Protein 3FFL (pdb70)

GO terms:
  GO:0005634 nucleus (C, IDA)
  GO:0005819 spindle (C, IDA)
  GO:0015630 microtubule cytoskeleton (C, IDA)
  GO:0005680 anaphase-promoting complex (C, IDA)
  GO:0141198 protein branched polyubiquitination (P, IDA)
  GO:0031145 anaphase-promoting complex-dependent catabolic process (P, IDA)
  GO:0070936 protein K48-linked ubiquitination (P, IDA)
  GO:0070979 protein K11-linked ubiquitination (P, IDA)
  GO:0140767 enzyme-substrate adaptor activity (F, IDA)
  GO:0000792 heterochromatin (C, IMP)
  GO:0016567 protein ubiquitination (P, IMP)
  GO:0007420 brain development (P, IMP)
  GO:0005654 nucleoplasm (C, TAS)
  GO:0005829 cytosol (C, TAS)
  GO:0019903 protein phosphatase binding (F, IPI)
  GO:0045171 intercellular bridge (C, IDA)
  GO:0072686 mitotic spindle (C, IDA)

Nearest PDB structures (foldseek):
  3ffl-assembly2_B  TM=1.008E+00  e=2.361E-17  Homo sapiens
  3ffl-assembly2_D  TM=9.868E-01  e=6.302E-14  Homo sapiens
  8glv-assembly1_Le  TM=5.956E-01  e=2.113E-01  Chlamydomonas reinhardtii
  3j97-assembly1_H  TM=6.501E-01  e=4.875E-01  Rattus norvegicus
  4i1a-assembly3_B  TM=6.612E-01  e=8.220E-01  Bacillus subtilis subsp. subtilis str. 168

B-factor: mean 26.41, std 6.2, range [12.33, 76.26]

Radius of gyration: 36.54 Å; Cα contacts (8 Å, |Δi|>4): 527; chains: 4; bounding box: 98×43×109 Å

Secondary structure (DSSP, 8-state):
--HHHHHHHHHHTT-HHHHHHHHHHHHHHHHHSTTSS-HHHHHHHHHHHHHHHHHTT-HHHHHHHHHHHHHHHH---PPPHHHHHHHHHHHHHHTT-HHHHHHHHHTS-GGG--HHHHHHHHHH--/-HHHHHHHHHHHTT-HHHHHHHHHHHHHHHHH-TTSS-HHHHHHHHHHHHHHHHHTT-HHHHHHHHHHHHHHHTT--PPPHHHHHHHHHHHHHHTT-HHHHHHHHHTS-GGG--HHHHHHHHHHT-/-HHHHHHHHHHHT-HHHHHHHHHHHHHHHHH-TTTS-HHHHHHHHHHHHHHHHHTT-HHHHHHHHHHHHHHHTT--PPPHHHHHHHHHHHHHHHT-HHHHHHHHHTS-GGG--HHHHHHHHHHT-/-H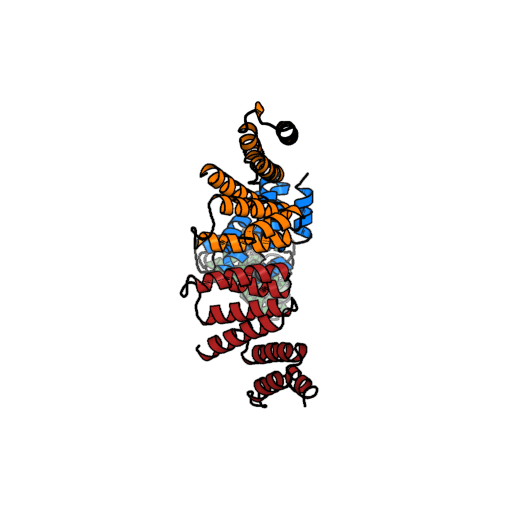HHHHHHHHHSS-HHHHHHHHHHHHHHHTT-TTTS-HHHHHHHHHHHHHHHHHTT-HHHHHHHHHHHHHHHHT----HHHHHHHHHHHHHHTT-HHHHHHHHHTS-TTS--HHHHHHHHH--

Organism: Homo sapiens (NCBI:txid9606)

InterPro domains:
  IPR011990 Tetratricopeptide-like helical domain superfamily [G3DSA:1.25.40.10] (1-144)
  IPR011990 Tetratricopeptide-like helical domain superfamily [G3DSA:1.25.40.10] (145-297)
  IPR011990 Tetratricopeptide-like helical domain superfamily [G3DSA:1.25.40.10] (298-416)
  IPR011990 Tetratricopeptide-like helical domain superfamily [G3DSA:1.25.40.10] (439-518)
  IPR011990 Tetratricopeptide-like helical domain superfamily [SSF48452] (40-175)
  IPR011990 Tetratricopeptide-like helical domain superfamily [SSF48452] (207-335)
  IPR011990 Tetratricopeptide-like helical domain superfamily [SSF48452] (306-512)
  IPR019734 Tetratricopeptide repeat [PF13181] (340-370)
  IPR019734 Tetratricopeptide repeat [PS50005] (339-372)
  IPR019734 Tetratricopeptide repeat [PS50005] (475-508)
  IPR019734 Tetratricopeptide repeat [SM00028] (135-168)
  IPR019734 Tetratricopeptide repeat [SM00028] (237-270)
  IPR019734 Tetratricopeptide repeat [SM00028] (305-338)
  IPR019734 Tetratricopeptide repeat [SM00028] (339-372)
  IPR019734 Tetratricopeptide repeat [SM00028] (475-508)

Sequence (500 aa):
MNVIDHVRDMAAAGLHSNVRLLSSLLLTLSNNNPELFSPPQKYQLLVYHADSLFHDKEYRNAVSKYTMALQQKKALCLPSEIEVKYKLAECYTVLKQDKDAIAILDGIPSRQRTPKINMLLANLYKMNVIDHVRDMAAAGLHSNVRLLSSLLLTLSNNNPELFSPPQKYQLLVYHADSLFHDKEYRNAVSKYTMALQQKKALCLPSEIEVKYKLAECYTVLKQDKDAIAILDGIPSRQRTPKINMLLANLYKNVIDHVRDMAAAGLHSNVRLLSSLLLTLSNNNPELFSPPQKYQLLVYHADSLFHDKEYRNAVSKYTMALQQKKALCLPSEIEVKYKLAECYTVLKQDKDAIAILDGIPSRQRTPKINMLLANLYKNVIDHVRDMAAAGLHSNVRLLSSLLLTLSNNNPELFSPPQKYQLLVYHADSLFHDKEYRNAVSKYTMALQQKKALLPSEIEVKYKLAECYTVLKQDKDAIAILDGIPSRQRTPKINMLLANLY

CATH classification: 1.25.40.10

Solvent-accessible surface area: 26986 Å² total; per-residue (Å²): 186,50,42,2,43,45,0,113,56,3,33,91,79,26,57,61,57,1,4,59,49,1,0,46,25,0,20,76,15,10,118,113,58,95,123,92,8,48,64,67,43,43,6,28,1,13,1,25,12,0,40,3,7,50,108,68,146,62,38,176,57,0,21,53,51,0,50,91,0,24,123,46,65,175,63,214,180,75,18,50,66,53,72,0,38,30,47,3,0,52,0,30,47,84,54,186,78,45,102,48,0,0,52,30,0,2,39,3,51,30,226,98,27,56,113,118,1,74,124,20,8,57,88,10,56,206,135,118,17,4,50,34,0,80,90,22,19,91,66,40,91,32,85,32,0,56,68,1,0,29,10,0,18,58,6,7,110,105,38,70,166,29,6,44,66,51,29,38,0,12,0,14,1,16,14,0,24,0,8,54,105,46,118,2,17,102,61,0,6,54,46,0,54,94,0,23,126,35,61,168,72,100,146,74,17,46,48,44,80,0,35,30,57,5,0,55,0,27,42,41,8,70,39,63,171,51,0,48,63,34,0,84,47,2,75,81,226,101,61,53,116,126,1,73,127,20,7,48,83,16,133,198,109,15,1,61,40,0,97,76,12,18,93,71,39,91,42,88,32,0,69,62,1,0,41,15,0,16,83,14,3,113,123,31,87,167,46,13,51,68,51,47,47,0,17,0,16,1,18,13,0,22,0,7,52,101,46,162,62,44,123,69,0,8,51,54,0,55,99,0,16,126,40,57,158,83,98,154,63,22,44,58,45,95,0,35,40,61,4,0,55,0,26,45,82,63,175,49,68,169,52,0,46,60,27,0,81,49,3,74,76,230,91,58,61,105,133,2,73,122,21,10,40,100,24,125,193,136,17,4,66,85,2,132,80,4,50,92,103,22,98,65,44,2,9,54,54,1,0,38,22,0,24,72,22,2,118,113,72,88,161,70,18,44,66,51,56,49,0,32,1,18,1,28,11,0,37,3,7,55,92,51,165,70,45,118,67,0,8,47,48,1,56,77,0,20,126,41,53,173,81,92,118,24,37,62,48,97,0,27,32,66,2,0,53,0,25,43,77,64,175,67,59,179,63,0,35,56,50,0,103,50,6,81,85,235,85,73,60,108,139,0,84,121,25,28,70,110,5,194

Structure (mmCIF, N/CA/C/O backbone):
data_3FFL
#
_entry.id   3FFL
#
_cell.length_a   80.493
_cell.length_b   64.076
_cell.length_c   81.597
_cell.angle_alpha   90.00
_cell.angle_beta   95.23
_cell.angle_gamma   90.00
#
_symmetry.space_group_name_H-M   'P 1 21 1'
#
loop_
_entity.id
_entity.type
_entity.pdbx_description
1 polymer 'Anaphase-promoting complex subunit 7'
2 water water
#
loop_
_atom_site.group_PDB
_atom_site.id
_atom_site.type_symbol
_atom_site.label_atom_id
_atom_site.label_alt_id
_atom_site.label_comp_id
_atom_site.label_asym_id
_atom_site.label_entity_id
_atom_site.label_seq_id
_atom_site.pdbx_PDB_ins_code
_atom_site.Cartn_x
_atom_site.Cartn_y
_atom_site.Cartn_z
_atom_site.occupancy
_atom_site.B_iso_or_equiv
_atom_site.auth_seq_id
_atom_site.auth_comp_id
_atom_site.auth_asym_id
_atom_site.auth_atom_id
_atom_site.pdbx_PDB_model_num
ATOM 1 N N . MET A 1 21 ? 15.511 -3.323 -49.858 1.00 34.96 21 MET A N 1
ATOM 2 C CA . MET A 1 21 ? 14.976 -2.849 -48.548 1.00 34.99 21 MET A CA 1
ATOM 3 C C . MET A 1 21 ? 13.834 -3.713 -48.019 1.00 34.90 21 MET A C 1
ATOM 4 O O . MET A 1 21 ? 13.669 -4.862 -48.432 1.00 34.92 21 MET A O 1
ATOM 9 N N . ASN A 1 22 ? 13.045 -3.145 -47.111 1.00 34.76 22 ASN A N 1
ATOM 10 C CA . ASN A 1 22 ? 12.058 -3.907 -46.353 1.00 34.64 22 ASN A CA 1
ATOM 11 C C . ASN A 1 22 ? 10.846 -3.064 -45.956 1.00 34.40 22 ASN A C 1
ATOM 12 O O . ASN A 1 22 ? 10.930 -1.841 -45.897 1.00 34.50 22 ASN A O 1
ATOM 17 N N . VAL A 1 23 ? 9.728 -3.722 -45.665 1.00 34.02 23 VAL A N 1
ATOM 18 C CA . VAL A 1 23 ? 8.499 -3.022 -45.295 1.00 33.72 23 VAL A CA 1
ATOM 19 C C . VAL A 1 23 ? 8.681 -2.110 -44.080 1.00 33.54 23 VAL A C 1
ATOM 20 O O . VAL A 1 23 ? 8.223 -0.967 -44.073 1.00 33.44 23 VAL A O 1
ATOM 24 N N . ILE A 1 24 ? 9.347 -2.621 -43.051 1.00 33.36 24 ILE A N 1
ATOM 25 C CA . ILE A 1 24 ? 9.559 -1.854 -41.827 1.00 33.21 24 ILE A CA 1
ATOM 26 C C . ILE A 1 24 ? 10.557 -0.723 -42.060 1.00 32.98 24 ILE A C 1
ATOM 27 O O . ILE A 1 24 ? 10.409 0.377 -41.525 1.00 32.92 24 ILE A O 1
ATOM 32 N N . ASP A 1 25 ? 11.573 -0.999 -42.867 1.00 32.75 25 ASP A N 1
ATOM 33 C CA . ASP A 1 25 ? 12.497 0.039 -43.295 1.00 32.46 25 ASP A CA 1
ATOM 34 C C . ASP A 1 25 ? 11.704 1.203 -43.875 1.00 32.19 25 ASP A C 1
ATOM 35 O O . ASP A 1 25 ? 11.942 2.364 -43.535 1.00 32.20 25 ASP A O 1
ATOM 40 N N . HIS A 1 26 ? 10.754 0.884 -44.750 1.00 31.79 26 HIS A N 1
ATOM 41 C CA . HIS A 1 26 ? 9.900 1.897 -45.358 1.00 31.43 26 HIS A CA 1
ATOM 42 C C . HIS A 1 26 ? 9.066 2.648 -44.321 1.00 31.41 26 HIS A C 1
ATOM 43 O O . HIS A 1 26 ? 8.829 3.846 -44.461 1.00 31.43 26 HIS A O 1
ATOM 50 N N . VAL A 1 27 ? 8.619 1.952 -43.280 1.00 31.26 27 VAL A N 1
ATOM 51 C CA . VAL A 1 27 ? 7.877 2.619 -42.217 1.00 31.19 27 VAL A CA 1
ATOM 52 C C . VAL A 1 27 ? 8.782 3.569 -41.441 1.00 31.26 27 VAL A C 1
ATOM 53 O O . VAL A 1 27 ? 8.362 4.652 -41.036 1.00 31.34 27 VAL A O 1
ATOM 57 N N . ARG A 1 28 ? 10.026 3.160 -41.227 1.00 31.26 28 ARG A N 1
ATOM 58 C CA . ARG A 1 28 ? 10.973 4.014 -40.524 1.00 31.35 28 ARG A CA 1
ATOM 59 C C . ARG A 1 28 ? 11.265 5.255 -41.367 1.00 31.21 28 ARG A C 1
ATOM 60 O O . ARG A 1 28 ? 11.274 6.374 -40.852 1.00 31.24 28 ARG A O 1
ATOM 68 N N . ASP A 1 29 ? 11.468 5.056 -42.666 1.00 31.02 29 ASP A N 1
ATOM 69 C CA . ASP A 1 29 ? 11.664 6.169 -43.594 1.00 30.83 29 ASP A CA 1
ATOM 70 C C . ASP A 1 29 ? 10.495 7.140 -43.541 1.00 30.56 29 ASP A C 1
ATOM 71 O O . ASP A 1 29 ? 10.666 8.320 -43.229 1.00 30.56 29 ASP A O 1
ATOM 76 N N . MET A 1 30 ? 9.307 6.636 -43.863 1.00 30.23 30 MET A N 1
ATOM 77 C CA . MET A 1 30 ? 8.096 7.442 -43.806 1.00 29.87 30 MET A CA 1
ATOM 78 C C . MET A 1 30 ? 8.040 8.174 -42.475 1.00 29.85 30 MET A C 1
ATOM 79 O O . MET A 1 30 ? 7.648 9.337 -42.411 1.00 29.77 30 MET A O 1
ATOM 84 N N . ALA A 1 31 ? 8.429 7.483 -41.410 1.00 29.88 31 ALA A N 1
ATOM 85 C CA . ALA A 1 31 ? 8.489 8.103 -40.095 1.00 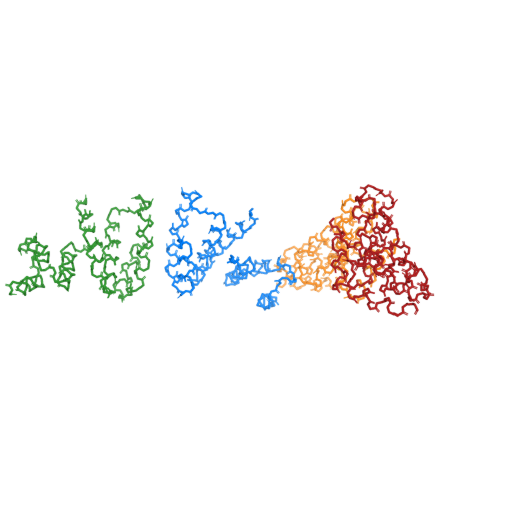29.97 31 ALA A CA 1
ATOM 86 C C . ALA A 1 31 ? 9.395 9.326 -40.166 1.00 30.02 31 ALA A C 1
ATOM 87 O O . ALA A 1 31 ? 9.008 10.429 -39.779 1.00 30.07 31 ALA A O 1
ATOM 89 N N . ALA A 1 32 ? 10.602 9.121 -40.682 1.00 30.09 32 ALA A N 1
ATOM 90 C CA . ALA A 1 32 ? 11.576 10.193 -40.812 1.00 30.17 32 ALA A CA 1
ATOM 91 C C . ALA A 1 32 ? 10.970 11.400 -41.514 1.00 30.23 32 ALA A C 1
ATOM 92 O O . ALA A 1 32 ? 10.943 12.503 -40.966 1.00 30.20 32 ALA A O 1
ATOM 94 N N . ALA A 1 33 ? 10.485 11.177 -42.733 1.00 30.33 33 ALA A N 1
ATOM 95 C CA . ALA A 1 33 ? 9.912 12.237 -43.557 1.00 30.39 33 ALA A CA 1
ATOM 96 C C . ALA A 1 33 ? 8.657 12.845 -42.930 1.00 30.45 33 ALA A C 1
ATOM 97 O O . ALA A 1 33 ? 8.080 13.793 -43.464 1.00 30.38 33 ALA A O 1
ATOM 99 N N . GLY A 1 34 ? 8.236 12.289 -41.798 1.00 30.59 34 GLY A N 1
ATOM 100 C CA . GLY A 1 34 ? 7.120 12.846 -41.039 1.00 30.68 34 GLY A CA 1
ATOM 101 C C . GLY A 1 34 ? 5.738 12.635 -41.637 1.00 30.73 34 GLY A C 1
ATOM 102 O O . GLY A 1 34 ? 4.827 13.424 -41.385 1.00 30.94 34 GLY A O 1
ATOM 103 N N . LEU A 1 35 ? 5.576 11.582 -42.435 1.00 30.62 35 LEU A N 1
ATOM 104 C CA . LEU A 1 35 ? 4.246 11.167 -42.879 1.00 30.42 35 LEU A CA 1
ATOM 105 C C . LEU A 1 35 ? 3.582 10.336 -41.784 1.00 30.21 35 LEU A C 1
ATOM 106 O O . LEU A 1 35 ? 3.287 9.155 -41.975 1.00 30.08 35 LEU A O 1
ATOM 111 N N . HIS A 1 36 ? 3.355 10.964 -40.634 1.00 30.00 36 HIS A N 1
ATOM 112 C CA . HIS A 1 36 ? 2.822 10.274 -39.462 1.00 29.86 36 HIS A CA 1
ATOM 113 C C . HIS A 1 36 ? 1.505 9.578 -39.789 1.00 29.60 36 HIS A C 1
ATOM 114 O O . HIS A 1 36 ? 1.331 8.382 -39.533 1.00 29.43 36 HIS A O 1
ATOM 121 N N . SER A 1 37 ? 0.580 10.343 -40.355 1.00 29.41 37 SER A N 1
ATOM 122 C CA . SER A 1 37 ? -0.670 9.800 -40.869 1.00 29.33 37 SER A CA 1
ATOM 123 C C . SER A 1 37 ? -0.478 8.418 -41.507 1.00 29.26 37 SER A C 1
ATOM 124 O O . SER A 1 37 ? -1.089 7.435 -41.079 1.00 29.23 37 SER A O 1
ATOM 127 N N . ASN A 1 38 ? 0.377 8.349 -42.524 1.00 29.05 38 ASN A N 1
ATOM 128 C CA . ASN A 1 38 ? 0.667 7.091 -43.213 1.00 28.88 38 ASN A CA 1
ATOM 129 C C . ASN A 1 38 ? 1.236 6.006 -42.307 1.00 28.76 38 ASN A C 1
ATOM 130 O O . ASN A 1 38 ? 0.785 4.860 -42.338 1.00 28.58 38 ASN A O 1
ATOM 135 N N . VAL A 1 39 ? 2.242 6.366 -41.517 1.00 28.73 39 VAL A N 1
ATOM 136 C CA . VAL A 1 39 ? 2.866 5.414 -40.608 1.00 28.70 39 VAL A CA 1
ATOM 137 C C . VAL A 1 39 ? 1.799 4.769 -39.733 1.00 28.76 39 VAL A C 1
ATOM 138 O O . VAL A 1 39 ? 1.792 3.553 -39.528 1.00 28.57 39 VAL A O 1
ATOM 142 N N . ARG A 1 40 ? 0.887 5.589 -39.226 1.00 28.92 40 ARG A N 1
ATOM 143 C CA . ARG A 1 40 ? -0.153 5.092 -38.339 1.00 29.14 40 ARG A CA 1
ATOM 144 C C . ARG A 1 40 ? -0.989 4.009 -39.001 1.00 29.24 40 ARG A C 1
ATOM 145 O O . ARG A 1 40 ? -1.024 2.870 -38.530 1.00 29.33 40 ARG A O 1
ATOM 153 N N . LEU A 1 41 ? -1.662 4.366 -40.092 1.00 29.14 41 LEU A N 1
ATOM 154 C CA . LEU A 1 41 ? -2.567 3.438 -40.767 1.00 29.22 41 LEU A CA 1
ATOM 155 C C . LEU A 1 41 ? -1.856 2.178 -41.255 1.00 29.17 41 LEU A C 1
ATOM 156 O O . LEU A 1 41 ? -2.431 1.091 -41.239 1.00 29.35 41 LEU A O 1
ATOM 161 N N . LEU A 1 42 ? -0.606 2.324 -41.683 1.00 29.03 42 LEU A N 1
ATOM 162 C CA . LEU A 1 42 ? 0.160 1.182 -42.169 1.00 28.83 42 LEU A CA 1
ATOM 163 C C . LEU A 1 42 ? 0.645 0.293 -41.023 1.00 28.91 42 LEU A C 1
ATOM 164 O O . LEU A 1 42 ? 0.418 -0.919 -41.030 1.00 28.94 42 LEU A O 1
ATOM 169 N N . SER A 1 43 ? 1.317 0.894 -40.045 1.00 28.92 43 SER A N 1
ATOM 170 C CA . SER A 1 43 ? 1.817 0.147 -38.894 1.00 29.03 43 SER A CA 1
ATOM 171 C C . SER A 1 43 ? 0.671 -0.591 -38.223 1.00 28.98 43 SER A C 1
ATOM 172 O O . SER A 1 43 ? 0.816 -1.739 -37.805 1.00 29.01 43 SER A O 1
ATOM 175 N N . SER A 1 44 ? -0.468 0.085 -38.125 1.00 28.96 44 SER A N 1
ATOM 176 C CA . SER A 1 44 ? -1.675 -0.500 -37.563 1.00 28.92 44 SER A CA 1
ATOM 177 C C . SER A 1 44 ? -2.039 -1.772 -38.320 1.00 28.80 44 SER A C 1
ATOM 178 O O . SER A 1 44 ? -2.192 -2.844 -37.731 1.00 28.72 44 SER A O 1
ATOM 181 N N . LEU A 1 45 ? -2.163 -1.652 -39.635 1.00 28.66 45 LEU A N 1
ATOM 182 C CA . LEU A 1 45 ? -2.437 -2.811 -40.471 1.00 28.68 45 LEU A CA 1
ATOM 183 C C . LEU A 1 45 ? -1.341 -3.867 -40.326 1.00 28.63 45 LEU A C 1
ATOM 184 O O . LEU A 1 45 ? -1.627 -5.060 -40.216 1.00 28.63 45 LEU A O 1
ATOM 189 N N . LEU A 1 46 ? -0.086 -3.428 -40.328 1.00 28.51 46 LEU A N 1
ATOM 190 C CA . LEU A 1 46 ? 1.027 -4.346 -40.141 1.00 28.49 46 LEU A CA 1
ATOM 191 C C . LEU A 1 46 ? 0.883 -5.094 -38.822 1.00 28.59 46 LEU A C 1
ATOM 192 O O . LEU A 1 46 ? 1.065 -6.310 -38.769 1.00 28.66 46 LEU A O 1
ATOM 197 N N . LEU A 1 47 ? 0.546 -4.370 -37.759 1.00 28.60 47 LEU A N 1
ATOM 198 C CA . LEU A 1 47 ? 0.361 -4.993 -36.451 1.00 28.71 47 LEU A CA 1
ATOM 199 C C . LEU A 1 47 ? -0.743 -6.040 -36.493 1.00 28.80 47 LEU A C 1
ATOM 200 O O . LEU A 1 47 ? -0.576 -7.144 -35.973 1.00 28.84 47 LEU A O 1
ATOM 205 N N . THR A 1 48 ? -1.870 -5.693 -37.108 1.00 28.82 48 THR A N 1
ATOM 206 C CA . THR A 1 48 ? -2.971 -6.638 -37.248 1.00 28.81 48 THR A CA 1
ATOM 207 C C . THR A 1 48 ? -2.473 -7.894 -37.946 1.00 28.86 48 THR A C 1
ATOM 208 O O . THR A 1 48 ? -2.760 -9.014 -37.520 1.00 28.88 48 THR A O 1
ATOM 212 N N . LEU A 1 49 ? -1.720 -7.695 -39.023 1.00 28.86 49 LEU A N 1
ATOM 213 C CA . LEU A 1 49 ? -1.188 -8.799 -39.808 1.00 28.86 49 LEU A CA 1
ATOM 214 C C . LEU A 1 49 ? -0.207 -9.626 -38.984 1.00 28.96 49 LEU A C 1
ATOM 215 O O . LEU A 1 49 ? -0.112 -10.844 -39.146 1.00 28.99 49 LEU A O 1
ATOM 220 N N . SER A 1 50 ? 0.519 -8.956 -38.095 1.00 29.00 50 SER A N 1
ATOM 221 C CA . SER A 1 50 ? 1.527 -9.615 -37.280 1.00 29.06 50 SER A CA 1
ATOM 222 C C . SER A 1 50 ? 0.903 -10.547 -36.244 1.00 29.19 50 SER A C 1
ATOM 223 O O . SER A 1 50 ? 1.415 -11.640 -35.997 1.00 29.28 50 SER A O 1
ATOM 226 N N . ASN A 1 51 ? -0.199 -10.111 -35.639 1.00 29.32 51 ASN A N 1
ATOM 227 C CA . ASN A 1 51 ? -0.904 -10.926 -34.651 1.00 29.43 51 ASN A CA 1
ATOM 228 C C . ASN A 1 51 ? -1.581 -12.128 -35.284 1.00 29.48 51 ASN A C 1
ATOM 229 O O . ASN A 1 51 ? -2.018 -13.039 -34.587 1.00 29.51 51 ASN A O 1
ATOM 234 N N . ASN A 1 52 ? -1.684 -12.116 -36.608 1.00 29.58 52 ASN A N 1
ATOM 235 C CA . ASN A 1 52 ? -2.315 -13.214 -37.327 1.00 29.80 52 ASN A CA 1
ATOM 236 C C . ASN A 1 52 ? -1.279 -14.103 -37.998 1.00 29.86 52 ASN A C 1
ATOM 237 O O . ASN A 1 52 ? -1.496 -15.302 -38.183 1.00 29.86 52 ASN A O 1
ATOM 242 N N . ASN A 1 53 ? -0.152 -13.501 -38.365 1.00 29.89 53 ASN A N 1
ATOM 243 C CA . ASN A 1 53 ? 0.969 -14.248 -38.917 1.00 29.85 53 ASN A CA 1
ATOM 244 C C . ASN A 1 53 ? 2.226 -14.002 -38.097 1.00 29.85 53 ASN A C 1
ATOM 245 O O . ASN A 1 53 ? 3.089 -13.220 -38.496 1.00 29.87 53 ASN A O 1
ATOM 250 N N . PRO A 1 54 ? 2.331 -14.656 -36.934 1.00 29.82 54 PRO A N 1
ATOM 251 C CA . PRO A 1 54 ? 3.553 -14.466 -36.172 1.00 29.78 54 PRO A CA 1
ATOM 252 C C . PRO A 1 54 ? 4.742 -14.897 -37.016 1.00 29.78 54 PRO A C 1
ATOM 253 O O . PRO A 1 54 ? 4.605 -15.752 -37.897 1.00 29.79 54 PRO A O 1
ATOM 257 N N . GLU A 1 55 ? 5.898 -14.299 -36.758 1.00 29.75 55 GLU A N 1
ATOM 258 C CA . GLU A 1 55 ? 7.110 -14.645 -37.490 1.00 29.77 55 GLU A CA 1
ATOM 259 C C . GLU A 1 55 ? 7.079 -14.192 -38.945 1.00 29.44 55 GLU A C 1
ATOM 260 O O . GLU A 1 55 ? 7.884 -14.641 -39.758 1.00 29.45 55 GLU A O 1
ATOM 266 N N . LEU A 1 56 ? 6.137 -13.315 -39.269 1.00 29.06 56 LEU A N 1
ATOM 267 C CA . LEU A 1 56 ? 6.206 -12.570 -40.509 1.00 28.71 56 LEU A CA 1
ATOM 268 C C . LEU A 1 56 ? 7.252 -11.513 -40.211 1.00 28.41 56 LEU A C 1
ATOM 269 O O . LEU A 1 56 ? 7.937 -11.008 -41.099 1.00 28.38 56 LEU A O 1
ATOM 274 N N . PHE A 1 57 ? 7.378 -11.214 -38.923 1.00 28.04 57 PHE A N 1
ATOM 275 C CA . PHE A 1 57 ? 8.356 -10.260 -38.430 1.00 27.66 57 PHE A CA 1
ATOM 276 C C . PHE A 1 57 ? 9.164 -10.851 -37.286 1.00 27.30 57 PHE A C 1
ATOM 277 O O . PHE A 1 57 ? 8.649 -11.631 -36.486 1.00 27.23 57 PHE A O 1
ATOM 285 N N . SER A 1 58 ? 10.434 -10.471 -37.214 1.00 26.87 58 SER A N 1
ATOM 286 C CA . SER A 1 58 ? 11.296 -10.906 -36.127 1.00 26.47 58 SER A CA 1
ATOM 287 C C . SER A 1 58 ? 11.066 -10.024 -34.906 1.00 26.07 58 SER A C 1
ATOM 288 O O . SER A 1 58 ? 10.676 -8.863 -35.036 1.00 25.92 58 SER A O 1
ATOM 291 N N . PRO A 1 59 ? 11.292 -10.585 -33.709 1.00 25.74 59 PRO A N 1
ATOM 292 C CA . PRO A 1 59 ? 11.157 -9.868 -32.445 1.00 25.49 59 PRO A CA 1
ATOM 293 C C . PRO A 1 59 ? 11.726 -8.446 -32.477 1.00 25.25 59 PRO A C 1
ATOM 294 O O . PRO A 1 59 ? 11.053 -7.513 -32.042 1.00 25.20 59 PRO A O 1
ATOM 298 N N . PRO A 1 60 ? 12.960 -8.272 -32.977 1.00 25.08 60 PRO A N 1
ATOM 299 C CA . PRO A 1 60 ? 13.441 -6.901 -33.118 1.00 24.96 60 PRO A CA 1
ATOM 300 C C . PRO A 1 60 ? 12.515 -6.078 -34.009 1.00 24.88 60 PRO A C 1
ATOM 301 O O . PRO A 1 60 ? 12.260 -4.909 -33.731 1.00 24.92 60 PRO A O 1
ATOM 305 N N . GLN A 1 61 ? 12.014 -6.686 -35.075 1.00 24.75 61 GLN A N 1
ATOM 306 C CA . GLN A 1 61 ? 11.125 -5.977 -35.978 1.00 24.67 61 GLN A CA 1
ATOM 307 C C . GLN A 1 61 ? 9.822 -5.585 -35.300 1.00 24.59 61 GLN A C 1
ATOM 308 O O . GLN A 1 61 ? 9.313 -4.491 -35.524 1.00 24.70 61 GLN A O 1
ATOM 314 N N . LYS A 1 62 ? 9.282 -6.475 -34.475 1.00 24.49 62 LYS A N 1
ATOM 315 C CA . LYS A 1 62 ? 8.046 -6.181 -33.755 1.00 24.52 62 LYS A CA 1
ATOM 316 C C . LYS A 1 62 ? 8.215 -4.970 -32.838 1.00 24.66 62 LYS A C 1
ATOM 317 O O . LYS A 1 62 ? 7.349 -4.096 -32.770 1.00 24.84 62 LYS A O 1
ATOM 323 N N . TYR A 1 63 ? 9.342 -4.920 -32.141 1.00 24.64 63 TYR A N 1
ATOM 324 C CA . TYR A 1 63 ? 9.655 -3.792 -31.284 1.00 24.71 63 TYR A CA 1
ATOM 325 C C . TYR A 1 63 ? 9.629 -2.495 -32.097 1.00 24.73 63 TYR A C 1
ATOM 326 O O . TYR A 1 63 ? 8.931 -1.538 -31.742 1.00 24.49 63 TYR A O 1
ATOM 335 N N . GLN A 1 64 ? 10.375 -2.479 -33.199 1.00 24.89 64 GLN A N 1
ATOM 336 C CA . GLN A 1 64 ? 10.369 -1.352 -34.133 1.00 25.05 64 GLN A CA 1
ATOM 337 C C . GLN A 1 64 ? 8.948 -0.941 -34.487 1.00 25.08 64 GLN A C 1
ATOM 338 O O . GLN A 1 64 ? 8.578 0.230 -34.390 1.00 25.18 64 GLN A O 1
ATOM 344 N N . LEU A 1 65 ? 8.156 -1.916 -34.909 1.00 25.04 65 LEU A N 1
ATOM 345 C CA . LEU A 1 65 ? 6.802 -1.647 -35.353 1.00 25.21 65 LEU A CA 1
ATOM 346 C C . LEU A 1 65 ? 6.037 -0.928 -34.257 1.00 25.19 65 LEU A C 1
ATOM 347 O O . LEU A 1 65 ? 5.402 0.104 -34.495 1.00 25.15 65 LEU A O 1
ATOM 352 N N . LEU A 1 66 ? 6.103 -1.478 -33.050 1.00 25.10 66 LEU A N 1
ATOM 353 C CA . LEU A 1 66 ? 5.378 -0.911 -31.924 1.00 25.10 66 LEU A CA 1
ATOM 354 C C . LEU A 1 66 ? 5.825 0.512 -31.645 1.00 25.15 66 LEU A C 1
ATOM 355 O O . LEU A 1 66 ? 4.999 1.397 -31.438 1.00 25.18 66 LEU A O 1
ATOM 360 N N . VAL A 1 67 ? 7.129 0.748 -31.645 1.00 25.27 67 VAL A N 1
ATOM 361 C CA . VAL A 1 67 ? 7.595 2.099 -31.382 1.00 25.50 67 VAL A CA 1
ATOM 362 C C . VAL A 1 67 ? 7.093 3.053 -32.465 1.00 25.75 67 VAL A C 1
ATOM 363 O O . VAL A 1 67 ? 6.533 4.110 -32.160 1.00 25.83 67 VAL A O 1
ATOM 367 N N . TYR A 1 68 ? 7.284 2.681 -33.727 1.00 25.70 68 TYR A N 1
ATOM 368 C CA . TYR A 1 68 ? 6.843 3.548 -34.807 1.00 25.86 68 TYR A CA 1
ATOM 369 C C . TYR A 1 68 ? 5.365 3.840 -34.643 1.00 25.83 68 TYR A C 1
ATOM 370 O O . TYR A 1 68 ? 4.930 4.985 -34.773 1.00 25.75 68 TYR A O 1
ATOM 379 N N . HIS A 1 69 ? 4.592 2.806 -34.338 1.00 25.82 69 HIS A N 1
ATOM 380 C CA . HIS A 1 69 ? 3.159 2.992 -34.202 1.00 25.88 69 HIS A CA 1
ATOM 381 C C . HIS A 1 69 ? 2.831 3.910 -33.034 1.00 25.90 69 HIS A C 1
ATOM 382 O O . HIS A 1 69 ? 2.018 4.823 -33.160 1.00 25.99 69 HIS A O 1
ATOM 389 N N . ALA A 1 70 ? 3.466 3.678 -31.894 1.00 25.88 70 ALA A N 1
ATOM 390 C CA . ALA A 1 70 ? 3.178 4.490 -30.724 1.00 25.97 70 ALA A CA 1
ATOM 391 C C . ALA A 1 70 ? 3.571 5.947 -30.961 1.00 26.03 70 ALA A C 1
ATOM 392 O O . ALA A 1 70 ? 2.817 6.861 -30.624 1.00 25.91 70 ALA A O 1
ATOM 394 N N . ASP A 1 71 ? 4.752 6.156 -31.541 1.00 26.11 71 ASP A N 1
ATOM 395 C CA . ASP A 1 71 ? 5.198 7.494 -31.915 1.00 26.14 71 ASP A CA 1
ATOM 396 C C . ASP A 1 71 ? 4.117 8.144 -32.751 1.00 26.18 71 ASP A C 1
ATOM 397 O O . ASP A 1 71 ? 3.733 9.295 -32.534 1.00 26.04 71 ASP A O 1
ATOM 402 N N . SER A 1 72 ? 3.639 7.382 -33.722 1.00 26.32 72 SER A N 1
ATOM 403 C CA . SER A 1 72 ? 2.542 7.804 -34.562 1.00 26.60 72 SER A CA 1
ATOM 404 C C . SER A 1 72 ? 1.347 8.225 -33.705 1.00 26.62 72 SER A C 1
ATOM 405 O O . SER A 1 72 ? 0.868 9.362 -33.797 1.00 26.74 72 SER A O 1
ATOM 408 N N . LEU A 1 73 ? 0.867 7.309 -32.870 1.00 26.50 73 LEU A N 1
ATOM 409 C CA . LEU A 1 73 ? -0.264 7.604 -31.997 1.00 26.39 73 LEU A CA 1
ATOM 410 C C . LEU A 1 73 ? -0.013 8.898 -31.238 1.00 26.45 73 LEU A C 1
ATOM 411 O O . LEU A 1 73 ? -0.898 9.750 -31.129 1.00 26.37 73 LEU A O 1
ATOM 416 N N . PHE A 1 74 ? 1.213 9.033 -30.736 1.00 26.48 74 PHE A N 1
ATOM 417 C CA . PHE A 1 74 ? 1.630 10.181 -29.939 1.00 26.51 74 PHE A CA 1
ATOM 418 C C . PHE A 1 74 ? 1.497 11.492 -30.701 1.00 26.63 74 PHE A C 1
ATOM 419 O O . PHE A 1 74 ? 0.848 12.430 -30.238 1.00 26.60 74 PHE A O 1
ATOM 427 N N . HIS A 1 75 ? 2.116 11.562 -31.871 1.00 26.79 75 HIS A N 1
ATOM 428 C CA . HIS A 1 75 ? 2.032 12.778 -32.654 1.00 26.99 75 HIS A CA 1
ATOM 429 C C . HIS A 1 75 ? 0.565 13.131 -32.885 1.00 26.99 75 HIS A C 1
ATOM 430 O O . HIS A 1 75 ? 0.182 14.299 -32.821 1.00 26.96 75 HIS A O 1
ATOM 437 N N . ASP A 1 76 ? -0.254 12.115 -33.138 1.00 27.03 76 ASP A N 1
ATOM 438 C CA . ASP A 1 76 ? -1.689 12.323 -33.316 1.00 27.05 76 ASP A CA 1
ATOM 439 C C . ASP A 1 76 ? -2.378 12.699 -32.009 1.00 27.00 76 ASP A C 1
ATOM 440 O O . ASP A 1 76 ? -3.572 12.994 -31.987 1.00 27.10 76 ASP A O 1
ATOM 445 N N . LYS A 1 77 ? -1.623 12.680 -30.919 1.00 26.93 77 LYS A N 1
ATOM 446 C CA . LYS A 1 77 ? -2.124 13.166 -29.637 1.00 26.91 77 LYS A CA 1
ATOM 447 C C . LYS A 1 77 ? -3.189 12.275 -29.009 1.00 26.84 77 LYS A C 1
ATOM 448 O O . LYS A 1 77 ? -4.057 12.751 -28.282 1.00 26.88 77 LYS A O 1
ATOM 454 N N . GLU A 1 78 ? -3.117 10.980 -29.297 1.00 26.73 78 GLU A N 1
ATOM 455 C CA . GLU A 1 78 ? -3.948 10.003 -28.611 1.00 26.64 78 GLU A CA 1
ATOM 456 C C . GLU A 1 78 ? -3.086 9.269 -27.594 1.00 26.55 78 GLU A C 1
ATOM 457 O O . GLU A 1 78 ? -2.558 8.186 -27.855 1.00 26.48 78 GLU A O 1
ATOM 463 N N . TYR A 1 79 ? -2.956 9.881 -26.425 1.00 26.41 79 TYR A N 1
ATOM 464 C CA . TYR A 1 79 ? -1.924 9.505 -25.481 1.00 26.28 79 TYR A CA 1
ATOM 465 C C . TYR A 1 79 ? -2.157 8.164 -24.798 1.00 26.43 79 TYR A C 1
ATOM 466 O O . TYR A 1 79 ? -1.207 7.413 -24.563 1.00 26.32 79 TYR A O 1
ATOM 475 N N . ARG A 1 80 ? -3.408 7.848 -24.484 1.00 26.56 80 ARG A N 1
ATOM 476 C CA . ARG A 1 80 ? -3.672 6.591 -23.794 1.00 26.79 80 ARG A CA 1
ATOM 477 C C . ARG A 1 80 ? -3.334 5.406 -24.693 1.00 26.70 80 ARG A C 1
ATOM 478 O O . ARG A 1 80 ? -2.814 4.390 -24.229 1.00 26.71 80 ARG A O 1
ATOM 486 N N . ASN A 1 81 ? -3.627 5.539 -25.981 1.00 26.61 81 ASN A N 1
ATOM 487 C CA . ASN A 1 81 ? -3.283 4.496 -26.934 1.00 26.63 81 ASN A CA 1
ATOM 488 C C . ASN A 1 81 ? -1.771 4.375 -27.042 1.00 26.46 81 ASN A C 1
ATOM 489 O O . ASN A 1 81 ? -1.213 3.278 -26.984 1.00 26.45 81 ASN A O 1
ATOM 494 N N . ALA A 1 82 ? -1.111 5.516 -27.191 1.00 26.22 82 ALA A N 1
ATOM 495 C CA . ALA A 1 82 ? 0.340 5.543 -27.227 1.00 25.99 82 ALA A CA 1
ATOM 496 C C . ALA A 1 82 ? 0.902 4.847 -25.993 1.00 25.85 82 ALA A C 1
ATOM 497 O O . ALA A 1 82 ? 1.834 4.044 -26.087 1.00 25.88 82 ALA A O 1
ATOM 499 N N . VAL A 1 83 ? 0.334 5.156 -24.833 1.00 25.51 83 VAL A N 1
ATOM 500 C CA . VAL A 1 83 ? 0.840 4.577 -23.602 1.00 25.38 83 VAL A CA 1
ATOM 501 C C . VAL A 1 83 ? 0.863 3.061 -23.693 1.00 25.32 83 VAL A C 1
ATOM 502 O O . VAL A 1 83 ? 1.868 2.427 -23.378 1.00 25.38 83 VAL A O 1
ATOM 506 N N . SER A 1 84 ? -0.240 2.469 -24.129 1.00 25.14 84 SER A N 1
ATOM 507 C CA . SER A 1 84 ? -0.315 1.018 -24.117 1.00 25.10 84 SER A CA 1
ATOM 508 C C . SER A 1 84 ? 0.672 0.424 -25.114 1.00 24.88 84 SER A C 1
ATOM 509 O O . SER A 1 84 ? 1.307 -0.591 -24.833 1.00 24.86 84 SER A O 1
ATOM 512 N N . LYS A 1 85 ? 0.819 1.065 -26.268 1.00 24.71 85 LYS A N 1
ATOM 513 C CA . LYS A 1 85 ? 1.762 0.576 -27.270 1.00 24.65 85 LYS A CA 1
ATOM 514 C C . LYS A 1 85 ? 3.189 0.680 -26.750 1.00 24.52 85 LYS A C 1
ATOM 515 O O . LYS A 1 85 ? 3.960 -0.282 -26.805 1.00 24.45 85 LYS A O 1
ATOM 521 N N . TYR A 1 86 ? 3.533 1.850 -26.226 1.00 24.39 86 TYR A N 1
ATOM 522 C CA . TYR A 1 86 ? 4.827 2.027 -25.592 1.00 24.24 86 TYR A CA 1
ATOM 523 C C . TYR A 1 86 ? 5.113 0.928 -24.563 1.00 24.16 86 TYR A C 1
ATOM 524 O O . TYR A 1 86 ? 6.147 0.266 -24.637 1.00 24.21 86 TYR A O 1
ATOM 533 N N . THR A 1 87 ? 4.208 0.718 -23.609 1.00 23.91 87 THR A N 1
ATOM 534 C CA . THR A 1 87 ? 4.461 -0.309 -22.599 1.00 23.90 87 THR A CA 1
ATOM 535 C C . THR A 1 87 ? 4.567 -1.690 -23.243 1.00 23.83 87 THR A C 1
ATOM 536 O O . THR A 1 87 ? 5.323 -2.541 -22.782 1.00 24.01 87 THR A O 1
ATOM 540 N N . MET A 1 88 ? 3.809 -1.918 -24.308 1.00 23.76 88 MET A N 1
ATOM 541 C CA . MET A 1 88 ? 3.930 -3.174 -25.033 1.00 23.64 88 MET A CA 1
ATOM 542 C C . MET A 1 88 ? 5.334 -3.266 -25.613 1.00 23.79 88 MET A C 1
ATOM 543 O O . MET A 1 88 ? 5.978 -4.315 -25.554 1.00 23.78 88 MET A O 1
ATOM 548 N N . ALA A 1 89 ? 5.803 -2.155 -26.172 1.00 23.78 89 ALA A N 1
ATOM 549 C CA . ALA A 1 89 ? 7.108 -2.132 -26.803 1.00 23.95 89 ALA A CA 1
ATOM 550 C C . ALA A 1 89 ? 8.175 -2.520 -25.793 1.00 24.10 89 ALA A C 1
ATOM 551 O O . ALA A 1 89 ? 9.015 -3.380 -26.062 1.00 24.14 89 ALA A O 1
ATOM 553 N N . LEU A 1 90 ? 8.125 -1.892 -24.623 1.00 24.35 90 LEU A N 1
ATOM 554 C CA . LEU A 1 90 ? 9.103 -2.147 -23.566 1.00 24.53 90 LEU A CA 1
ATOM 555 C C . LEU A 1 90 ? 9.120 -3.606 -23.138 1.00 24.77 90 LEU A C 1
ATOM 556 O O . LEU A 1 90 ? 10.178 -4.164 -22.852 1.00 24.82 90 LEU A O 1
ATOM 561 N N . GLN A 1 91 ? 7.944 -4.220 -23.089 1.00 25.08 91 GLN A N 1
ATOM 562 C CA . GLN A 1 91 ? 7.859 -5.644 -22.819 1.00 25.45 91 GLN A CA 1
ATOM 563 C C . GLN A 1 91 ? 8.692 -6.398 -23.840 1.00 25.42 91 GLN A C 1
ATOM 564 O O . GLN A 1 91 ? 9.543 -7.214 -23.485 1.00 25.39 91 GLN A O 1
ATOM 570 N N . GLN A 1 92 ? 8.437 -6.118 -25.113 1.00 25.58 92 GLN A N 1
ATOM 571 C CA . GLN A 1 92 ? 9.187 -6.731 -26.201 1.00 25.73 92 GLN A CA 1
ATOM 572 C C . GLN A 1 92 ? 10.683 -6.539 -26.021 1.00 25.83 92 GLN A C 1
ATOM 573 O O . GLN A 1 92 ? 11.466 -7.466 -26.232 1.00 25.75 92 GLN A O 1
ATOM 579 N N . LYS A 1 93 ? 11.074 -5.329 -25.631 1.00 26.05 93 LYS A N 1
ATOM 580 C CA . LYS A 1 93 ? 12.484 -4.996 -25.457 1.00 26.37 93 LYS A CA 1
ATOM 581 C C . LYS A 1 93 ? 13.138 -5.916 -24.424 1.00 26.58 93 LYS A C 1
ATOM 582 O O . LYS A 1 93 ? 14.291 -6.311 -24.580 1.00 26.64 93 LYS A O 1
ATOM 588 N N . LYS A 1 94 ? 12.390 -6.270 -23.383 1.00 26.84 94 LYS A N 1
ATOM 589 C CA . LYS A 1 94 ? 12.891 -7.184 -22.359 1.00 27.19 94 LYS A CA 1
ATOM 590 C C . LYS A 1 94 ? 13.411 -8.487 -22.958 1.00 27.20 94 LYS A C 1
ATOM 591 O O . LYS A 1 94 ? 14.467 -8.981 -22.556 1.00 27.16 94 LYS A O 1
ATOM 597 N N . ALA A 1 95 ? 12.668 -9.046 -23.909 1.00 27.24 95 ALA A N 1
ATOM 598 C CA . ALA A 1 95 ? 13.119 -10.244 -24.609 1.00 27.32 95 ALA A CA 1
ATOM 599 C C . ALA A 1 95 ? 14.358 -9.924 -25.437 1.00 27.42 95 ALA A C 1
ATOM 600 O O . ALA A 1 95 ? 14.618 -8.763 -25.750 1.00 27.47 95 ALA A O 1
ATOM 602 N N . LEU A 1 96 ? 15.120 -10.954 -25.786 1.00 27.55 96 LEU A N 1
ATOM 603 C CA . LEU A 1 96 ? 16.373 -10.772 -26.515 1.00 27.65 96 LEU A CA 1
ATOM 604 C C . LEU A 1 96 ? 16.614 -11.933 -27.473 1.00 27.65 96 LEU A C 1
ATOM 605 O O . LEU A 1 96 ? 17.316 -12.888 -27.138 1.00 27.60 96 LEU A O 1
ATOM 610 N N . CYS A 1 117 ? 20.975 0.239 -33.444 1.00 34.32 117 CYS A N 1
ATOM 611 C CA . CYS A 1 117 ? 20.289 1.334 -34.123 1.00 34.34 117 CYS A CA 1
ATOM 612 C C . CYS A 1 117 ? 18.772 1.146 -34.106 1.00 34.20 117 CYS A C 1
ATOM 613 O O . CYS A 1 117 ? 18.054 1.721 -34.927 1.00 34.25 117 CYS A O 1
ATOM 616 N N . LEU A 1 118 ? 18.296 0.323 -33.178 1.00 33.96 118 LEU A N 1
ATOM 617 C CA . LEU A 1 118 ? 16.871 0.200 -32.928 1.00 33.66 118 LEU A CA 1
ATOM 618 C C . LEU A 1 118 ? 16.509 1.353 -32.009 1.00 33.48 118 LEU A C 1
ATOM 619 O O . LEU A 1 118 ? 17.390 1.927 -31.373 1.00 33.53 118 LEU A O 1
ATOM 624 N N . PRO A 1 119 ? 15.220 1.712 -31.940 1.00 33.24 119 PRO A N 1
ATOM 625 C CA . PRO A 1 119 ? 14.853 2.784 -31.028 1.00 33.11 119 PRO A CA 1
ATOM 626 C C . PRO A 1 119 ? 15.387 2.506 -29.627 1.00 33.03 119 PRO A C 1
ATOM 627 O O . PRO A 1 119 ? 15.265 1.388 -29.124 1.00 33.01 119 PRO A O 1
ATOM 631 N N . SER A 1 120 ? 15.989 3.516 -29.011 1.00 32.88 120 SER A N 1
ATOM 632 C CA . SER A 1 120 ? 16.557 3.349 -27.687 1.00 32.70 120 SER A CA 1
ATOM 633 C C . SER A 1 120 ? 15.453 3.149 -26.662 1.00 32.64 120 SER A C 1
ATOM 634 O O . SER A 1 120 ? 14.419 3.818 -26.696 1.00 32.63 120 SER A O 1
ATOM 637 N N . GLU A 1 121 ? 15.678 2.205 -25.759 1.00 32.50 121 GLU A N 1
ATOM 638 C CA . GLU A 1 121 ? 14.796 1.994 -24.630 1.00 32.26 121 GLU A CA 1
ATOM 639 C C . GLU A 1 121 ? 14.568 3.332 -23.935 1.00 32.00 121 GLU A C 1
ATOM 640 O O . GLU A 1 121 ? 13.441 3.693 -23.584 1.00 32.02 121 GLU A O 1
ATOM 646 N N . ILE A 1 122 ? 15.657 4.067 -23.748 1.00 31.67 122 ILE A N 1
ATOM 647 C CA . ILE A 1 122 ? 15.619 5.335 -23.043 1.00 31.38 122 ILE A CA 1
ATOM 648 C C . ILE A 1 122 ? 14.769 6.365 -23.782 1.00 31.06 122 ILE A C 1
ATOM 649 O O . ILE A 1 122 ? 14.098 7.179 -23.152 1.00 31.17 122 ILE A O 1
ATOM 654 N N . GLU A 1 123 ? 14.791 6.330 -25.111 1.00 30.60 123 GLU A N 1
ATOM 655 C CA . GLU A 1 123 ? 13.968 7.243 -25.903 1.00 30.28 123 GLU A CA 1
ATOM 656 C C . GLU A 1 123 ? 12.489 6.920 -25.702 1.00 29.72 123 GLU A C 1
ATOM 657 O O . GLU A 1 123 ? 11.646 7.816 -25.605 1.00 29.63 123 GLU A O 1
ATOM 663 N N . VAL A 1 124 ? 12.180 5.632 -25.638 1.00 29.01 124 VAL A N 1
ATOM 664 C CA . VAL A 1 124 ? 10.806 5.204 -25.439 1.00 28.38 124 VAL A CA 1
ATOM 665 C C . VAL A 1 124 ? 10.310 5.631 -24.068 1.00 28.02 124 VAL A C 1
ATOM 666 O O . VAL A 1 124 ? 9.254 6.252 -23.945 1.00 28.07 124 VAL A O 1
ATOM 670 N N . LYS A 1 125 ? 11.072 5.299 -23.033 1.00 27.40 125 LYS A N 1
ATOM 671 C CA . LYS A 1 125 ? 10.679 5.679 -21.683 1.00 26.87 125 LYS A CA 1
ATOM 672 C C . LYS A 1 125 ? 10.405 7.173 -21.598 1.00 26.59 125 LYS A C 1
ATOM 673 O O . LYS A 1 125 ? 9.446 7.598 -20.967 1.00 26.56 125 LYS A O 1
ATOM 679 N N . TYR A 1 126 ? 11.233 7.975 -22.249 1.00 26.41 126 TYR A N 1
ATOM 680 C CA . TYR A 1 126 ? 11.028 9.413 -22.203 1.00 26.26 126 TYR A CA 1
ATOM 681 C C . TYR A 1 126 ? 9.635 9.770 -22.697 1.00 26.32 126 TYR A C 1
ATOM 682 O O . TYR A 1 126 ? 8.887 10.458 -22.010 1.00 26.33 126 TYR A O 1
ATOM 691 N N . LYS A 1 127 ? 9.288 9.301 -23.892 1.00 26.43 127 LYS A N 1
ATOM 692 C CA . LYS A 1 127 ? 7.988 9.617 -24.480 1.00 26.51 127 LYS A CA 1
ATOM 693 C C . LYS A 1 127 ? 6.863 9.031 -23.641 1.00 26.41 127 LYS A C 1
ATOM 694 O O . LYS A 1 127 ? 5.829 9.666 -23.430 1.00 26.38 127 LYS A O 1
ATOM 700 N N . LEU A 1 128 ? 7.066 7.816 -23.157 1.00 26.29 128 LEU A N 1
ATOM 701 C CA . LEU A 1 128 ? 6.115 7.236 -22.236 1.00 26.33 128 LEU A CA 1
ATOM 702 C C . LEU A 1 128 ? 5.851 8.245 -21.119 1.00 26.30 128 LEU A C 1
ATOM 703 O O . LEU A 1 128 ? 4.703 8.602 -20.840 1.00 26.45 128 LEU A O 1
ATOM 708 N N . ALA A 1 129 ? 6.925 8.718 -20.494 1.00 26.00 129 ALA A N 1
ATOM 709 C CA . ALA A 1 129 ? 6.808 9.690 -19.421 1.00 25.82 129 ALA A CA 1
ATOM 710 C C . ALA A 1 129 ? 5.989 10.893 -19.871 1.00 25.79 129 ALA A C 1
ATOM 711 O O . ALA A 1 129 ? 5.166 11.414 -19.118 1.00 25.73 129 ALA A O 1
ATOM 713 N N . GLU A 1 130 ? 6.218 11.336 -21.101 1.00 25.79 130 GLU A N 1
ATOM 714 C CA . GLU A 1 130 ? 5.476 12.469 -21.635 1.00 25.84 130 GLU A CA 1
ATOM 715 C C . GLU A 1 130 ? 3.987 12.180 -21.697 1.00 25.65 130 GLU A C 1
ATOM 716 O O . GLU A 1 130 ? 3.174 12.981 -21.236 1.00 25.79 130 GLU A O 1
ATOM 722 N N . CYS A 1 131 ? 3.630 11.034 -22.262 1.00 25.31 131 CYS A N 1
ATOM 723 C CA . CYS A 1 131 ? 2.232 10.642 -22.314 1.00 25.17 131 CYS A CA 1
ATOM 724 C C . CYS A 1 131 ? 1.602 10.727 -20.932 1.00 24.83 131 CYS A C 1
ATOM 725 O O . CYS A 1 131 ? 0.588 11.393 -20.743 1.00 24.75 131 CYS A O 1
ATOM 728 N N . TYR A 1 132 ? 2.212 10.054 -19.963 1.00 24.55 132 TYR A N 1
ATOM 729 C CA . TYR A 1 132 ? 1.682 10.055 -18.609 1.00 24.28 132 TYR A CA 1
ATOM 730 C C . TYR A 1 132 ? 1.475 11.472 -18.101 1.00 24.32 132 TYR A C 1
ATOM 731 O O . TYR A 1 132 ? 0.484 11.755 -17.425 1.00 24.41 132 TYR A O 1
ATOM 740 N N . THR A 1 133 ? 2.412 12.359 -18.419 1.00 24.21 133 THR A N 1
ATOM 741 C CA . THR A 1 133 ? 2.357 13.726 -17.914 1.00 24.21 133 THR A CA 1
ATOM 742 C C . THR A 1 133 ? 1.127 14.447 -18.435 1.00 24.28 133 THR A C 1
ATOM 743 O O . THR A 1 133 ? 0.381 15.057 -17.670 1.00 24.31 133 THR A O 1
ATOM 747 N N . VAL A 1 134 ? 0.919 14.376 -19.744 1.00 24.32 134 VAL A N 1
ATOM 748 C CA . VAL A 1 134 ? -0.243 15.000 -20.349 1.00 24.30 134 VAL A CA 1
ATOM 749 C C . VAL A 1 134 ? -1.515 14.402 -19.767 1.00 24.32 134 VAL A C 1
ATOM 750 O O . VAL A 1 134 ? -2.524 15.094 -19.622 1.00 24.39 134 VAL A O 1
ATOM 754 N N . LEU A 1 135 ? -1.466 13.115 -19.433 1.00 24.22 135 LEU A N 1
ATOM 755 C CA . LEU A 1 135 ? -2.633 12.430 -18.882 1.00 24.21 135 LEU A CA 1
ATOM 756 C C . LEU A 1 135 ? -2.783 12.729 -17.397 1.00 24.26 135 LEU A C 1
ATOM 757 O O . LEU A 1 135 ? -3.718 12.264 -16.745 1.00 24.18 135 LEU A O 1
ATOM 762 N N . LYS A 1 136 ? -1.853 13.515 -16.871 1.00 24.27 136 LYS A N 1
ATOM 763 C CA . LYS A 1 136 ? -1.878 13.884 -15.466 1.00 24.35 136 LYS A CA 1
ATOM 764 C C . LYS A 1 136 ? -1.591 12.721 -14.527 1.00 24.30 136 LYS A C 1
ATOM 765 O O . LYS A 1 136 ? -2.003 12.728 -13.371 1.00 24.48 136 LYS A O 1
ATOM 771 N N . GLN A 1 137 ? -0.880 11.720 -15.033 1.00 24.16 137 GLN A N 1
ATOM 772 C CA . GLN A 1 137 ? -0.386 10.637 -14.193 1.00 24.08 137 GLN A CA 1
ATOM 773 C C . GLN A 1 137 ? 1.111 10.882 -14.009 1.00 24.06 137 GLN A C 1
ATOM 774 O O . GLN A 1 137 ? 1.933 10.396 -14.788 1.00 24.18 137 GLN A O 1
ATOM 780 N N . ASP A 1 138 ? 1.449 11.647 -12.975 1.00 23.95 138 ASP A N 1
ATOM 781 C CA . ASP A 1 138 ? 2.826 12.048 -12.708 1.00 23.87 138 ASP A CA 1
ATOM 782 C C . ASP A 1 138 ? 3.505 10.932 -11.923 1.00 23.76 138 ASP A C 1
ATOM 783 O O . ASP A 1 138 ? 4.677 10.616 -12.157 1.00 23.81 138 ASP A O 1
ATOM 788 N N . LYS A 1 139 ? 2.772 10.334 -10.994 1.00 23.45 139 LYS A N 1
ATOM 789 C CA . LYS A 1 139 ? 3.280 9.166 -10.297 1.00 23.33 139 LYS A CA 1
ATOM 790 C C . LYS A 1 139 ? 3.909 8.200 -11.307 1.00 23.03 139 LYS A C 1
ATOM 791 O O . LYS A 1 139 ? 4.984 7.650 -11.082 1.00 23.06 139 LYS A O 1
ATOM 797 N N . ASP A 1 140 ? 3.237 8.011 -12.435 1.00 22.75 140 ASP A N 1
ATOM 798 C CA . ASP A 1 140 ? 3.678 7.041 -13.428 1.00 22.50 140 ASP A CA 1
ATOM 799 C C . ASP A 1 140 ? 4.802 7.576 -14.311 1.00 22.29 140 ASP A C 1
ATOM 800 O O . ASP A 1 140 ? 5.709 6.840 -14.698 1.00 21.97 140 ASP A O 1
ATOM 805 N N . ALA A 1 141 ? 4.735 8.859 -14.638 1.00 22.01 141 ALA A N 1
ATOM 806 C CA . ALA A 1 141 ? 5.793 9.461 -15.410 1.00 21.83 141 ALA A CA 1
ATOM 807 C C . ALA A 1 141 ? 7.055 9.379 -14.579 1.00 21.87 141 ALA A C 1
ATOM 808 O O . ALA A 1 141 ? 8.097 8.922 -15.052 1.00 22.13 141 ALA A O 1
ATOM 810 N N . ILE A 1 142 ? 6.963 9.809 -13.327 1.00 21.69 142 ILE A N 1
ATOM 811 C CA . ILE A 1 142 ? 8.131 9.782 -12.468 1.00 21.43 142 ILE A CA 1
ATOM 812 C C . ILE A 1 142 ? 8.694 8.374 -12.407 1.00 21.50 142 ILE A C 1
ATOM 813 O O . ILE A 1 142 ? 9.893 8.170 -12.579 1.00 21.87 142 ILE A O 1
ATOM 818 N N . ALA A 1 143 ? 7.829 7.398 -12.166 1.00 21.27 143 ALA A N 1
ATOM 819 C CA . ALA A 1 143 ? 8.282 6.019 -12.031 1.00 21.11 143 ALA A CA 1
ATOM 820 C C . ALA A 1 143 ? 9.176 5.566 -13.192 1.00 21.14 143 ALA A C 1
ATOM 821 O O . ALA A 1 143 ? 10.266 5.050 -12.969 1.00 21.11 143 ALA A O 1
ATOM 823 N N . ILE A 1 144 ? 8.729 5.751 -14.429 1.00 21.24 144 ILE A N 1
ATOM 824 C CA . ILE A 1 144 ? 9.472 5.186 -15.552 1.00 21.47 144 ILE A CA 1
ATOM 825 C C . ILE A 1 144 ? 10.824 5.842 -15.682 1.00 21.32 144 ILE A C 1
ATOM 826 O O . ILE A 1 144 ? 11.801 5.191 -16.033 1.00 21.43 144 ILE A O 1
ATOM 831 N N . LEU A 1 145 ? 10.871 7.144 -15.432 1.00 21.09 145 LEU A N 1
ATOM 832 C CA . LEU A 1 145 ? 12.113 7.875 -15.581 1.00 20.94 145 LEU A CA 1
ATOM 833 C C . LEU A 1 145 ? 13.052 7.509 -14.447 1.00 21.02 145 LEU A C 1
ATOM 834 O O . LEU A 1 145 ? 14.229 7.225 -14.667 1.00 21.14 145 LEU A O 1
ATOM 839 N N . ASP A 1 146 ? 12.517 7.516 -13.232 1.00 20.74 146 ASP A N 1
ATOM 840 C CA . ASP A 1 146 ? 13.307 7.230 -12.053 1.00 20.50 146 ASP A CA 1
ATOM 841 C C . ASP A 1 146 ? 13.920 5.849 -12.166 1.00 20.21 146 ASP A C 1
ATOM 842 O O . ASP A 1 146 ? 14.978 5.582 -11.604 1.00 20.11 146 ASP A O 1
ATOM 847 N N . GLY A 1 147 ? 13.253 4.970 -12.904 1.00 20.05 147 GLY A N 1
ATOM 848 C CA . GLY A 1 147 ? 13.719 3.596 -13.054 1.00 19.89 147 GLY A CA 1
ATOM 849 C C . GLY A 1 147 ? 14.938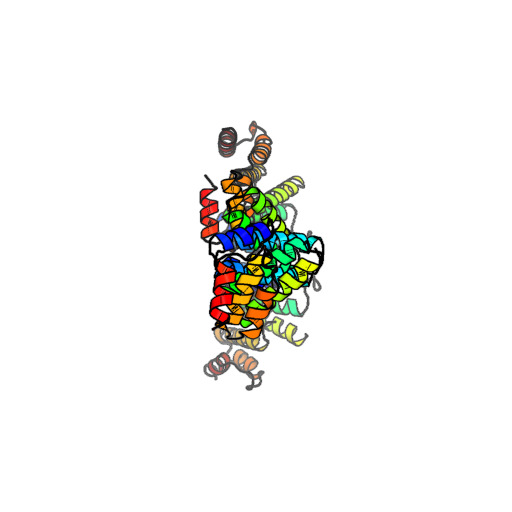 3.493 -13.950 1.00 19.91 147 GLY A C 1
ATOM 850 O O . GLY A 1 147 ? 15.573 2.443 -14.032 1.00 19.84 147 GLY A O 1
ATOM 851 N N . ILE A 1 148 ? 15.254 4.586 -14.638 1.00 19.80 148 ILE A N 1
ATOM 852 C CA . ILE A 1 148 ? 16.458 4.654 -15.450 1.00 19.63 148 ILE A CA 1
ATOM 853 C C . ILE A 1 148 ? 17.670 4.942 -14.573 1.00 19.64 148 ILE A C 1
ATOM 854 O O . ILE A 1 148 ? 17.712 5.953 -13.872 1.00 19.51 148 ILE A O 1
ATOM 859 N N . PRO A 1 149 ? 18.667 4.052 -14.613 1.00 19.75 149 PRO A N 1
ATOM 860 C CA . PRO A 1 149 ? 19.883 4.256 -13.838 1.00 19.94 149 PRO A CA 1
ATOM 861 C C . PRO A 1 149 ? 20.371 5.695 -13.986 1.00 20.16 149 PRO A C 1
ATOM 862 O O . PRO A 1 149 ? 20.430 6.221 -15.100 1.00 19.95 149 PRO A O 1
ATOM 866 N N . SER A 1 150 ? 20.708 6.325 -12.865 1.00 20.43 150 SER A N 1
ATOM 867 C CA . SER A 1 150 ? 21.071 7.734 -12.868 1.00 20.78 150 SER A CA 1
ATOM 868 C C . SER A 1 150 ? 22.139 8.054 -13.912 1.00 21.08 150 SER A C 1
ATOM 869 O O . SER A 1 150 ? 22.030 9.047 -14.635 1.00 21.21 150 SER A O 1
ATOM 872 N N . ARG A 1 151 ? 23.165 7.214 -14.003 1.00 21.13 151 ARG A N 1
ATOM 873 C CA . ARG A 1 151 ? 24.242 7.474 -14.953 1.00 21.36 151 ARG A CA 1
ATOM 874 C C . ARG A 1 151 ? 23.781 7.433 -16.410 1.00 21.30 151 ARG A C 1
ATOM 875 O O . ARG A 1 151 ? 24.450 7.968 -17.290 1.00 21.40 151 ARG A O 1
ATOM 883 N N . GLN A 1 152 ? 22.636 6.808 -16.664 1.00 21.29 152 GLN A N 1
ATOM 884 C CA . GLN A 1 152 ? 22.135 6.675 -18.031 1.00 21.25 152 GLN A CA 1
ATOM 885 C C . GLN A 1 152 ? 21.137 7.764 -18.419 1.00 21.30 152 GLN A C 1
ATOM 886 O O . GLN A 1 152 ? 20.678 7.808 -19.558 1.00 21.31 152 GLN A O 1
ATOM 892 N N . ARG A 1 153 ? 20.791 8.632 -17.478 1.00 21.40 153 ARG A N 1
ATOM 893 C CA . ARG A 1 153 ? 19.785 9.652 -17.740 1.00 21.61 153 ARG A CA 1
ATOM 894 C C . ARG A 1 153 ? 20.368 10.789 -18.576 1.00 21.84 153 ARG A C 1
ATOM 895 O O . ARG A 1 153 ? 21.491 11.226 -18.344 1.00 21.77 153 ARG A O 1
ATOM 903 N N . THR A 1 154 ? 19.601 11.247 -19.562 1.00 22.20 154 THR A N 1
ATOM 904 C CA . THR A 1 154 ? 20.040 12.311 -20.460 1.00 22.46 154 THR A CA 1
ATOM 905 C C . THR A 1 154 ? 19.614 13.668 -19.918 1.00 22.54 154 THR A C 1
ATOM 906 O O . THR A 1 154 ? 18.735 13.746 -19.059 1.00 22.72 154 THR A O 1
ATOM 910 N N . PRO A 1 155 ? 20.232 14.745 -20.421 1.00 22.56 155 PRO A N 1
ATOM 911 C CA . PRO A 1 155 ? 19.837 16.080 -19.986 1.00 22.61 155 PRO A CA 1
ATOM 912 C C . PRO A 1 155 ? 18.330 16.256 -20.128 1.00 22.72 155 PRO A C 1
ATOM 913 O O . PRO A 1 155 ? 17.660 16.702 -19.198 1.00 22.62 155 PRO A O 1
ATOM 917 N N . LYS A 1 156 ? 17.805 15.898 -21.292 1.00 22.86 156 LYS A N 1
ATOM 918 C CA . LYS A 1 156 ? 16.380 16.010 -21.541 1.00 23.08 156 LYS A CA 1
ATOM 919 C C . LYS A 1 156 ? 15.595 15.287 -20.446 1.00 23.01 156 LYS A C 1
ATOM 920 O O . LYS A 1 156 ? 14.636 15.823 -19.889 1.00 22.95 156 LYS A O 1
ATOM 926 N N . ILE A 1 157 ? 16.011 14.065 -20.138 1.00 22.94 157 ILE A N 1
ATOM 927 C CA . ILE A 1 157 ? 15.303 13.252 -19.157 1.00 22.85 157 ILE A CA 1
ATOM 928 C C . ILE A 1 157 ? 15.376 13.859 -17.769 1.00 22.79 157 ILE A C 1
ATOM 929 O O . ILE A 1 157 ? 14.474 13.674 -16.959 1.00 22.73 157 ILE A O 1
ATOM 934 N N . ASN A 1 158 ? 16.456 14.578 -17.493 1.00 22.76 158 ASN A N 1
ATOM 935 C CA . ASN A 1 158 ? 16.614 15.221 -16.199 1.00 22.76 158 ASN A CA 1
ATOM 936 C C . ASN A 1 158 ? 15.764 16.473 -16.075 1.00 22.88 158 ASN A C 1
ATOM 937 O O . ASN A 1 158 ? 15.293 16.800 -14.989 1.00 22.87 158 ASN A O 1
ATOM 942 N N . MET A 1 159 ? 15.569 17.172 -17.187 1.00 23.04 159 MET A N 1
ATOM 943 C CA . MET A 1 159 ? 14.670 18.316 -17.194 1.00 23.33 159 MET A CA 1
ATOM 944 C C . MET A 1 159 ? 13.271 17.870 -16.797 1.00 23.55 159 MET A C 1
ATOM 945 O O . MET A 1 159 ? 12.668 18.410 -15.865 1.00 23.55 159 MET A O 1
ATOM 950 N N . LEU A 1 160 ? 12.757 16.880 -17.515 1.00 23.78 160 LEU A N 1
ATOM 951 C CA . LEU A 1 160 ? 11.418 16.385 -17.252 1.00 24.16 160 LEU A CA 1
ATOM 952 C C . LEU A 1 160 ? 11.262 16.056 -15.768 1.00 24.33 160 LEU A C 1
ATOM 953 O O . LEU A 1 160 ? 10.413 16.625 -15.080 1.00 24.23 160 LEU A O 1
ATOM 958 N N . LEU A 1 161 ? 12.090 15.138 -15.279 1.00 24.69 161 LEU A N 1
ATOM 959 C CA . LEU A 1 161 ? 12.079 14.786 -13.867 1.00 24.98 161 LEU A CA 1
ATOM 960 C C . LEU A 1 161 ? 11.999 16.045 -13.025 1.00 25.26 161 LEU A C 1
ATOM 961 O O . LEU A 1 161 ? 11.062 16.226 -12.249 1.00 25.56 161 LEU A O 1
ATOM 966 N N . ALA A 1 162 ? 12.986 16.918 -13.184 1.00 25.50 162 ALA A N 1
ATOM 967 C CA . ALA A 1 162 ? 13.028 18.150 -12.411 1.00 25.67 162 ALA A CA 1
ATOM 968 C C . ALA A 1 162 ? 11.649 18.802 -12.371 1.00 25.85 162 ALA A C 1
ATOM 969 O O . ALA A 1 162 ? 11.137 19.126 -11.299 1.00 25.89 162 ALA A O 1
ATOM 971 N N . ASN A 1 163 ? 11.046 18.988 -13.540 1.00 26.00 163 ASN A N 1
ATOM 972 C CA . ASN A 1 163 ? 9.719 19.580 -13.605 1.00 26.30 163 ASN A CA 1
ATOM 973 C C . ASN A 1 163 ? 8.705 18.785 -12.787 1.00 26.38 163 ASN A C 1
ATOM 974 O O . ASN A 1 163 ? 7.925 19.357 -12.027 1.00 26.54 163 ASN A O 1
ATOM 979 N N . LEU A 1 164 ? 8.734 17.464 -12.935 1.00 26.47 164 LEU A N 1
ATOM 980 C CA . LEU A 1 164 ? 7.794 16.585 -12.244 1.00 26.69 164 LEU A CA 1
ATOM 981 C C . LEU A 1 164 ? 7.867 16.735 -10.735 1.00 27.06 164 LEU A C 1
ATOM 982 O O . LEU A 1 164 ? 6.861 16.613 -10.038 1.00 27.14 164 LEU A O 1
ATOM 987 N N . TYR A 1 165 ? 9.065 16.997 -10.233 1.00 27.47 165 TYR A N 1
ATOM 988 C CA . TYR A 1 165 ? 9.251 17.230 -8.815 1.00 27.96 165 TYR A CA 1
ATOM 989 C C . TYR A 1 165 ? 8.746 18.613 -8.410 1.00 28.21 165 TYR A C 1
ATOM 990 O O . TYR A 1 165 ? 9.513 19.463 -7.954 1.00 28.15 165 TYR A O 1
ATOM 999 N N . LYS A 1 166 ? 7.444 18.830 -8.582 1.00 28.57 166 LYS A N 1
ATOM 1000 C CA . LYS A 1 166 ? 6.836 20.128 -8.280 1.00 28.89 166 LYS A CA 1
ATOM 1001 C C . LYS A 1 166 ? 5.359 20.020 -7.894 1.00 28.89 166 LYS A C 1
ATOM 1002 O O . LYS A 1 166 ? 4.599 19.258 -8.497 1.00 28.91 166 LYS A O 1
ATOM 1008 N N . MET B 1 21 ? 37.814 -6.258 10.221 1.00 30.70 21 MET B N 1
ATOM 1009 C CA . MET B 1 21 ? 36.595 -5.747 9.526 1.00 30.72 21 MET B CA 1
ATOM 1010 C C . MET B 1 21 ? 36.591 -4.221 9.413 1.00 30.48 21 MET B C 1
ATOM 1011 O O . MET B 1 21 ? 35.549 -3.581 9.564 1.00 30.46 21 MET B O 1
ATOM 1016 N N . ASN B 1 22 ? 37.762 -3.647 9.151 1.00 30.22 22 ASN B N 1
ATOM 1017 C CA . ASN B 1 22 ? 37.873 -2.216 8.889 1.00 29.90 22 ASN B CA 1
ATOM 1018 C C . ASN B 1 22 ? 37.107 -1.842 7.627 1.00 29.57 22 ASN B C 1
ATOM 1019 O O . ASN B 1 22 ? 36.987 -0.668 7.281 1.00 29.61 22 ASN B O 1
ATOM 1024 N N . VAL B 1 23 ? 36.586 -2.853 6.942 1.00 29.07 23 VAL B N 1
ATOM 1025 C CA . VAL B 1 23 ? 35.878 -2.642 5.690 1.00 28.60 23 VAL B CA 1
ATOM 1026 C C . VAL B 1 23 ? 34.607 -1.840 5.924 1.00 28.35 23 VAL B C 1
ATOM 1027 O O . VAL B 1 23 ? 34.367 -0.821 5.273 1.00 28.22 23 VAL B O 1
ATOM 1031 N N . ILE B 1 24 ? 33.786 -2.312 6.852 1.00 27.99 24 ILE B N 1
ATOM 1032 C CA . ILE B 1 24 ? 32.541 -1.635 7.163 1.00 27.65 24 ILE B CA 1
ATOM 1033 C C . ILE B 1 24 ? 32.815 -0.239 7.694 1.00 27.26 24 ILE B C 1
ATOM 1034 O O . ILE B 1 24 ? 32.206 0.733 7.255 1.00 27.17 24 ILE B O 1
ATOM 1039 N N . ASP B 1 25 ? 33.732 -0.143 8.648 1.00 26.83 25 ASP B N 1
ATOM 1040 C CA . ASP B 1 25 ? 34.093 1.147 9.196 1.00 26.40 25 ASP B CA 1
ATOM 1041 C C . ASP B 1 25 ? 34.390 2.101 8.052 1.00 25.99 25 ASP B C 1
ATOM 1042 O O . ASP B 1 25 ? 33.766 3.155 7.930 1.00 25.90 25 ASP B O 1
ATOM 1047 N N . HIS B 1 26 ? 35.338 1.723 7.203 1.00 25.53 26 HIS B N 1
ATOM 1048 C CA . HIS B 1 26 ? 35.731 2.591 6.106 1.00 25.14 26 HIS B CA 1
ATOM 1049 C C . HIS B 1 26 ? 34.513 3.150 5.383 1.00 24.89 26 HIS B C 1
ATOM 1050 O O . HIS B 1 26 ? 34.340 4.363 5.300 1.00 24.84 26 HIS B O 1
ATOM 1057 N N . VAL B 1 27 ? 33.669 2.270 4.855 1.00 24.54 27 VAL B N 1
ATOM 1058 C CA . VAL B 1 27 ? 32.491 2.740 4.138 1.00 24.38 27 VAL B CA 1
ATOM 1059 C C . VAL B 1 27 ? 31.577 3.562 5.043 1.00 24.19 27 VAL B C 1
ATOM 1060 O O . VAL B 1 27 ? 30.952 4.519 4.595 1.00 24.02 27 VAL B O 1
ATOM 1064 N N . ARG B 1 28 ? 31.509 3.198 6.318 1.00 24.16 28 ARG B N 1
ATOM 1065 C CA . ARG B 1 28 ? 30.756 3.993 7.271 1.00 24.26 28 ARG B CA 1
ATOM 1066 C C . ARG B 1 28 ? 31.314 5.407 7.278 1.00 24.20 28 ARG B C 1
ATOM 1067 O O . ARG B 1 28 ? 30.568 6.380 7.351 1.00 24.29 28 ARG B O 1
ATOM 1075 N N . ASP B 1 29 ? 32.635 5.512 7.189 1.00 24.26 29 ASP B N 1
ATOM 1076 C CA . ASP B 1 29 ? 33.313 6.804 7.218 1.00 24.27 29 ASP B CA 1
ATOM 1077 C C . ASP B 1 29 ? 33.177 7.563 5.902 1.00 24.23 29 ASP B C 1
ATOM 1078 O O . ASP B 1 29 ? 33.153 8.792 5.894 1.00 24.27 29 ASP B O 1
ATOM 1083 N N . MET B 1 30 ? 33.096 6.832 4.794 1.00 24.17 30 MET B N 1
ATOM 1084 C CA . MET B 1 30 ? 32.919 7.454 3.490 1.00 24.08 30 MET B CA 1
ATOM 1085 C C . MET B 1 30 ? 31.538 8.080 3.436 1.00 24.01 30 MET B C 1
ATOM 1086 O O . MET B 1 30 ? 31.373 9.230 3.025 1.00 23.85 30 MET B O 1
ATOM 1091 N N . ALA B 1 31 ? 30.547 7.309 3.868 1.00 24.10 31 ALA B N 1
ATOM 1092 C CA . ALA B 1 31 ? 29.162 7.764 3.883 1.00 24.13 31 ALA B CA 1
ATOM 1093 C C . ALA B 1 31 ? 28.992 8.999 4.763 1.00 24.19 31 ALA B C 1
ATOM 1094 O O . ALA B 1 31 ? 28.259 9.923 4.418 1.00 24.30 31 ALA B O 1
ATOM 1096 N N . ALA B 1 32 ? 29.672 9.008 5.903 1.00 24.21 32 ALA B N 1
ATOM 1097 C CA . ALA B 1 32 ? 29.566 10.115 6.843 1.00 24.24 32 ALA B CA 1
ATOM 1098 C C . ALA B 1 32 ? 30.303 11.365 6.359 1.00 24.27 32 ALA B C 1
ATOM 1099 O O . ALA B 1 32 ? 30.107 12.456 6.899 1.00 24.32 32 ALA B O 1
ATOM 1101 N N . ALA B 1 33 ? 31.151 11.205 5.346 1.00 24.17 33 ALA B N 1
ATOM 1102 C CA . ALA B 1 33 ? 31.844 12.345 4.750 1.00 24.01 33 ALA B CA 1
ATOM 1103 C C . ALA B 1 33 ? 31.093 12.856 3.524 1.00 23.95 33 ALA B C 1
ATOM 1104 O O . ALA B 1 33 ? 31.478 13.857 2.923 1.00 23.89 33 ALA B O 1
ATOM 1106 N N . GLY B 1 34 ? 30.022 12.159 3.157 1.00 23.84 34 GLY B N 1
ATOM 1107 C CA . GLY B 1 34 ? 29.173 12.584 2.051 1.00 23.88 34 GLY B CA 1
ATOM 1108 C C . GLY B 1 34 ? 29.658 12.143 0.685 1.00 23.93 34 GLY B C 1
ATOM 1109 O O . GLY B 1 34 ? 29.106 12.548 -0.335 1.00 23.93 34 GLY B O 1
ATOM 1110 N N . LEU B 1 35 ? 30.690 11.305 0.663 1.00 24.07 35 LEU B N 1
ATOM 1111 C CA . LEU B 1 35 ? 31.263 10.809 -0.588 1.00 24.18 35 LEU B CA 1
ATOM 1112 C C . LEU B 1 35 ? 30.528 9.560 -1.070 1.00 24.36 35 LEU B C 1
ATOM 1113 O O . LEU B 1 35 ? 31.047 8.446 -0.986 1.00 24.43 35 LEU B O 1
ATOM 1118 N N . HIS B 1 36 ? 29.324 9.753 -1.591 1.00 24.53 36 HIS B N 1
ATOM 1119 C CA . HIS B 1 36 ? 28.446 8.636 -1.898 1.00 24.75 36 HIS B CA 1
ATOM 1120 C C . HIS B 1 36 ? 28.888 7.822 -3.111 1.00 24.90 36 HIS B C 1
ATOM 1121 O O . HIS B 1 36 ? 28.752 6.599 -3.127 1.00 25.01 36 HIS B O 1
ATOM 1128 N N . SER B 1 37 ? 29.407 8.496 -4.128 1.00 25.05 37 SER B N 1
ATOM 1129 C CA . SER B 1 37 ? 29.898 7.803 -5.308 1.00 25.38 37 SER B CA 1
ATOM 1130 C C . SER B 1 37 ? 30.701 6.566 -4.911 1.00 25.49 37 SER B C 1
ATOM 1131 O O . SER B 1 37 ? 30.417 5.458 -5.369 1.00 25.56 37 SER B O 1
ATOM 1134 N N . ASN B 1 38 ? 31.706 6.764 -4.059 1.00 25.59 38 ASN B N 1
ATOM 1135 C CA . ASN B 1 38 ? 32.532 5.661 -3.573 1.00 25.63 38 ASN B CA 1
ATOM 1136 C C . ASN B 1 38 ? 31.748 4.647 -2.760 1.00 25.59 38 ASN B C 1
ATOM 1137 O O . ASN B 1 38 ? 31.897 3.441 -2.950 1.00 25.77 38 ASN B O 1
ATOM 1142 N N . VAL B 1 39 ? 30.921 5.139 -1.845 1.00 25.31 39 VAL B N 1
ATOM 1143 C CA . VAL B 1 39 ? 30.071 4.266 -1.054 1.00 24.98 39 VAL B CA 1
ATOM 1144 C C . VAL B 1 39 ? 29.256 3.354 -1.960 1.00 24.90 39 VAL B C 1
ATOM 1145 O O . VAL B 1 39 ? 29.245 2.132 -1.792 1.00 24.81 39 VAL B O 1
ATOM 1149 N N . ARG B 1 40 ? 28.568 3.955 -2.923 1.00 24.76 40 ARG B N 1
ATOM 1150 C CA . ARG B 1 40 ? 27.683 3.189 -3.793 1.00 24.66 40 ARG B CA 1
ATOM 1151 C C . ARG B 1 40 ? 28.422 2.042 -4.469 1.00 24.63 40 ARG B C 1
ATOM 1152 O O . ARG B 1 40 ? 28.090 0.869 -4.283 1.00 24.66 40 ARG B O 1
ATOM 1160 N N . LEU B 1 41 ? 29.424 2.391 -5.262 1.00 24.55 41 LEU B N 1
ATOM 1161 C CA . LEU B 1 41 ? 30.141 1.405 -6.045 1.00 24.60 41 LEU B CA 1
ATOM 1162 C C . LEU B 1 41 ? 30.615 0.284 -5.128 1.00 24.49 41 LEU B C 1
ATOM 1163 O O . LEU B 1 41 ? 30.471 -0.899 -5.432 1.00 24.60 41 LEU B O 1
ATOM 1168 N N . LEU B 1 42 ? 31.149 0.678 -3.982 1.00 24.25 42 LEU B N 1
ATOM 1169 C CA . LEU B 1 42 ? 31.782 -0.243 -3.059 1.00 23.97 42 LEU B CA 1
ATOM 1170 C C . LEU B 1 42 ? 30.783 -1.090 -2.286 1.00 23.77 42 LEU B C 1
ATOM 1171 O O . LEU B 1 42 ? 30.921 -2.309 -2.203 1.00 23.63 42 LEU B O 1
ATOM 1176 N N . SER B 1 43 ? 29.782 -0.432 -1.712 1.00 23.62 43 SER B N 1
ATOM 1177 C CA . SER B 1 43 ? 28.807 -1.092 -0.851 1.00 23.55 43 SER B CA 1
ATOM 1178 C C . SER B 1 43 ? 28.021 -2.178 -1.578 1.00 23.37 43 SER B C 1
ATOM 1179 O O . SER B 1 43 ? 27.559 -3.145 -0.966 1.00 23.26 43 SER B O 1
ATOM 1182 N N . SER B 1 44 ? 27.860 -2.011 -2.886 1.00 23.21 44 SER B N 1
ATOM 1183 C CA . SER B 1 44 ? 27.144 -2.997 -3.683 1.00 23.19 44 SER B CA 1
ATOM 1184 C C . SER B 1 44 ? 27.997 -4.240 -3.952 1.00 23.10 44 SER B C 1
ATOM 1185 O O . SER B 1 44 ? 27.492 -5.364 -3.923 1.00 23.14 44 SER B O 1
ATOM 1188 N N . LEU B 1 45 ? 29.287 -4.050 -4.215 1.00 22.92 45 LEU B N 1
ATOM 1189 C CA . LEU B 1 45 ? 30.176 -5.194 -4.362 1.00 22.74 45 LEU B CA 1
ATOM 1190 C C . LEU B 1 45 ? 30.217 -5.977 -3.058 1.00 22.57 45 LEU B C 1
ATOM 1191 O O . LEU B 1 45 ? 30.063 -7.198 -3.047 1.00 22.63 45 LEU B O 1
ATOM 1196 N N . LEU B 1 46 ? 30.420 -5.276 -1.951 1.00 22.31 46 LEU B N 1
ATOM 1197 C CA . LEU B 1 46 ? 30.394 -5.940 -0.661 1.00 22.23 46 LEU B CA 1
ATOM 1198 C C . LEU B 1 46 ? 29.074 -6.692 -0.529 1.00 22.30 46 LEU B C 1
ATOM 1199 O O . LEU B 1 46 ? 29.037 -7.854 -0.122 1.00 22.13 46 LEU B O 1
ATOM 1204 N N . LEU B 1 47 ? 27.987 -6.020 -0.887 1.00 22.46 47 LEU B N 1
ATOM 1205 C CA . LEU B 1 47 ? 26.676 -6.635 -0.811 1.00 22.72 47 LEU B CA 1
ATOM 1206 C C . LEU B 1 47 ? 26.595 -7.946 -1.597 1.00 22.85 47 LEU B C 1
ATOM 1207 O O . LEU B 1 47 ? 26.100 -8.950 -1.079 1.00 22.91 47 LEU B O 1
ATOM 1212 N N . THR B 1 48 ? 27.064 -7.955 -2.843 1.00 22.81 48 THR B N 1
ATOM 1213 C CA . THR B 1 48 ? 26.910 -9.167 -3.642 1.00 22.89 48 THR B CA 1
ATOM 1214 C C . THR B 1 48 ? 27.830 -10.263 -3.122 1.00 22.80 48 THR B C 1
ATOM 1215 O O . THR B 1 48 ? 27.535 -11.448 -3.267 1.00 22.73 48 THR B O 1
ATOM 1219 N N . LEU B 1 49 ? 28.942 -9.859 -2.512 1.00 22.89 49 LEU B N 1
ATOM 1220 C CA . LEU B 1 49 ? 29.850 -10.808 -1.875 1.00 22.89 49 LEU B CA 1
ATOM 1221 C C . LEU B 1 49 ? 29.161 -11.481 -0.701 1.00 22.94 49 LEU B C 1
ATOM 1222 O O . LEU B 1 49 ? 29.321 -12.681 -0.475 1.00 22.93 49 LEU B O 1
ATOM 1227 N N . SER B 1 50 ? 28.402 -10.692 0.051 1.00 22.98 50 SER B N 1
ATOM 1228 C CA . SER B 1 50 ? 27.606 -11.216 1.145 1.00 23.13 50 SER B CA 1
ATOM 1229 C C . SER B 1 50 ? 26.599 -12.241 0.632 1.00 23.22 50 SER B C 1
ATOM 1230 O O . SER B 1 50 ? 26.614 -13.402 1.041 1.00 23.13 50 SER B O 1
ATOM 1233 N N . ASN B 1 51 ? 25.725 -11.800 -0.269 1.00 23.42 51 ASN B N 1
ATOM 1234 C CA . ASN B 1 51 ? 24.728 -12.677 -0.877 1.00 23.59 51 ASN B CA 1
ATOM 1235 C C . ASN B 1 51 ? 25.241 -14.093 -1.095 1.00 23.66 51 ASN B C 1
ATOM 1236 O O . ASN B 1 51 ? 24.529 -15.062 -0.841 1.00 23.76 51 ASN B O 1
ATOM 1241 N N . ASN B 1 52 ? 26.472 -14.207 -1.585 1.00 23.73 52 ASN B N 1
ATOM 1242 C CA . ASN B 1 52 ? 27.060 -15.509 -1.881 1.00 23.82 52 ASN B CA 1
ATOM 1243 C C . ASN B 1 52 ? 27.497 -16.237 -0.619 1.00 23.88 52 ASN B C 1
ATOM 1244 O O . ASN B 1 52 ? 27.119 -17.386 -0.393 1.00 23.94 52 ASN B O 1
ATOM 1249 N N . ASN B 1 53 ? 28.295 -15.559 0.199 1.00 23.96 53 ASN B N 1
ATOM 1250 C CA . ASN B 1 53 ? 28.779 -16.124 1.453 1.00 24.00 53 ASN B CA 1
ATOM 1251 C C . ASN B 1 53 ? 28.149 -15.404 2.643 1.00 23.96 53 ASN B C 1
ATOM 1252 O O . ASN B 1 53 ? 28.775 -14.531 3.250 1.00 24.01 53 ASN B O 1
ATOM 1257 N N . PRO B 1 54 ? 26.906 -15.778 2.986 1.00 23.83 54 PRO B N 1
ATOM 1258 C CA . PRO B 1 54 ? 26.149 -15.033 3.983 1.00 23.71 54 PRO B CA 1
ATOM 1259 C C . PRO B 1 54 ? 26.725 -15.198 5.384 1.00 23.57 54 PRO B C 1
ATOM 1260 O O . PRO B 1 54 ? 26.144 -14.715 6.355 1.00 23.63 54 PRO B O 1
ATOM 1264 N N . GLU B 1 55 ? 27.858 -15.880 5.485 1.00 23.31 55 GLU B N 1
ATOM 1265 C CA . GLU B 1 55 ? 28.516 -16.048 6.770 1.00 23.10 55 GLU B CA 1
ATOM 1266 C C . GLU B 1 55 ? 29.827 -15.281 6.779 1.00 22.98 55 GLU B C 1
ATOM 1267 O O . GLU B 1 55 ? 30.652 -15.435 7.677 1.00 22.98 55 GLU B O 1
ATOM 1273 N N . LEU B 1 56 ? 29.998 -14.443 5.763 1.00 22.85 56 LEU B N 1
ATOM 1274 C CA . LEU B 1 56 ? 31.137 -13.544 5.680 1.00 22.73 56 LEU B CA 1
ATOM 1275 C C . LEU B 1 56 ? 30.963 -12.406 6.678 1.00 22.57 56 LEU B C 1
ATOM 1276 O O . LEU B 1 56 ? 31.843 -12.144 7.500 1.00 22.60 56 LEU B O 1
ATOM 1281 N N . PHE B 1 57 ? 29.822 -11.731 6.594 1.00 22.33 57 PHE B N 1
ATOM 1282 C CA . PHE B 1 57 ? 29.509 -10.638 7.503 1.00 22.11 57 PHE B CA 1
ATOM 1283 C C . PHE B 1 57 ? 28.438 -11.039 8.507 1.00 21.95 57 PHE B C 1
ATOM 1284 O O . PHE B 1 57 ? 27.685 -11.991 8.290 1.00 21.92 57 PHE B O 1
ATOM 1292 N N . SER B 1 58 ? 28.371 -10.290 9.601 1.00 21.77 58 SER B N 1
ATOM 1293 C CA . SER B 1 58 ? 27.373 -10.519 10.632 1.00 21.59 58 SER B CA 1
ATOM 1294 C C . SER B 1 58 ? 26.093 -9.751 10.321 1.00 21.42 58 SER B C 1
ATOM 1295 O O . SER B 1 58 ? 26.135 -8.655 9.759 1.00 21.42 58 SER B O 1
ATOM 1298 N N . PRO B 1 59 ? 24.945 -10.331 10.690 1.00 21.21 59 PRO B N 1
ATOM 1299 C CA . PRO B 1 59 ? 23.645 -9.711 10.500 1.00 21.04 59 PRO B CA 1
ATOM 1300 C C . PRO B 1 59 ? 23.671 -8.197 10.726 1.00 20.91 59 PRO B C 1
ATOM 1301 O O . PRO B 1 59 ? 23.160 -7.446 9.894 1.00 20.88 59 PRO B O 1
ATOM 1305 N N . PRO B 1 60 ? 24.256 -7.742 11.847 1.00 20.82 60 PRO B N 1
ATOM 1306 C CA . PRO B 1 60 ? 24.322 -6.300 12.072 1.00 20.76 60 PRO B CA 1
ATOM 1307 C C . PRO B 1 60 ? 25.207 -5.588 11.051 1.00 20.69 60 PRO B C 1
ATOM 1308 O O . PRO B 1 60 ? 24.991 -4.412 10.761 1.00 20.75 60 PRO B O 1
ATOM 1312 N N . GLN B 1 61 ? 26.189 -6.297 10.505 1.00 20.56 61 GLN B N 1
ATOM 1313 C CA . GLN B 1 61 ? 27.038 -5.733 9.464 1.00 20.42 61 GLN B CA 1
ATOM 1314 C C . GLN B 1 61 ? 26.284 -5.592 8.149 1.00 20.49 61 GLN B C 1
ATOM 1315 O O . GLN B 1 61 ? 26.371 -4.563 7.478 1.00 20.51 61 GLN B O 1
ATOM 1321 N N . LYS B 1 62 ? 25.546 -6.634 7.780 1.00 20.48 62 LYS B N 1
ATOM 1322 C CA . LYS B 1 62 ? 24.739 -6.592 6.568 1.00 20.48 62 LYS B CA 1
ATOM 1323 C C . LYS B 1 62 ? 23.731 -5.454 6.641 1.00 20.46 62 LYS B C 1
ATOM 1324 O O . LYS B 1 62 ? 23.485 -4.767 5.652 1.00 20.48 62 LYS B O 1
ATOM 1330 N N . TYR B 1 63 ? 23.138 -5.263 7.812 1.00 20.50 63 TYR B N 1
ATOM 1331 C CA . TYR B 1 63 ? 22.174 -4.188 7.990 1.00 20.65 63 TYR B CA 1
ATOM 1332 C C . TYR B 1 63 ? 22.812 -2.868 7.597 1.00 20.84 63 TYR B C 1
ATOM 1333 O O . TYR B 1 63 ? 22.208 -2.053 6.903 1.00 20.91 63 TYR B O 1
ATOM 1342 N N . GLN B 1 64 ? 24.048 -2.669 8.035 1.00 21.11 64 GLN B N 1
ATOM 1343 C CA . GLN B 1 64 ? 24.767 -1.442 7.741 1.00 21.40 64 GLN B CA 1
ATOM 1344 C C . GLN B 1 64 ? 24.986 -1.236 6.250 1.00 21.61 64 GLN B C 1
ATOM 1345 O O . GLN B 1 64 ? 24.722 -0.158 5.727 1.00 21.63 64 GLN B O 1
ATOM 1351 N N . LEU B 1 65 ? 25.468 -2.268 5.566 1.00 21.91 65 LEU B N 1
ATOM 1352 C CA . LEU B 1 65 ? 25.675 -2.175 4.126 1.00 22.25 65 LEU B CA 1
ATOM 1353 C C . LEU B 1 65 ? 24.385 -1.770 3.426 1.00 22.41 65 LEU B C 1
ATOM 1354 O O . LEU B 1 65 ? 24.371 -0.833 2.626 1.00 22.63 65 LEU B O 1
ATOM 1359 N N . LEU B 1 66 ? 23.295 -2.467 3.726 1.00 22.43 66 LEU B N 1
ATOM 1360 C CA . LEU B 1 66 ? 22.029 -2.143 3.086 1.00 22.46 66 LEU B CA 1
ATOM 1361 C C . LEU B 1 66 ? 21.770 -0.649 3.209 1.00 22.57 66 LEU B C 1
ATOM 1362 O O . LEU B 1 66 ? 21.610 0.047 2.205 1.00 22.68 66 LEU B O 1
ATOM 1367 N N . VAL B 1 67 ? 21.761 -0.150 4.439 1.00 22.52 67 VAL B N 1
ATOM 1368 C CA . VAL B 1 67 ? 21.448 1.255 4.670 1.00 22.47 67 VAL B CA 1
ATOM 1369 C C . VAL B 1 67 ? 22.397 2.199 3.919 1.00 22.57 67 VAL B C 1
ATOM 1370 O O . VAL B 1 67 ? 21.949 3.098 3.207 1.00 22.74 67 VAL B O 1
ATOM 1374 N N . TYR B 1 68 ? 23.700 1.994 4.069 1.00 22.48 68 TYR B N 1
ATOM 1375 C CA . TYR B 1 68 ? 24.669 2.856 3.410 1.00 22.47 68 TYR B CA 1
ATOM 1376 C C . TYR B 1 68 ? 24.446 2.853 1.910 1.00 22.37 68 TYR B C 1
ATOM 1377 O O . TYR B 1 68 ? 24.537 3.892 1.252 1.00 22.49 68 TYR B O 1
ATOM 1386 N N . HIS B 1 69 ? 24.150 1.680 1.368 1.00 22.22 69 HIS B N 1
ATOM 1387 C CA . HIS B 1 69 ? 23.879 1.564 -0.056 1.00 22.03 69 HIS B CA 1
ATOM 1388 C C . HIS B 1 69 ? 22.611 2.320 -0.415 1.00 21.67 69 HIS B C 1
ATOM 1389 O O . HIS B 1 69 ? 22.596 3.114 -1.349 1.00 21.61 69 HIS B O 1
ATOM 1396 N N . ALA B 1 70 ? 21.543 2.067 0.326 1.00 21.43 70 ALA B N 1
ATOM 1397 C CA . ALA B 1 70 ? 20.300 2.786 0.095 1.00 21.34 70 ALA B CA 1
ATOM 1398 C C . ALA B 1 70 ? 20.575 4.281 0.092 1.00 21.28 70 ALA B C 1
ATOM 1399 O O . ALA B 1 70 ? 20.167 4.992 -0.825 1.00 21.22 70 ALA B O 1
ATOM 1401 N N . ASP B 1 71 ? 21.275 4.749 1.121 1.00 21.14 71 ASP B N 1
ATOM 1402 C CA . ASP B 1 71 ? 21.649 6.154 1.227 1.00 21.21 71 ASP B CA 1
ATOM 1403 C C . ASP B 1 71 ? 22.337 6.660 -0.037 1.00 21.28 71 ASP B C 1
ATOM 1404 O O . ASP B 1 71 ? 22.003 7.729 -0.546 1.00 21.42 71 ASP B O 1
ATOM 1409 N N . SER B 1 72 ? 23.305 5.902 -0.541 1.00 21.22 72 SER B N 1
ATOM 1410 C CA . SER B 1 72 ? 23.979 6.302 -1.766 1.00 21.34 72 SER B CA 1
ATOM 1411 C C . SER B 1 72 ? 23.000 6.306 -2.935 1.00 21.44 72 SER B C 1
ATOM 1412 O O . SER B 1 72 ? 22.983 7.237 -3.735 1.00 21.51 72 SER B O 1
ATOM 1415 N N . LEU B 1 73 ? 22.182 5.265 -3.038 1.00 21.46 73 LEU B N 1
ATOM 1416 C CA . LEU B 1 73 ? 21.170 5.237 -4.083 1.00 21.53 73 LEU B CA 1
ATOM 1417 C C . LEU B 1 73 ? 20.300 6.487 -4.010 1.00 21.71 73 LEU B C 1
ATOM 1418 O O . LEU B 1 73 ? 20.060 7.153 -5.018 1.00 21.61 73 LEU B O 1
ATOM 1423 N N . PHE B 1 74 ? 19.841 6.806 -2.806 1.00 21.99 74 PHE B N 1
ATOM 1424 C CA . PHE B 1 74 ? 19.005 7.980 -2.589 1.00 22.31 74 PHE B CA 1
ATOM 1425 C C . PHE B 1 74 ? 19.706 9.260 -3.037 1.00 22.39 74 PHE B C 1
ATOM 1426 O O . PHE B 1 74 ? 19.116 10.091 -3.723 1.00 22.37 74 PHE B O 1
ATOM 1434 N N . HIS B 1 75 ? 20.964 9.422 -2.644 1.00 22.41 75 HIS B N 1
ATOM 1435 C CA . HIS B 1 75 ? 21.716 10.612 -3.026 1.00 22.73 75 HIS B CA 1
ATOM 1436 C C . HIS B 1 75 ? 21.805 10.755 -4.541 1.00 22.74 75 HIS B C 1
ATOM 1437 O O . HIS B 1 75 ? 21.763 11.866 -5.070 1.00 22.87 75 HIS B O 1
ATOM 1444 N N . ASP B 1 76 ? 21.942 9.628 -5.233 1.00 22.68 76 ASP B N 1
ATOM 1445 C CA . ASP B 1 76 ? 22.024 9.632 -6.687 1.00 22.61 76 ASP B CA 1
ATOM 1446 C C . ASP B 1 76 ? 20.649 9.798 -7.326 1.00 22.41 76 ASP B C 1
ATOM 1447 O O . ASP B 1 76 ? 20.523 9.834 -8.544 1.00 22.31 76 ASP B O 1
ATOM 1452 N N . LYS B 1 77 ? 19.617 9.890 -6.499 1.00 22.29 77 LYS B N 1
ATOM 1453 C CA . LYS B 1 77 ? 18.274 10.151 -7.003 1.00 22.30 77 LYS B CA 1
ATOM 1454 C C . LYS B 1 77 ? 17.686 8.964 -7.762 1.00 22.15 77 LYS B C 1
ATOM 1455 O O . LYS B 1 77 ? 16.980 9.139 -8.749 1.00 22.16 77 LYS B O 1
ATOM 1461 N N . GLU B 1 78 ? 18.002 7.759 -7.300 1.00 22.09 78 GLU B N 1
ATOM 1462 C CA . GLU B 1 78 ? 17.334 6.552 -7.759 1.00 22.05 78 GLU B CA 1
ATOM 1463 C C . GLU B 1 78 ? 16.437 6.086 -6.624 1.00 22.34 78 GLU B C 1
ATOM 1464 O O . GLU B 1 78 ? 16.784 5.179 -5.864 1.00 22.18 78 GLU B O 1
ATOM 1470 N N . TYR B 1 79 ? 15.280 6.726 -6.515 1.00 22.66 79 TYR B N 1
ATOM 1471 C CA . TYR B 1 79 ? 14.442 6.596 -5.331 1.00 23.13 79 TYR B CA 1
ATOM 1472 C C . TYR B 1 79 ? 13.788 5.228 -5.212 1.00 23.29 79 TYR B C 1
ATOM 1473 O O . TYR B 1 79 ? 13.693 4.683 -4.111 1.00 23.26 79 TYR B O 1
ATOM 1482 N N . ARG B 1 80 ? 13.336 4.674 -6.337 1.00 23.44 80 ARG B N 1
ATOM 1483 C CA . ARG B 1 80 ? 12.710 3.351 -6.332 1.00 23.58 80 ARG B CA 1
ATOM 1484 C C . ARG B 1 80 ? 13.700 2.273 -5.899 1.00 23.82 80 ARG B C 1
ATOM 1485 O O . ARG B 1 80 ? 13.380 1.419 -5.066 1.00 23.70 80 ARG B O 1
ATOM 1493 N N . ASN B 1 81 ? 14.902 2.319 -6.466 1.00 24.09 81 ASN B N 1
ATOM 1494 C CA . ASN B 1 81 ? 15.974 1.428 -6.038 1.00 24.60 81 ASN B CA 1
ATOM 1495 C C . ASN B 1 81 ? 16.290 1.584 -4.551 1.00 24.64 81 ASN B C 1
ATOM 1496 O O . ASN B 1 81 ? 16.503 0.596 -3.845 1.00 24.78 81 ASN B O 1
ATOM 1501 N N . ALA B 1 82 ? 16.337 2.827 -4.082 1.00 24.53 82 ALA B N 1
ATOM 1502 C CA . ALA B 1 82 ? 16.583 3.081 -2.674 1.00 24.50 82 ALA B CA 1
ATOM 1503 C C . ALA B 1 82 ? 15.495 2.426 -1.840 1.00 24.67 82 ALA B C 1
ATOM 1504 O O . ALA B 1 82 ? 15.778 1.770 -0.849 1.00 24.63 82 ALA B O 1
ATOM 1506 N N . VAL B 1 83 ? 14.246 2.598 -2.255 1.00 24.98 83 VAL B N 1
ATOM 1507 C CA . VAL B 1 83 ? 13.125 2.059 -1.501 1.00 25.20 83 VAL B CA 1
ATOM 1508 C C . VAL B 1 83 ? 13.325 0.587 -1.194 1.00 25.42 83 VAL B C 1
ATOM 1509 O O . VAL B 1 83 ? 13.101 0.142 -0.067 1.00 25.57 83 VAL B O 1
ATOM 1513 N N . SER B 1 84 ? 13.749 -0.175 -2.195 1.00 25.54 84 SER B N 1
ATOM 1514 C CA . SER B 1 84 ? 13.811 -1.619 -2.029 1.00 25.64 84 SER B CA 1
ATOM 1515 C C . SER B 1 84 ? 15.005 -2.028 -1.168 1.00 25.44 84 SER B C 1
ATOM 1516 O O . SER B 1 84 ? 14.998 -3.099 -0.560 1.00 25.71 84 SER B O 1
ATOM 1519 N N . LYS B 1 85 ? 16.023 -1.175 -1.104 1.00 25.07 85 LYS B N 1
ATOM 1520 C CA . LYS B 1 85 ? 17.138 -1.417 -0.180 1.00 24.81 85 LYS B CA 1
ATOM 1521 C C . LYS B 1 85 ? 16.756 -1.090 1.263 1.00 24.36 85 LYS B C 1
ATOM 1522 O O . LYS B 1 85 ? 16.974 -1.899 2.161 1.00 24.18 85 LYS B O 1
ATOM 1528 N N . TYR B 1 86 ? 16.185 0.090 1.484 1.00 24.09 86 TYR B N 1
ATOM 1529 C CA . TYR B 1 86 ? 15.689 0.443 2.808 1.00 24.14 86 TYR B CA 1
ATOM 1530 C C . TYR B 1 86 ? 14.687 -0.599 3.304 1.00 24.18 86 TYR B C 1
ATOM 1531 O O . TYR B 1 86 ? 14.652 -0.928 4.490 1.00 24.13 86 TYR B O 1
ATOM 1540 N N . THR B 1 87 ? 13.866 -1.110 2.395 1.00 24.24 87 THR B N 1
ATOM 1541 C CA . THR B 1 87 ? 12.904 -2.130 2.764 1.00 24.44 87 THR B CA 1
ATOM 1542 C C . THR B 1 87 ? 13.632 -3.391 3.213 1.00 24.49 87 THR B C 1
ATOM 1543 O O . THR B 1 87 ? 13.314 -3.959 4.259 1.00 24.68 87 THR B O 1
ATOM 1547 N N . MET B 1 88 ? 14.610 -3.831 2.427 1.00 24.43 88 MET B N 1
ATOM 1548 C CA . MET B 1 88 ? 15.387 -5.007 2.802 1.00 24.36 88 MET B CA 1
ATOM 1549 C C . MET B 1 88 ? 16.096 -4.747 4.127 1.00 24.55 88 MET B C 1
ATOM 1550 O O . MET B 1 88 ? 16.245 -5.647 4.958 1.00 24.54 88 MET B O 1
ATOM 1555 N N . ALA B 1 89 ? 16.527 -3.506 4.321 1.00 24.75 89 ALA B N 1
ATOM 1556 C CA . ALA B 1 89 ? 17.258 -3.135 5.523 1.00 25.01 89 ALA B CA 1
ATOM 1557 C C . ALA B 1 89 ? 16.384 -3.242 6.767 1.00 25.27 89 ALA B C 1
ATOM 1558 O O . ALA B 1 89 ? 16.861 -3.647 7.826 1.00 25.22 89 ALA B O 1
ATOM 1560 N N . LEU B 1 90 ? 15.106 -2.891 6.638 1.00 25.54 90 LEU B N 1
ATOM 1561 C CA . LEU B 1 90 ? 14.185 -2.974 7.771 1.00 25.90 90 LEU B CA 1
ATOM 1562 C C . LEU B 1 90 ? 13.839 -4.416 8.108 1.00 26.12 90 LEU B C 1
ATOM 1563 O O . LEU B 1 90 ? 13.700 -4.770 9.276 1.00 26.10 90 LEU B O 1
ATOM 1568 N N . GLN B 1 91 ? 13.702 -5.248 7.084 1.00 26.53 91 GLN B N 1
ATOM 1569 C CA . GLN B 1 91 ? 13.491 -6.669 7.303 1.00 27.11 91 GLN B CA 1
ATOM 1570 C C . GLN B 1 91 ? 14.628 -7.225 8.145 1.00 27.23 91 GLN B C 1
ATOM 1571 O O . GLN B 1 91 ? 14.413 -8.047 9.035 1.00 27.31 91 GLN B O 1
ATOM 1577 N N . GLN B 1 92 ? 15.841 -6.770 7.850 1.00 27.45 92 GLN B N 1
ATOM 1578 C CA . GLN B 1 92 ? 17.039 -7.260 8.524 1.00 27.66 92 GLN B CA 1
ATOM 1579 C C . GLN B 1 92 ? 17.101 -6.751 9.958 1.00 27.75 92 GLN B C 1
ATOM 1580 O O . GLN B 1 92 ? 17.439 -7.491 10.878 1.00 27.76 92 GLN B O 1
ATOM 1586 N N . LYS B 1 93 ? 16.755 -5.483 10.138 1.00 27.98 93 LYS B N 1
ATOM 1587 C CA . LYS B 1 93 ? 16.753 -4.866 11.453 1.00 28.23 93 LYS B CA 1
ATOM 1588 C C . LYS B 1 93 ? 15.854 -5.654 12.399 1.00 28.38 93 LYS B C 1
ATOM 1589 O O . LYS B 1 93 ? 16.115 -5.733 13.597 1.00 28.36 93 LYS B O 1
ATOM 1595 N N . LYS B 1 94 ? 14.790 -6.235 11.855 1.00 28.68 94 LYS B N 1
ATOM 1596 C CA . LYS B 1 94 ? 13.848 -7.002 12.667 1.00 29.01 94 LYS B CA 1
ATOM 1597 C C . LYS B 1 94 ? 14.321 -8.432 12.912 1.00 29.05 94 LYS B C 1
ATOM 1598 O O . LYS B 1 94 ? 13.677 -9.191 13.632 1.00 29.08 94 LYS B O 1
ATOM 1604 N N . ALA B 1 95 ? 15.449 -8.796 12.314 1.00 29.16 95 ALA B N 1
ATOM 1605 C CA . ALA B 1 95 ? 16.033 -10.111 12.544 1.00 29.22 95 ALA B CA 1
ATOM 1606 C C . ALA B 1 95 ? 17.076 -10.057 13.658 1.00 29.28 95 ALA B C 1
ATOM 1607 O O . ALA B 1 95 ? 17.763 -11.042 13.929 1.00 29.32 95 ALA B O 1
ATOM 1609 N N . LEU B 1 96 ? 17.185 -8.902 14.307 1.00 29.35 96 LEU B N 1
ATOM 1610 C CA . LEU B 1 96 ? 18.188 -8.704 15.350 1.00 29.38 96 LEU B CA 1
ATOM 1611 C C . LEU B 1 96 ? 17.556 -8.686 16.739 1.00 29.40 96 LEU B C 1
ATOM 1612 O O . LEU B 1 96 ? 16.828 -9.605 17.114 1.00 29.40 96 LEU B O 1
ATOM 1617 N N . CYS B 1 117 ? 25.455 3.121 16.882 1.00 36.10 117 CYS B N 1
ATOM 1618 C CA . CYS B 1 117 ? 26.131 3.145 15.592 1.00 36.14 117 CYS B CA 1
ATOM 1619 C C . CYS B 1 117 ? 25.182 2.657 14.515 1.00 35.83 117 CYS B C 1
ATOM 1620 O O . CYS B 1 117 ? 25.035 3.289 13.468 1.00 36.09 117 CYS B O 1
ATOM 1623 N N . LEU B 1 118 ? 24.535 1.526 14.772 1.00 35.40 118 LEU B N 1
ATOM 1624 C CA . LEU B 1 118 ? 23.578 0.994 13.814 1.00 34.91 118 LEU B CA 1
ATOM 1625 C C . LEU B 1 118 ? 22.525 2.056 13.545 1.00 34.45 118 LEU B C 1
ATOM 1626 O O . LEU B 1 118 ? 21.827 2.487 14.464 1.00 34.49 118 LEU B O 1
ATOM 1631 N N . PRO B 1 119 ? 22.409 2.494 12.284 1.00 33.95 119 PRO B N 1
ATOM 1632 C CA . PRO B 1 119 ? 21.376 3.471 11.974 1.00 33.58 119 PRO B CA 1
ATOM 1633 C C . PRO B 1 119 ? 20.046 3.035 12.585 1.00 33.27 119 PRO B C 1
ATOM 1634 O O . PRO B 1 119 ? 19.679 1.862 12.490 1.00 33.15 119 PRO B O 1
ATOM 1638 N N . SER B 1 120 ? 19.336 3.973 13.207 1.00 32.94 120 SER B N 1
ATOM 1639 C CA . SER B 1 120 ? 18.102 3.654 13.923 1.00 32.64 120 SER B CA 1
ATOM 1640 C C . SER B 1 120 ? 16.906 3.422 13.003 1.00 32.50 120 SER B C 1
ATOM 1641 O O . SER B 1 120 ? 16.685 4.154 12.038 1.00 32.47 120 SER B O 1
ATOM 1644 N N . GLU B 1 121 ? 16.130 2.398 13.334 1.00 32.25 121 GLU B N 1
ATOM 1645 C CA . GLU B 1 121 ? 14.907 2.069 12.621 1.00 31.88 121 GLU B CA 1
ATOM 1646 C C . GLU B 1 121 ? 14.153 3.325 12.164 1.00 31.56 121 GLU B C 1
ATOM 1647 O O . GLU B 1 121 ? 13.719 3.418 11.014 1.00 31.49 121 GLU B O 1
ATOM 1653 N N . ILE B 1 122 ? 14.000 4.289 13.065 1.00 31.20 122 ILE B N 1
ATOM 1654 C CA . ILE B 1 122 ? 13.243 5.502 12.763 1.00 30.79 122 ILE B CA 1
ATOM 1655 C C . ILE B 1 122 ? 13.845 6.306 11.619 1.00 30.51 122 ILE B C 1
ATOM 1656 O O . ILE B 1 122 ? 13.145 6.672 10.681 1.00 30.65 122 ILE B O 1
ATOM 1661 N N . GLU B 1 123 ? 15.139 6.595 11.696 1.00 30.20 123 GLU B N 1
ATOM 1662 C CA . GLU B 1 123 ? 15.764 7.438 10.681 1.00 29.92 123 GLU B CA 1
ATOM 1663 C C . GLU B 1 123 ? 15.755 6.749 9.318 1.00 29.37 123 GLU B C 1
ATOM 1664 O O . GLU B 1 123 ? 15.653 7.405 8.280 1.00 29.41 123 GLU B O 1
ATOM 1670 N N . VAL B 1 124 ? 15.827 5.422 9.321 1.00 28.67 124 VAL B N 1
ATOM 1671 C CA . VAL B 1 124 ? 15.668 4.664 8.084 1.00 28.04 124 VAL B CA 1
ATOM 1672 C C . VAL B 1 124 ? 14.238 4.803 7.569 1.00 27.66 124 VAL B C 1
ATOM 1673 O O . VAL B 1 124 ? 14.006 5.121 6.400 1.00 27.72 124 VAL B O 1
ATOM 1677 N N . LYS B 1 125 ? 13.274 4.559 8.448 1.00 27.09 125 LYS B N 1
ATOM 1678 C CA . LYS B 1 125 ? 11.878 4.726 8.078 1.00 26.38 125 LYS B CA 1
ATOM 1679 C C . LYS B 1 125 ? 11.654 6.116 7.501 1.00 26.34 125 LYS B C 1
ATOM 1680 O O . LYS B 1 125 ? 10.901 6.289 6.549 1.00 26.44 125 LYS B O 1
ATOM 1686 N N . TYR B 1 126 ? 12.318 7.112 8.070 1.00 26.19 126 TYR B N 1
ATOM 1687 C CA . TYR B 1 126 ? 12.139 8.472 7.594 1.00 26.23 126 TYR B CA 1
ATOM 1688 C C . TYR B 1 126 ? 12.615 8.631 6.157 1.00 26.24 126 TYR B C 1
ATOM 1689 O O . TYR B 1 126 ? 11.905 9.166 5.314 1.00 26.15 126 TYR B O 1
ATOM 1698 N N . LYS B 1 127 ? 13.829 8.179 5.878 1.00 26.47 127 LYS B N 1
ATOM 1699 C CA . LYS B 1 127 ? 14.344 8.283 4.521 1.00 26.67 127 LYS B CA 1
ATOM 1700 C C . LYS B 1 127 ? 13.445 7.492 3.594 1.00 26.47 127 LYS B C 1
ATOM 1701 O O . LYS B 1 127 ? 13.139 7.930 2.485 1.00 26.44 127 LYS B O 1
ATOM 1707 N N . LEU B 1 128 ? 13.016 6.322 4.053 1.00 26.38 128 LEU B N 1
ATOM 1708 C CA . LEU B 1 128 ? 12.100 5.511 3.263 1.00 26.38 128 LEU B CA 1
ATOM 1709 C C . LEU B 1 128 ? 10.880 6.339 2.880 1.00 26.33 128 LEU B C 1
ATOM 1710 O O . LEU B 1 128 ? 10.451 6.347 1.727 1.00 26.40 128 LEU B O 1
ATOM 1715 N N . ALA B 1 129 ? 10.332 7.055 3.850 1.00 26.21 129 ALA B N 1
ATOM 1716 C CA . ALA B 1 129 ? 9.190 7.916 3.587 1.00 26.29 129 ALA B CA 1
ATOM 1717 C C . ALA B 1 129 ? 9.543 9.026 2.610 1.00 26.28 129 ALA B C 1
ATOM 1718 O O . ALA B 1 129 ? 8.728 9.416 1.791 1.00 26.32 129 ALA B O 1
ATOM 1720 N N . GLU B 1 130 ? 10.753 9.553 2.714 1.00 26.53 130 GLU B N 1
ATOM 1721 C CA . GLU B 1 130 ? 11.174 10.614 1.817 1.00 26.75 130 GLU B CA 1
ATOM 1722 C C . GLU B 1 130 ? 11.156 10.126 0.382 1.00 26.68 130 GLU B C 1
ATOM 1723 O O . GLU B 1 130 ? 10.725 10.843 -0.523 1.00 26.67 130 GLU B O 1
ATOM 1729 N N . CYS B 1 131 ? 11.638 8.904 0.180 1.00 26.61 131 CYS B N 1
ATOM 1730 C CA . CYS B 1 131 ? 11.659 8.304 -1.147 1.00 26.56 131 CYS B CA 1
ATOM 1731 C C . CYS B 1 131 ? 10.249 8.211 -1.674 1.00 25.96 131 CYS B C 1
ATOM 1732 O O . CYS B 1 131 ? 9.966 8.649 -2.785 1.00 26.17 131 CYS B O 1
ATOM 1735 N N . TYR B 1 132 ? 9.365 7.628 -0.873 1.00 25.34 132 TYR B N 1
ATOM 1736 C CA . TYR B 1 132 ? 7.975 7.476 -1.283 1.00 24.63 132 TYR B CA 1
ATOM 1737 C C . TYR B 1 132 ? 7.394 8.828 -1.641 1.00 24.38 132 TYR B C 1
ATOM 1738 O O . TYR B 1 132 ? 6.655 8.949 -2.615 1.00 24.36 132 TYR B O 1
ATOM 1747 N N . THR B 1 133 ? 7.733 9.849 -0.860 1.00 24.04 133 THR B N 1
ATOM 1748 C CA . THR B 1 133 ? 7.146 11.168 -1.072 1.00 23.88 133 THR B CA 1
ATOM 1749 C C . THR B 1 133 ? 7.565 11.727 -2.427 1.00 23.74 133 THR B C 1
ATOM 1750 O O . THR B 1 133 ? 6.748 12.287 -3.160 1.00 23.48 133 THR B O 1
ATOM 1754 N N . VAL B 1 134 ? 8.840 11.561 -2.762 1.00 23.47 134 VAL B N 1
ATOM 1755 C CA . VAL B 1 134 ? 9.352 12.073 -4.024 1.00 23.39 134 VAL B CA 1
ATOM 1756 C C . VAL B 1 134 ? 8.718 11.350 -5.207 1.00 23.37 134 VAL B C 1
ATOM 1757 O O . VAL B 1 134 ? 8.439 11.962 -6.241 1.00 23.22 134 VAL B O 1
ATOM 1761 N N . LEU B 1 135 ? 8.490 10.049 -5.041 1.00 23.39 135 LEU B N 1
ATOM 1762 C CA . LEU B 1 135 ? 7.796 9.239 -6.041 1.00 23.52 135 LEU B CA 1
ATOM 1763 C C . LEU B 1 135 ? 6.302 9.539 -6.064 1.00 23.69 135 LEU B C 1
ATOM 1764 O O . LEU B 1 135 ? 5.543 8.909 -6.797 1.00 23.85 135 LEU B O 1
ATOM 1769 N N . LYS B 1 136 ? 5.877 10.503 -5.257 1.00 23.91 136 LYS B N 1
ATOM 1770 C CA . LYS B 1 136 ? 4.467 10.867 -5.210 1.00 24.07 136 LYS B CA 1
ATOM 1771 C C . LYS B 1 136 ? 3.628 9.665 -4.815 1.00 23.95 136 LYS B C 1
ATOM 1772 O O . LYS B 1 136 ? 2.457 9.564 -5.168 1.00 24.13 136 LYS B O 1
ATOM 1778 N N . GLN B 1 137 ? 4.242 8.755 -4.077 1.00 23.89 137 GLN B N 1
ATOM 1779 C CA . GLN B 1 137 ? 3.547 7.604 -3.545 1.00 23.97 137 GLN B CA 1
ATOM 1780 C C . GLN B 1 137 ? 3.128 7.859 -2.106 1.00 23.97 137 GLN B C 1
ATOM 1781 O O . GLN B 1 137 ? 3.619 7.213 -1.187 1.00 24.00 137 GLN B O 1
ATOM 1787 N N . ASP B 1 138 ? 2.210 8.797 -1.920 1.00 24.08 138 ASP B N 1
ATOM 1788 C CA . ASP B 1 138 ? 1.872 9.308 -0.593 1.00 24.16 138 ASP B CA 1
ATOM 1789 C C . ASP B 1 138 ? 1.285 8.280 0.367 1.00 23.81 138 ASP B C 1
ATOM 1790 O O . ASP B 1 138 ? 1.484 8.372 1.575 1.00 23.93 138 ASP B O 1
ATOM 1795 N N . LYS B 1 139 ? 0.558 7.305 -0.162 1.00 23.44 139 LYS B N 1
ATOM 1796 C CA . LYS B 1 139 ? -0.065 6.293 0.680 1.00 23.20 139 LYS B CA 1
ATOM 1797 C C . LYS B 1 139 ? 0.974 5.453 1.431 1.00 22.95 139 LYS B C 1
ATOM 1798 O O . LYS B 1 139 ? 0.798 5.135 2.612 1.00 22.81 139 LYS B O 1
ATOM 1804 N N . ASP B 1 140 ? 2.055 5.102 0.740 1.00 22.55 140 ASP B N 1
ATOM 1805 C CA . ASP B 1 140 ? 3.091 4.262 1.317 1.00 22.08 140 ASP B CA 1
ATOM 1806 C C . ASP B 1 140 ? 3.955 5.076 2.259 1.00 21.77 140 ASP B C 1
ATOM 1807 O O . ASP B 1 140 ? 4.434 4.569 3.274 1.00 21.67 140 ASP B O 1
ATOM 1812 N N . ALA B 1 141 ? 4.147 6.346 1.927 1.00 21.31 141 ALA B N 1
ATOM 1813 C CA . ALA B 1 141 ? 4.857 7.248 2.823 1.00 20.89 141 ALA B CA 1
ATOM 1814 C C . ALA B 1 141 ? 4.108 7.357 4.149 1.00 20.64 141 ALA B C 1
ATOM 1815 O O . ALA B 1 141 ? 4.655 7.075 5.212 1.00 20.97 141 ALA B O 1
ATOM 1817 N N . ILE B 1 142 ? 2.853 7.770 4.088 1.00 20.26 142 ILE B N 1
ATOM 1818 C CA . ILE B 1 142 ? 2.063 7.910 5.300 1.00 19.95 142 ILE B CA 1
ATOM 1819 C C . ILE B 1 142 ? 2.085 6.630 6.133 1.00 19.67 142 ILE B C 1
ATOM 1820 O O . ILE B 1 142 ? 2.268 6.673 7.343 1.00 19.61 142 ILE B O 1
ATOM 1825 N N . ALA B 1 143 ? 1.906 5.490 5.478 1.00 19.57 143 ALA B N 1
ATOM 1826 C CA . ALA B 1 143 ? 1.807 4.219 6.180 1.00 19.45 143 ALA B CA 1
ATOM 1827 C C . ALA B 1 143 ? 3.026 4.010 7.063 1.00 19.79 143 ALA B C 1
ATOM 1828 O O . ALA B 1 143 ? 2.915 3.676 8.244 1.00 19.91 143 ALA B O 1
ATOM 1830 N N . ILE B 1 144 ? 4.196 4.206 6.471 1.00 19.93 144 ILE B N 1
ATOM 1831 C CA . ILE B 1 144 ? 5.449 4.022 7.170 1.00 19.89 144 ILE B CA 1
ATOM 1832 C C . ILE B 1 144 ? 5.621 4.988 8.341 1.00 19.86 144 ILE B C 1
ATOM 1833 O O . ILE B 1 144 ? 6.117 4.603 9.404 1.00 19.73 144 ILE B O 1
ATOM 1838 N N . LEU B 1 145 ? 5.226 6.242 8.150 1.00 19.66 145 LEU B N 1
ATOM 1839 C CA . LEU B 1 145 ? 5.382 7.231 9.212 1.00 19.56 145 LEU B CA 1
ATOM 1840 C C . LEU B 1 145 ? 4.300 7.064 10.271 1.00 19.45 145 LEU B C 1
ATOM 1841 O O . LEU B 1 145 ? 4.585 7.053 11.464 1.00 19.60 145 LEU B O 1
ATOM 1846 N N . ASP B 1 146 ? 3.054 6.932 9.834 1.00 19.21 146 ASP B N 1
ATOM 1847 C CA . ASP B 1 146 ? 1.971 6.732 10.776 1.00 18.92 146 ASP B CA 1
ATOM 1848 C C . ASP B 1 146 ? 2.243 5.503 11.635 1.00 18.73 146 ASP B C 1
ATOM 1849 O O . ASP B 1 146 ? 1.647 5.338 12.692 1.00 18.82 146 ASP B O 1
ATOM 1854 N N . GLY B 1 147 ? 3.150 4.644 11.179 1.00 18.53 147 GLY B N 1
ATOM 1855 C CA . GLY B 1 147 ? 3.432 3.391 11.879 1.00 18.41 147 GLY B CA 1
ATOM 1856 C C . GLY B 1 147 ? 4.376 3.587 13.047 1.00 18.42 147 GLY B C 1
ATOM 1857 O O . GLY B 1 147 ? 4.504 2.727 13.920 1.00 18.37 147 GLY B O 1
ATOM 1858 N N . ILE B 1 148 ? 5.052 4.727 13.053 1.00 18.37 148 ILE B N 1
ATOM 1859 C CA . ILE B 1 148 ? 5.890 5.098 14.174 1.00 18.34 148 ILE B CA 1
ATOM 1860 C C . ILE B 1 148 ? 5.020 5.688 15.268 1.00 18.44 148 ILE B C 1
ATOM 1861 O O . ILE B 1 148 ? 4.323 6.681 15.044 1.00 18.55 148 ILE B O 1
ATOM 1866 N N . PRO B 1 149 ? 5.040 5.064 16.452 1.00 18.36 149 PRO B N 1
ATOM 1867 C CA . PRO B 1 149 ? 4.274 5.566 17.585 1.00 18.44 149 PRO B CA 1
ATOM 1868 C C . PRO B 1 149 ? 4.458 7.073 17.734 1.00 18.59 149 PRO B C 1
ATOM 1869 O O . PRO B 1 149 ? 5.560 7.585 17.536 1.00 18.59 149 PRO B O 1
ATOM 1873 N N . SER B 1 150 ? 3.386 7.779 18.076 1.00 18.78 150 SER B N 1
ATOM 1874 C CA . SER B 1 150 ? 3.457 9.223 18.250 1.00 18.98 150 SER B CA 1
ATOM 1875 C C . SER B 1 150 ? 4.625 9.609 19.156 1.00 19.14 150 SER B C 1
ATOM 1876 O O . SER B 1 150 ? 5.434 10.470 18.811 1.00 18.97 150 SER B O 1
ATOM 1879 N N . ARG B 1 151 ? 4.702 8.963 20.314 1.00 19.51 151 ARG B N 1
ATOM 1880 C CA . ARG B 1 151 ? 5.752 9.247 21.290 1.00 20.02 151 ARG B CA 1
ATOM 1881 C C . ARG B 1 151 ? 7.132 9.358 20.655 1.00 20.19 151 ARG B C 1
ATOM 1882 O O . ARG B 1 151 ? 7.953 10.166 21.082 1.00 20.32 151 ARG B O 1
ATOM 1890 N N . GLN B 1 152 ? 7.388 8.541 19.640 1.00 20.46 152 GLN B N 1
ATOM 1891 C CA . GLN B 1 152 ? 8.729 8.432 19.077 1.00 20.65 152 GLN B CA 1
ATOM 1892 C C . GLN B 1 152 ? 8.929 9.279 17.829 1.00 20.83 152 GLN B C 1
ATOM 1893 O O . GLN B 1 152 ? 9.993 9.243 17.218 1.00 20.76 152 GLN B O 1
ATOM 1899 N N . ARG B 1 153 ? 7.911 10.040 17.449 1.00 21.23 153 ARG B N 1
ATOM 1900 C CA . ARG B 1 153 ? 7.994 10.835 16.229 1.00 21.59 153 ARG B CA 1
ATOM 1901 C C . ARG B 1 153 ? 8.796 12.118 16.448 1.00 21.80 153 ARG B C 1
ATOM 1902 O O . ARG B 1 153 ? 8.535 12.879 17.382 1.00 21.82 153 ARG B O 1
ATOM 1910 N N . THR B 1 154 ? 9.780 12.335 15.580 1.00 22.03 154 THR B N 1
ATOM 1911 C CA . THR B 1 154 ? 10.652 13.502 15.633 1.00 22.17 154 THR B CA 1
ATOM 1912 C C . THR B 1 154 ? 10.019 14.664 14.883 1.00 22.29 154 THR B C 1
ATOM 1913 O O . THR B 1 154 ? 9.153 14.456 14.035 1.00 22.48 154 THR B O 1
ATOM 1917 N N . PRO B 1 155 ? 10.459 15.896 15.180 1.00 22.39 155 PRO B N 1
ATOM 1918 C CA . PRO B 1 155 ? 9.951 17.043 14.441 1.00 22.50 155 PRO B CA 1
ATOM 1919 C C . PRO B 1 155 ? 10.049 16.792 12.942 1.00 22.66 155 PRO B C 1
ATOM 1920 O O . PRO B 1 155 ? 9.053 16.929 12.229 1.00 22.69 155 PRO B O 1
ATOM 1924 N N . LYS B 1 156 ? 11.240 16.416 12.476 1.00 22.81 156 LYS B N 1
ATOM 1925 C CA . LYS B 1 156 ? 11.446 16.036 11.078 1.00 22.97 156 LYS B CA 1
ATOM 1926 C C . LYS B 1 156 ? 10.284 15.215 10.560 1.00 23.01 156 LYS B C 1
ATOM 1927 O O . LYS B 1 156 ? 9.676 15.546 9.544 1.00 23.12 156 LYS B O 1
ATOM 1933 N N . ILE B 1 157 ? 9.997 14.128 11.263 1.00 23.08 157 ILE B N 1
ATOM 1934 C CA . ILE B 1 157 ? 8.961 13.206 10.839 1.00 23.02 157 ILE B CA 1
ATOM 1935 C C . ILE B 1 157 ? 7.612 13.898 10.856 1.00 23.13 157 ILE B C 1
ATOM 1936 O O . ILE B 1 157 ? 6.847 13.815 9.894 1.00 23.23 157 ILE B O 1
ATOM 1941 N N . ASN B 1 158 ? 7.329 14.600 11.943 1.00 23.07 158 ASN B N 1
ATOM 1942 C CA . ASN B 1 158 ? 6.054 15.292 12.063 1.00 23.23 158 ASN B CA 1
ATOM 1943 C C . ASN B 1 158 ? 5.850 16.368 10.998 1.00 23.27 158 ASN B C 1
ATOM 1944 O O . ASN B 1 158 ? 4.729 16.597 10.548 1.00 23.23 158 ASN B O 1
ATOM 1949 N N . MET B 1 159 ? 6.940 17.017 10.598 1.00 23.39 159 MET B N 1
ATOM 1950 C CA . MET B 1 159 ? 6.899 18.002 9.526 1.00 23.44 159 MET B CA 1
ATOM 1951 C C . MET B 1 159 ? 6.459 17.302 8.244 1.00 23.65 159 MET B C 1
ATOM 1952 O O . MET B 1 159 ? 5.576 17.784 7.532 1.00 23.79 159 MET B O 1
ATOM 1957 N N . LEU B 1 160 ? 7.061 16.149 7.965 1.00 23.77 160 LEU B N 1
ATOM 1958 C CA . LEU B 1 160 ? 6.761 15.413 6.740 1.00 23.93 160 LEU B CA 1
ATOM 1959 C C . LEU B 1 160 ? 5.301 14.965 6.698 1.00 24.04 160 LEU B C 1
ATOM 1960 O O . LEU B 1 160 ? 4.625 15.126 5.685 1.00 24.02 160 LEU B O 1
ATOM 1965 N N . LEU B 1 161 ? 4.820 14.394 7.798 1.00 24.21 161 LEU B N 1
ATOM 1966 C CA . LEU B 1 161 ? 3.428 13.964 7.876 1.00 24.35 161 LEU B CA 1
ATOM 1967 C C . LEU B 1 161 ? 2.481 15.107 7.535 1.00 24.58 161 LEU B C 1
ATOM 1968 O O . LEU B 1 161 ? 1.598 14.966 6.688 1.00 24.64 161 LEU B O 1
ATOM 1973 N N . ALA B 1 162 ? 2.672 16.242 8.198 1.00 24.97 162 ALA B N 1
ATOM 1974 C CA . ALA B 1 162 ? 1.781 17.382 8.027 1.00 25.41 162 ALA B CA 1
ATOM 1975 C C . ALA B 1 162 ? 1.657 17.764 6.556 1.00 25.73 162 ALA B C 1
ATOM 1976 O O . ALA B 1 162 ? 0.587 18.171 6.095 1.00 25.69 162 ALA B O 1
ATOM 1978 N N . ASN B 1 163 ? 2.761 17.630 5.827 1.00 26.12 163 ASN B N 1
ATOM 1979 C CA . ASN B 1 163 ? 2.787 17.957 4.411 1.00 26.56 163 ASN B CA 1
ATOM 1980 C C . ASN B 1 163 ? 2.071 16.893 3.613 1.00 26.71 163 ASN B C 1
ATOM 1981 O O . ASN B 1 163 ? 1.381 17.187 2.639 1.00 26.89 163 ASN B O 1
ATOM 1986 N N . LEU B 1 164 ? 2.240 15.647 4.029 1.00 26.89 164 LEU B N 1
ATOM 1987 C CA . LEU B 1 164 ? 1.596 14.547 3.345 1.00 27.11 164 LEU B CA 1
ATOM 1988 C C . LEU B 1 164 ? 0.088 14.629 3.511 1.00 27.44 164 LEU B C 1
ATOM 1989 O O . LEU B 1 164 ? -0.663 14.107 2.687 1.00 27.50 164 LEU B O 1
ATOM 1994 N N . TYR B 1 165 ? -0.357 15.300 4.568 1.00 27.81 165 TYR B N 1
ATOM 1995 C CA . TYR B 1 165 ? -1.790 15.397 4.842 1.00 28.20 165 TYR B CA 1
ATOM 1996 C C . TYR B 1 165 ? -2.500 16.505 4.067 1.00 28.23 165 TYR B C 1
ATOM 1997 O O . TYR B 1 165 ? -3.724 16.524 4.015 1.00 28.27 165 TYR B O 1
ATOM 2006 N N . LYS B 1 166 ? -1.746 17.428 3.478 1.00 28.41 166 LYS B N 1
ATOM 2007 C CA . LYS B 1 166 ? -2.357 18.559 2.769 1.00 28.59 166 LYS B CA 1
ATOM 2008 C C . LYS B 1 166 ? -2.966 18.145 1.429 1.00 28.52 166 LYS B C 1
ATOM 2009 O O . LYS B 1 166 ? -2.636 17.091 0.884 1.00 28.50 166 LYS B O 1
ATOM 2015 N N . ASN C 1 22 ? -11.035 3.739 -43.121 1.00 27.09 22 ASN C N 1
ATOM 2016 C CA . ASN C 1 22 ? -9.814 2.891 -43.002 1.00 27.03 22 ASN C CA 1
ATOM 2017 C C . ASN C 1 22 ? -8.767 3.211 -44.072 1.00 27.04 22 ASN C C 1
ATOM 2018 O O . ASN C 1 22 ? -8.807 4.269 -44.701 1.00 27.01 22 ASN C O 1
ATOM 2023 N N . VAL C 1 23 ? -7.841 2.281 -44.277 1.00 26.98 23 VAL C N 1
ATOM 2024 C CA . VAL C 1 23 ? -6.675 2.500 -45.123 1.00 26.90 23 VAL C CA 1
ATOM 2025 C C . VAL C 1 23 ? -6.995 2.918 -46.557 1.00 2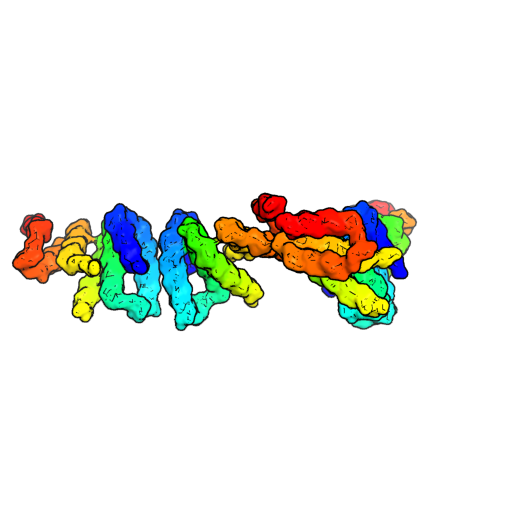6.85 23 VAL C C 1
ATOM 2026 O O . VAL C 1 23 ? -6.549 3.970 -47.023 1.00 26.79 23 VAL C O 1
ATOM 2030 N N . ILE C 1 24 ? -7.748 2.084 -47.264 1.00 26.75 24 ILE C N 1
ATOM 2031 C CA . ILE C 1 24 ? -8.061 2.365 -48.658 1.00 26.68 24 ILE C CA 1
ATOM 2032 C C . ILE C 1 24 ? -8.717 3.732 -48.789 1.00 26.54 24 ILE C C 1
ATOM 2033 O O . ILE C 1 24 ? -8.358 4.525 -49.659 1.00 26.38 24 ILE C O 1
ATOM 2038 N N . ASP C 1 25 ? -9.682 3.997 -47.915 1.00 26.45 25 ASP C N 1
ATOM 2039 C CA . ASP C 1 25 ? -10.340 5.294 -47.874 1.00 26.48 25 ASP C CA 1
ATOM 2040 C C . ASP C 1 25 ? -9.302 6.407 -47.791 1.00 26.39 25 ASP C C 1
ATOM 2041 O O . ASP C 1 25 ? -9.405 7.423 -48.481 1.00 26.47 25 ASP C O 1
ATOM 2046 N N . HIS C 1 26 ? -8.297 6.207 -46.947 1.00 26.21 26 HIS C N 1
ATOM 2047 C CA . HIS C 1 26 ? -7.276 7.224 -46.744 1.00 25.97 26 HIS C CA 1
ATOM 2048 C C . HIS C 1 26 ? -6.509 7.517 -48.024 1.00 25.71 26 HIS C C 1
ATOM 2049 O O . HIS C 1 26 ? -6.330 8.675 -48.397 1.00 25.69 26 HIS C O 1
ATOM 2056 N N . VAL C 1 27 ? -6.043 6.467 -48.689 1.00 25.37 27 VAL C N 1
ATOM 2057 C CA . VAL C 1 27 ? -5.349 6.648 -49.954 1.00 25.11 27 VAL C CA 1
ATOM 2058 C C . VAL C 1 27 ? -6.218 7.468 -50.906 1.00 25.08 27 VAL C C 1
ATOM 2059 O O . VAL C 1 27 ? -5.729 8.360 -51.598 1.00 24.93 27 VAL C O 1
ATOM 2063 N N . ARG C 1 28 ? -7.515 7.172 -50.923 1.00 25.12 28 ARG C N 1
ATOM 2064 C CA . ARG C 1 28 ? -8.449 7.899 -51.778 1.00 25.21 28 ARG C CA 1
ATOM 2065 C C . ARG C 1 28 ? -8.336 9.398 -51.535 1.00 25.10 28 ARG C C 1
ATOM 2066 O O . ARG C 1 28 ? -8.127 10.181 -52.465 1.00 25.09 28 ARG C O 1
ATOM 2074 N N . ASP C 1 29 ? -8.478 9.781 -50.270 1.00 24.98 29 ASP C N 1
ATOM 2075 C CA . ASP C 1 29 ? -8.457 11.180 -49.866 1.00 24.87 29 ASP C CA 1
ATOM 2076 C C . ASP C 1 29 ? -7.181 11.900 -50.292 1.00 24.72 29 ASP C C 1
ATOM 2077 O O . ASP C 1 29 ? -7.230 13.052 -50.715 1.00 24.82 29 ASP C O 1
ATOM 2082 N N . MET C 1 30 ? -6.041 11.230 -50.177 1.00 24.50 30 MET C N 1
ATOM 2083 C CA . MET C 1 30 ? -4.779 11.857 -50.542 1.00 24.26 30 MET C CA 1
ATOM 2084 C C . MET C 1 30 ? -4.757 12.103 -52.041 1.00 24.55 30 MET C C 1
ATOM 2085 O O . MET C 1 30 ? -4.321 13.157 -52.506 1.00 24.39 30 MET C O 1
ATOM 2090 N N . ALA C 1 31 ? -5.241 11.117 -52.788 1.00 24.92 31 ALA C N 1
ATOM 2091 C CA . ALA C 1 31 ? -5.345 11.218 -54.235 1.00 25.33 31 ALA C CA 1
ATOM 2092 C C . ALA C 1 31 ? -6.198 12.421 -54.613 1.00 25.67 31 ALA C C 1
ATOM 2093 O O . ALA C 1 31 ? -5.751 13.313 -55.335 1.00 25.76 31 ALA C O 1
ATOM 2095 N N . ALA C 1 32 ? -7.433 12.434 -54.124 1.00 25.98 32 ALA C N 1
ATOM 2096 C CA . ALA C 1 32 ? -8.319 13.566 -54.340 1.00 26.29 32 ALA C CA 1
ATOM 2097 C C . ALA C 1 32 ? -7.611 14.868 -53.982 1.00 26.49 32 ALA C C 1
ATOM 2098 O O . ALA C 1 32 ? -7.680 15.847 -54.722 1.00 26.61 32 ALA C O 1
ATOM 2100 N N . ALA C 1 33 ? -6.930 14.875 -52.843 1.00 26.74 33 ALA C N 1
ATOM 2101 C CA . ALA C 1 33 ? -6.231 16.068 -52.384 1.00 27.09 33 ALA C CA 1
ATOM 2102 C C . ALA C 1 33 ? -5.157 16.486 -53.382 1.00 27.37 33 ALA C C 1
ATOM 2103 O O . ALA C 1 33 ? -4.694 17.627 -53.373 1.00 27.40 33 ALA C O 1
ATOM 2105 N N . GLY C 1 34 ? -4.766 15.554 -54.245 1.00 27.70 34 GLY C N 1
ATOM 2106 C CA . GLY C 1 34 ? -3.727 15.817 -55.231 1.00 28.17 34 GLY C CA 1
ATOM 2107 C C . GLY C 1 34 ? -2.338 15.526 -54.698 1.00 28.48 34 GLY C C 1
ATOM 2108 O O . GLY C 1 34 ? -1.337 15.920 -55.300 1.00 28.58 34 GLY C O 1
ATOM 2109 N N . LEU C 1 35 ? -2.280 14.824 -53.569 1.00 28.73 35 LEU C N 1
ATOM 2110 C CA . LEU C 1 35 ? -1.018 14.490 -52.905 1.00 28.96 35 LEU C CA 1
ATOM 2111 C C . LEU C 1 35 ? -0.544 13.196 -53.557 1.00 29.16 35 LEU C C 1
ATOM 2112 O O . LEU C 1 35 ? -0.686 12.120 -52.983 1.00 29.22 35 LEU C O 1
ATOM 2117 N N . HIS C 1 36 ? 0.043 13.308 -54.744 1.00 29.40 36 HIS C N 1
ATOM 2118 C CA . HIS C 1 36 ? 0.301 12.145 -55.590 1.00 29.63 36 HIS C CA 1
ATOM 2119 C C . HIS C 1 36 ? 1.596 11.409 -55.269 1.00 29.66 36 HIS C C 1
ATOM 2120 O O . HIS C 1 36 ? 1.591 10.194 -55.063 1.00 29.54 36 HIS C O 1
ATOM 2127 N N . SER C 1 37 ? 2.703 12.144 -55.253 1.00 29.79 37 SER C N 1
ATOM 2128 C CA . SER C 1 37 ? 3.991 11.564 -54.909 1.00 29.96 37 SER C CA 1
ATOM 2129 C C . SER C 1 37 ? 3.847 10.905 -53.549 1.00 29.90 37 SER C C 1
ATOM 2130 O O . SER C 1 37 ? 4.627 10.027 -53.171 1.00 30.01 37 SER C O 1
ATOM 2133 N N . ASN C 1 38 ? 2.819 11.340 -52.828 1.00 29.74 38 ASN C N 1
ATOM 2134 C CA . ASN C 1 38 ? 2.480 10.796 -51.527 1.00 29.47 38 ASN C CA 1
ATOM 2135 C C . ASN C 1 38 ? 1.856 9.400 -51.643 1.00 29.23 38 ASN C C 1
ATOM 2136 O O . ASN C 1 38 ? 2.358 8.435 -51.066 1.00 29.22 38 ASN C O 1
ATOM 2141 N N . VAL C 1 39 ? 0.772 9.291 -52.405 1.00 28.85 39 VAL C N 1
ATOM 2142 C CA . VAL C 1 39 ? 0.051 8.027 -52.499 1.00 28.52 39 VAL C CA 1
ATOM 2143 C C . VAL C 1 39 ? 0.853 6.952 -53.222 1.00 28.26 39 VAL C C 1
ATOM 2144 O O . VAL C 1 39 ? 0.608 5.761 -53.032 1.00 28.35 39 VAL C O 1
ATOM 2148 N N . ARG C 1 40 ? 1.806 7.358 -54.054 1.00 27.81 40 ARG C N 1
ATOM 2149 C CA . ARG C 1 40 ? 2.585 6.371 -54.790 1.00 27.34 40 ARG C CA 1
ATOM 2150 C C . ARG C 1 40 ? 3.313 5.454 -53.826 1.00 27.13 40 ARG C C 1
ATOM 2151 O O . ARG C 1 40 ? 3.184 4.233 -53.897 1.00 27.09 40 ARG C O 1
ATOM 2159 N N . LEU C 1 41 ? 4.086 6.048 -52.926 1.00 26.85 41 LEU C N 1
ATOM 2160 C CA . LEU C 1 41 ? 4.842 5.268 -51.956 1.00 26.58 41 LEU C CA 1
ATOM 2161 C C . LEU C 1 41 ? 3.916 4.299 -51.234 1.00 26.30 41 LEU C C 1
ATOM 2162 O O . LEU C 1 41 ? 4.126 3.085 -51.256 1.00 26.28 41 LEU C O 1
ATOM 2167 N N . LEU C 1 42 ? 2.881 4.843 -50.604 1.00 25.91 42 LEU C N 1
ATOM 2168 C CA . LEU C 1 42 ? 1.955 4.037 -49.822 1.00 25.62 42 LEU C CA 1
ATOM 2169 C C . LEU C 1 42 ? 1.284 2.939 -50.640 1.00 25.35 42 LEU C C 1
ATOM 2170 O O . LEU C 1 42 ? 1.467 1.753 -50.372 1.00 25.26 42 LEU C O 1
ATOM 2175 N N . SER C 1 43 ? 0.496 3.343 -51.631 1.00 25.15 43 SER C N 1
ATOM 2176 C CA . SER C 1 43 ? -0.236 2.392 -52.463 1.00 24.90 43 SER C CA 1
ATOM 2177 C C . SER C 1 43 ? 0.681 1.279 -52.953 1.00 24.72 43 SER C C 1
ATOM 2178 O O . SER C 1 43 ? 0.282 0.116 -53.034 1.00 24.55 43 SER C O 1
ATOM 2181 N N . SER C 1 44 ? 1.916 1.641 -53.274 1.00 24.59 44 SER C N 1
ATOM 2182 C CA . SER C 1 44 ? 2.905 0.663 -53.702 1.00 24.58 44 SER C CA 1
ATOM 2183 C C . SER C 1 44 ? 3.100 -0.416 -52.640 1.00 24.52 44 SER C C 1
ATOM 2184 O O . SER C 1 44 ? 2.934 -1.609 -52.909 1.00 24.50 44 SER C O 1
ATOM 2187 N N . LEU C 1 45 ? 3.455 0.016 -51.434 1.00 24.40 45 LEU C N 1
ATOM 2188 C CA . LEU C 1 45 ? 3.684 -0.896 -50.319 1.00 24.35 45 LEU C CA 1
ATOM 2189 C C . LEU C 1 45 ? 2.448 -1.740 -50.028 1.00 24.31 45 LEU C C 1
ATOM 2190 O O . LEU C 1 45 ? 2.547 -2.928 -49.715 1.00 24.20 45 LEU C O 1
ATOM 2195 N N . LEU C 1 46 ? 1.281 -1.113 -50.127 1.00 24.32 46 LEU C N 1
ATOM 2196 C CA . LEU C 1 46 ? 0.026 -1.807 -49.907 1.00 24.44 46 LEU C CA 1
ATOM 2197 C C . LEU C 1 46 ? -0.176 -2.880 -50.968 1.00 24.67 46 LEU C C 1
ATOM 2198 O O . LEU C 1 46 ? -0.559 -4.009 -50.659 1.00 24.65 46 LEU C O 1
ATOM 2203 N N . LEU C 1 47 ? 0.087 -2.523 -52.221 1.00 24.87 47 LEU C N 1
ATOM 2204 C CA . LEU C 1 47 ? -0.023 -3.482 -53.308 1.00 25.13 47 LEU C CA 1
ATOM 2205 C C . LEU C 1 47 ? 0.826 -4.722 -53.051 1.00 25.35 47 LEU C C 1
ATOM 2206 O O . LEU C 1 47 ? 0.325 -5.847 -53.115 1.00 25.41 47 LEU C O 1
ATOM 2211 N N . THR C 1 48 ? 2.110 -4.527 -52.765 1.00 25.48 48 THR C N 1
ATOM 2212 C CA . THR C 1 48 ? 2.991 -5.669 -52.538 1.00 25.69 48 THR C CA 1
ATOM 2213 C C . THR C 1 48 ? 2.494 -6.505 -51.362 1.00 25.74 48 THR C C 1
ATOM 2214 O O . THR C 1 48 ? 2.526 -7.735 -51.408 1.00 25.82 48 THR C O 1
ATOM 2218 N N . LEU C 1 49 ? 2.010 -5.836 -50.321 1.00 25.76 49 LEU C N 1
ATOM 2219 C CA . LEU C 1 49 ? 1.429 -6.536 -49.186 1.00 25.86 49 LEU C CA 1
ATOM 2220 C C . LEU C 1 49 ? 0.225 -7.359 -49.624 1.00 25.88 49 LEU C C 1
ATOM 2221 O O . LEU C 1 49 ? 0.133 -8.555 -49.341 1.00 25.80 49 LEU C O 1
ATOM 2226 N N . SER C 1 50 ? -0.697 -6.709 -50.321 1.00 25.98 50 SER C N 1
ATOM 2227 C CA . SER C 1 50 ? -1.893 -7.383 -50.798 1.00 26.13 50 SER C CA 1
ATOM 2228 C C . SER C 1 50 ? -1.525 -8.652 -51.557 1.00 26.22 50 SER C C 1
ATOM 2229 O O . SER C 1 50 ? -2.051 -9.729 -51.274 1.00 26.22 50 SER C O 1
ATOM 2232 N N . ASN C 1 51 ? -0.616 -8.518 -52.520 1.00 26.34 51 ASN C N 1
ATOM 2233 C CA . ASN C 1 51 ? -0.178 -9.655 -53.323 1.00 26.49 51 ASN C CA 1
ATOM 2234 C C . ASN C 1 51 ? 0.221 -10.839 -52.456 1.00 26.51 51 ASN C C 1
ATOM 2235 O O . ASN C 1 51 ? -0.117 -11.983 -52.760 1.00 26.57 51 ASN C O 1
ATOM 2240 N N . ASN C 1 52 ? 0.938 -10.555 -51.374 1.00 26.47 52 ASN C N 1
ATOM 2241 C CA . ASN C 1 52 ? 1.395 -11.600 -50.467 1.00 26.51 52 ASN C CA 1
ATOM 2242 C C . ASN C 1 52 ? 0.314 -12.108 -49.520 1.00 26.48 52 ASN C C 1
ATOM 2243 O O . ASN C 1 52 ? 0.429 -13.203 -48.972 1.00 26.49 52 ASN C O 1
ATOM 2248 N N . ASN C 1 53 ? -0.732 -11.311 -49.329 1.00 26.46 53 ASN C N 1
ATOM 2249 C CA . ASN C 1 53 ? -1.883 -11.742 -48.544 1.00 26.49 53 ASN C CA 1
ATOM 2250 C C . ASN C 1 53 ? -3.151 -11.615 -49.373 1.00 26.49 53 ASN C C 1
ATOM 2251 O O . ASN C 1 53 ? -3.971 -10.727 -49.140 1.00 26.47 53 ASN C O 1
ATOM 2256 N N . PRO C 1 54 ? -3.317 -12.517 -50.347 1.00 26.54 54 PRO C N 1
ATOM 2257 C CA . PRO C 1 54 ? -4.370 -12.360 -51.336 1.00 26.55 54 PRO C CA 1
ATOM 2258 C C . PRO C 1 54 ? -5.715 -12.220 -50.649 1.00 26.52 54 PRO C C 1
ATOM 2259 O O . PRO C 1 54 ? -6.696 -11.827 -51.280 1.00 26.62 54 PRO C O 1
ATOM 2263 N N . GLU C 1 55 ? -5.751 -12.530 -49.358 1.00 26.38 55 GLU C N 1
ATOM 2264 C CA . GLU C 1 55 ? -6.996 -12.483 -48.605 1.00 26.26 55 GLU C CA 1
ATOM 2265 C C . GLU C 1 55 ? -7.026 -11.311 -47.634 1.00 26.06 55 GLU C C 1
ATOM 2266 O O . GLU C 1 55 ? -7.952 -11.178 -46.835 1.00 26.07 55 GLU C O 1
ATOM 2272 N N . LEU C 1 56 ? -6.008 -10.463 -47.706 1.00 25.81 56 LEU C N 1
ATOM 2273 C CA . LEU C 1 56 ? -5.947 -9.289 -46.850 1.00 25.53 56 LEU C CA 1
ATOM 2274 C C . LEU C 1 56 ? -6.980 -8.257 -47.285 1.00 25.31 56 LEU C C 1
ATOM 2275 O O . LEU C 1 56 ? -7.617 -7.613 -46.454 1.00 25.26 56 LEU C O 1
ATOM 2280 N N . PHE C 1 57 ? -7.143 -8.109 -48.595 1.00 25.07 57 PHE C N 1
ATOM 2281 C CA . PHE C 1 57 ? -8.035 -7.092 -49.139 1.00 24.79 57 PHE C CA 1
ATOM 2282 C C . PHE C 1 57 ? -9.154 -7.677 -49.989 1.00 24.55 57 PHE C C 1
ATOM 2283 O O . PHE C 1 57 ? -8.965 -8.674 -50.688 1.00 24.57 57 PHE C O 1
ATOM 2291 N N . SER C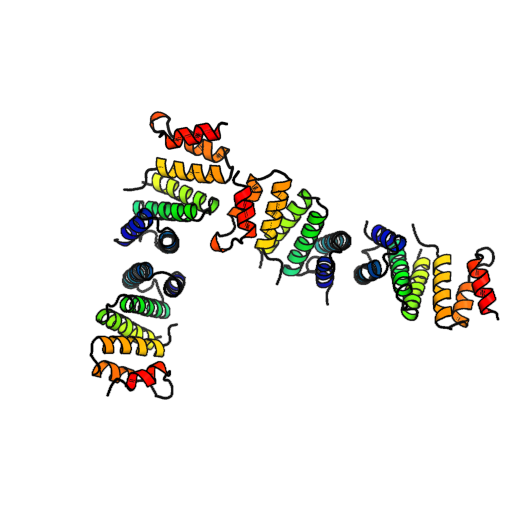 1 58 ? -10.317 -7.037 -49.930 1.00 24.22 58 SER C N 1
ATOM 2292 C CA . SER C 1 58 ? -11.434 -7.393 -50.792 1.00 23.90 58 SER C CA 1
ATOM 2293 C C . SER C 1 58 ? -11.053 -7.198 -52.245 1.00 23.61 58 SER C C 1
ATOM 2294 O O . SER C 1 58 ? -10.317 -6.272 -52.578 1.00 23.57 58 SER C O 1
ATOM 2297 N N . PRO C 1 59 ? -11.555 -8.073 -53.121 1.00 23.34 59 PRO C N 1
ATOM 2298 C CA . PRO C 1 59 ? -11.436 -7.811 -54.545 1.00 23.11 59 PRO C CA 1
ATOM 2299 C C . PRO C 1 59 ? -11.764 -6.350 -54.897 1.00 22.82 59 PRO C C 1
ATOM 2300 O O . PRO C 1 59 ? -11.022 -5.722 -55.655 1.00 22.72 59 PRO C O 1
ATOM 2304 N N . PRO C 1 60 ? -12.867 -5.802 -54.352 1.00 22.56 60 PRO C N 1
ATOM 2305 C CA . PRO C 1 60 ? -13.174 -4.406 -54.655 1.00 22.39 60 PRO C CA 1
ATOM 2306 C C . PRO C 1 60 ? -12.076 -3.451 -54.193 1.00 22.24 60 PRO C C 1
ATOM 2307 O O . PRO C 1 60 ? -11.760 -2.490 -54.890 1.00 22.25 60 PRO C O 1
ATOM 2311 N N . GLN C 1 61 ? -11.502 -3.709 -53.025 1.00 22.01 61 GLN C N 1
ATOM 2312 C CA . GLN C 1 61 ? -10.444 -2.850 -52.510 1.00 21.86 61 GLN C CA 1
ATOM 2313 C C . GLN C 1 61 ? -9.169 -2.988 -53.330 1.00 21.77 61 GLN C C 1
ATOM 2314 O O . GLN C 1 61 ? -8.477 -2.005 -53.588 1.00 21.80 61 GLN C O 1
ATOM 2320 N N . LYS C 1 62 ? -8.855 -4.209 -53.739 1.00 21.65 62 LYS C N 1
ATOM 2321 C CA . LYS C 1 62 ? -7.710 -4.412 -54.603 1.00 21.64 62 LYS C CA 1
ATOM 2322 C C . LYS C 1 62 ? -7.851 -3.506 -55.819 1.00 21.67 62 LYS C C 1
ATOM 2323 O O . LYS C 1 62 ? -6.909 -2.809 -56.207 1.00 21.73 62 LYS C O 1
ATOM 2329 N N . TYR C 1 63 ? -9.040 -3.508 -56.410 1.00 21.61 63 TYR C N 1
ATOM 2330 C CA . TYR C 1 63 ? -9.301 -2.694 -57.587 1.00 21.57 63 TYR C CA 1
ATOM 2331 C C . TYR C 1 63 ? -8.963 -1.238 -57.304 1.00 21.63 63 TYR C C 1
ATOM 2332 O O . TYR C 1 63 ? -8.223 -0.603 -58.059 1.00 21.68 63 TYR C O 1
ATOM 2341 N N . GLN C 1 64 ? -9.493 -0.711 -56.206 1.00 21.61 64 GLN C N 1
ATOM 2342 C CA . GLN C 1 64 ? -9.213 0.669 -55.833 1.00 21.73 64 GLN C CA 1
ATOM 2343 C C . GLN C 1 64 ? -7.710 0.926 -55.768 1.00 21.80 64 GLN C C 1
ATOM 2344 O O . GLN C 1 64 ? -7.195 1.842 -56.414 1.00 21.89 64 GLN C O 1
ATOM 2350 N N . LEU C 1 65 ? -7.012 0.121 -54.976 1.00 21.68 65 LEU C N 1
ATOM 2351 C CA . LEU C 1 65 ? -5.568 0.237 -54.875 1.00 21.66 65 LEU C CA 1
ATOM 2352 C C . LEU C 1 65 ? -4.939 0.422 -56.243 1.00 21.47 65 LEU C C 1
ATOM 2353 O O . LEU C 1 65 ? -4.264 1.423 -56.504 1.00 21.38 65 LEU C O 1
ATOM 2358 N N . LEU C 1 66 ? -5.159 -0.558 -57.113 1.00 21.14 66 LEU C N 1
ATOM 2359 C CA . LEU C 1 66 ? -4.543 -0.543 -58.425 1.00 20.89 66 LEU C CA 1
ATOM 2360 C C . LEU C 1 66 ? -4.817 0.772 -59.132 1.00 20.73 66 LEU C C 1
ATOM 2361 O O . LEU C 1 66 ? -3.901 1.430 -59.612 1.00 20.69 66 LEU C O 1
ATOM 2366 N N . VAL C 1 67 ? -6.080 1.167 -59.186 1.00 20.63 67 VAL C N 1
ATOM 2367 C CA . VAL C 1 67 ? -6.420 2.397 -59.878 1.00 20.60 67 VAL C CA 1
ATOM 2368 C C . VAL C 1 67 ? -5.654 3.570 -59.278 1.00 20.69 67 VAL C C 1
ATOM 2369 O O . VAL C 1 67 ? -4.986 4.322 -59.991 1.00 20.77 67 VAL C O 1
ATOM 2373 N N . TYR C 1 68 ? -5.738 3.714 -57.963 1.00 20.69 68 TYR C N 1
ATOM 2374 C CA . TYR C 1 68 ? -5.073 4.814 -57.284 1.00 20.89 68 TYR C CA 1
ATOM 2375 C C . TYR C 1 68 ? -3.569 4.829 -57.545 1.00 20.85 68 TYR C C 1
ATOM 2376 O O . TYR C 1 68 ? -2.971 5.890 -57.741 1.00 20.93 68 TYR C O 1
ATOM 2385 N N . HIS C 1 69 ? -2.954 3.654 -57.540 1.00 20.71 69 HIS C N 1
ATOM 2386 C CA . HIS C 1 69 ? -1.528 3.578 -57.801 1.00 20.74 69 HIS C CA 1
ATOM 2387 C C . HIS C 1 69 ? -1.227 4.040 -59.223 1.00 20.73 69 HIS C C 1
ATOM 2388 O O . HIS C 1 69 ? -0.380 4.910 -59.447 1.00 20.75 69 HIS C O 1
ATOM 2395 N N . ALA C 1 70 ? -1.936 3.456 -60.182 1.00 20.51 70 ALA C N 1
ATOM 2396 C CA . ALA C 1 70 ? -1.779 3.827 -61.577 1.00 20.48 70 ALA C CA 1
ATOM 2397 C C . ALA C 1 70 ? -1.893 5.335 -61.790 1.00 20.52 70 ALA C C 1
ATOM 2398 O O . ALA C 1 70 ? -1.168 5.910 -62.605 1.00 20.51 70 ALA C O 1
ATOM 2400 N N . ASP C 1 71 ? -2.801 5.981 -61.068 1.00 20.55 71 ASP C N 1
ATOM 2401 C CA . ASP C 1 71 ? -2.940 7.426 -61.196 1.00 20.68 71 ASP C CA 1
ATOM 2402 C C . ASP C 1 71 ? -1.665 8.137 -60.765 1.00 20.42 71 ASP C C 1
ATOM 2403 O O . ASP C 1 71 ? -1.261 9.124 -61.375 1.00 20.39 71 ASP C O 1
ATOM 2408 N N . SER C 1 72 ? -1.036 7.645 -59.704 1.00 20.20 72 SER C N 1
ATOM 2409 C CA . SER C 1 72 ? 0.183 8.273 -59.231 1.00 20.08 72 SER C CA 1
ATOM 2410 C C . SER C 1 72 ? 1.273 8.037 -60.266 1.00 19.80 72 SER C C 1
ATOM 2411 O O . SER C 1 72 ? 2.035 8.944 -60.599 1.00 19.75 72 SER C O 1
ATOM 2414 N N . LEU C 1 73 ? 1.334 6.817 -60.786 1.00 19.62 73 LEU C N 1
ATOM 2415 C CA . LEU C 1 73 ? 2.274 6.501 -61.857 1.00 19.57 73 LEU C CA 1
ATOM 2416 C C . LEU C 1 73 ? 2.025 7.406 -63.057 1.00 19.80 73 LEU C C 1
ATOM 2417 O O . LEU C 1 73 ? 2.922 7.638 -63.863 1.00 20.01 73 LEU C O 1
ATOM 2422 N N . PHE C 1 74 ? 0.798 7.906 -63.168 1.00 19.96 74 PHE C N 1
ATOM 2423 C CA . PHE C 1 74 ? 0.399 8.763 -64.279 1.00 19.88 74 PHE C CA 1
ATOM 2424 C C . PHE C 1 74 ? 0.751 10.230 -64.022 1.00 20.01 74 PHE C C 1
ATOM 2425 O O . PHE C 1 74 ? 1.103 10.956 -64.949 1.00 20.02 74 PHE C O 1
ATOM 2433 N N . HIS C 1 75 ? 0.658 10.663 -62.765 1.00 20.25 75 HIS C N 1
ATOM 2434 C CA . HIS C 1 75 ? 1.051 12.021 -62.388 1.00 20.48 75 HIS C CA 1
ATOM 2435 C C . HIS C 1 75 ? 2.555 12.180 -62.543 1.00 20.52 75 HIS C C 1
ATOM 2436 O O . HIS C 1 75 ? 3.022 13.045 -63.285 1.00 20.42 75 HIS C O 1
ATOM 2443 N N . ASP C 1 76 ? 3.314 11.363 -61.816 1.00 20.67 76 ASP C N 1
ATOM 2444 C CA . ASP C 1 76 ? 4.673 11.093 -62.231 1.00 20.78 76 ASP C CA 1
ATOM 2445 C C . ASP C 1 76 ? 4.379 10.588 -63.619 1.00 20.83 76 ASP C C 1
ATOM 2446 O O . ASP C 1 76 ? 3.317 10.002 -63.836 1.00 21.23 76 ASP C O 1
ATOM 2451 N N . LYS C 1 77 ? 5.267 10.826 -64.573 1.00 20.55 77 LYS C N 1
ATOM 2452 C CA . LYS C 1 77 ? 4.925 10.525 -65.961 1.00 20.20 77 LYS C CA 1
ATOM 2453 C C . LYS C 1 77 ? 5.473 9.180 -66.420 1.00 19.90 77 LYS C C 1
ATOM 2454 O O . LYS C 1 77 ? 6.259 9.104 -67.363 1.00 19.93 77 LYS C O 1
ATOM 2460 N N . GLU C 1 78 ? 5.050 8.119 -65.742 1.00 19.44 78 GLU C N 1
ATOM 2461 C CA . GLU C 1 78 ? 5.477 6.770 -66.088 1.00 19.20 78 GLU C CA 1
ATOM 2462 C C . GLU C 1 78 ? 4.329 6.041 -66.754 1.00 19.17 78 GLU C C 1
ATOM 2463 O O . GLU C 1 78 ? 3.600 5.268 -66.123 1.00 19.24 78 GLU C O 1
ATOM 2469 N N . TYR C 1 79 ? 4.177 6.300 -68.044 1.00 18.95 79 TYR C N 1
ATOM 2470 C CA . TYR C 1 79 ? 3.004 5.858 -68.772 1.00 18.70 79 TYR C CA 1
ATOM 2471 C C . TYR C 1 79 ? 2.975 4.356 -69.012 1.00 18.85 79 TYR C C 1
ATOM 2472 O O . TYR C 1 79 ? 1.954 3.715 -68.775 1.00 19.03 79 TYR C O 1
ATOM 2481 N N . ARG C 1 80 ? 4.080 3.781 -69.470 1.00 18.92 80 ARG C N 1
ATOM 2482 C CA . ARG C 1 80 ? 4.096 2.342 -69.669 1.00 19.19 80 ARG C CA 1
ATOM 2483 C C . ARG C 1 80 ? 3.663 1.659 -68.380 1.00 19.32 80 ARG C C 1
ATOM 2484 O O . ARG C 1 80 ? 2.837 0.748 -68.395 1.00 19.41 80 ARG C O 1
ATOM 2492 N N . ASN C 1 81 ? 4.222 2.101 -67.261 1.00 19.46 81 ASN C N 1
ATOM 2493 C CA . ASN C 1 81 ? 3.903 1.484 -65.981 1.00 19.85 81 ASN C CA 1
ATOM 2494 C C . ASN C 1 81 ? 2.449 1.697 -65.579 1.00 19.74 81 ASN C C 1
ATOM 2495 O O . ASN C 1 81 ? 1.803 0.790 -65.053 1.00 19.65 81 ASN C O 1
ATOM 2500 N N . ALA C 1 82 ? 1.938 2.895 -65.834 1.00 19.66 82 ALA C N 1
ATOM 2501 C CA . ALA C 1 82 ? 0.532 3.167 -65.592 1.00 19.80 82 ALA C CA 1
ATOM 2502 C C . ALA C 1 82 ? -0.329 2.217 -66.423 1.00 19.85 82 ALA C C 1
ATOM 2503 O O . ALA C 1 82 ? -1.304 1.640 -65.926 1.00 20.00 82 ALA C O 1
ATOM 2505 N N . VAL C 1 83 ? 0.032 2.053 -67.691 1.00 19.60 83 VAL C N 1
ATOM 2506 C CA . VAL C 1 83 ? -0.721 1.169 -68.562 1.00 19.44 83 VAL C CA 1
ATOM 2507 C C . VAL C 1 83 ? -0.884 -0.195 -67.905 1.00 19.49 83 VAL C C 1
ATOM 2508 O O . VAL C 1 83 ? -1.984 -0.750 -67.869 1.00 19.50 83 VAL C O 1
ATOM 2512 N N . SER C 1 84 ? 0.214 -0.729 -67.381 1.00 19.42 84 SER C N 1
ATOM 2513 C CA . SER C 1 84 ? 0.192 -2.046 -66.751 1.00 19.57 84 SER C CA 1
ATOM 2514 C C . SER C 1 84 ? -0.798 -2.087 -65.602 1.00 19.47 84 SER C C 1
ATOM 2515 O O . SER C 1 84 ? -1.621 -2.993 -65.520 1.00 19.53 84 SER C O 1
ATOM 2518 N N . LYS C 1 85 ? -0.708 -1.110 -64.710 1.00 19.33 85 LYS C N 1
ATOM 2519 C CA . LYS C 1 85 ? -1.552 -1.108 -63.529 1.00 19.46 85 LYS C CA 1
ATOM 2520 C C . LYS C 1 85 ? -3.002 -0.911 -63.918 1.00 19.25 85 LYS C C 1
ATOM 2521 O O . LYS C 1 85 ? -3.892 -1.571 -63.383 1.00 19.25 85 LYS C O 1
ATOM 2527 N N . TYR C 1 86 ? -3.237 -0.015 -64.868 1.00 19.06 86 TYR C N 1
ATOM 2528 C CA . TYR C 1 86 ? -4.591 0.212 -65.351 1.00 18.88 86 TYR C CA 1
ATOM 2529 C C . TYR C 1 86 ? -5.196 -1.064 -65.917 1.00 18.95 86 TYR C C 1
ATOM 2530 O O . TYR C 1 86 ? -6.339 -1.384 -65.619 1.00 19.26 86 TYR C O 1
ATOM 2539 N N . THR C 1 87 ? -4.436 -1.803 -66.719 1.00 18.93 87 THR C N 1
ATOM 2540 C CA . THR C 1 87 ? -4.981 -3.017 -67.320 1.00 19.20 87 THR C CA 1
ATOM 2541 C C . THR C 1 87 ? -5.216 -4.116 -66.283 1.00 19.08 87 THR C C 1
ATOM 2542 O O . THR C 1 87 ? -6.152 -4.908 -66.415 1.00 19.07 87 THR C O 1
ATOM 2546 N N . MET C 1 88 ? -4.378 -4.165 -65.252 1.00 19.09 88 MET C N 1
ATOM 2547 C CA . MET C 1 88 ? -4.610 -5.108 -64.158 1.00 19.32 88 MET C CA 1
ATOM 2548 C C . MET C 1 88 ? -5.905 -4.717 -63.443 1.00 19.45 88 MET C C 1
ATOM 2549 O O . MET C 1 88 ? -6.701 -5.572 -63.054 1.00 19.41 88 MET C O 1
ATOM 2554 N N . ALA C 1 89 ? -6.122 -3.416 -63.287 1.00 19.58 89 ALA C N 1
ATOM 2555 C CA . ALA C 1 89 ? -7.340 -2.934 -62.664 1.00 19.94 89 ALA C CA 1
ATOM 2556 C C . ALA C 1 89 ? -8.565 -3.471 -63.399 1.00 20.35 89 ALA C C 1
ATOM 2557 O O . ALA C 1 89 ? -9.366 -4.212 -62.826 1.00 20.27 89 ALA C O 1
ATOM 2559 N N . LEU C 1 90 ? -8.705 -3.102 -64.671 1.00 20.72 90 LEU C N 1
ATOM 2560 C CA . LEU C 1 90 ? -9.825 -3.572 -65.478 1.00 21.20 90 LEU C CA 1
ATOM 2561 C C . LEU C 1 90 ? -9.915 -5.092 -65.462 1.00 21.68 90 LEU C C 1
ATOM 2562 O O . LEU C 1 90 ? -11.006 -5.658 -65.405 1.00 21.93 90 LEU C O 1
ATOM 2567 N N . GLN C 1 91 ? -8.763 -5.748 -65.523 1.00 22.27 91 GLN C N 1
ATOM 2568 C CA . GLN C 1 91 ? -8.711 -7.201 -65.523 1.00 22.90 91 GLN C CA 1
ATOM 2569 C C . GLN C 1 91 ? -9.362 -7.702 -64.235 1.00 23.17 91 GLN C C 1
ATOM 2570 O O . GLN C 1 91 ? -9.995 -8.758 -64.207 1.00 23.24 91 GLN C O 1
ATOM 2576 N N . GLN C 1 92 ? -9.226 -6.915 -63.174 1.00 23.60 92 GLN C N 1
ATOM 2577 C CA . GLN C 1 92 ? -9.777 -7.278 -61.873 1.00 24.00 92 GLN C CA 1
ATOM 2578 C C . GLN C 1 92 ? -11.259 -6.925 -61.780 1.00 24.39 92 GLN C C 1
ATOM 2579 O O . GLN C 1 92 ? -12.072 -7.724 -61.319 1.00 24.37 92 GLN C O 1
ATOM 2585 N N . LYS C 1 93 ? -11.607 -5.724 -62.224 1.00 24.91 93 LYS C N 1
ATOM 2586 C CA . LYS C 1 93 ? -12.987 -5.276 -62.172 1.00 25.49 93 LYS C CA 1
ATOM 2587 C C . LYS C 1 93 ? -13.928 -6.214 -62.913 1.00 25.87 93 LYS C C 1
ATOM 2588 O O . LYS C 1 93 ? -15.145 -6.029 -62.879 1.00 25.91 93 LYS C O 1
ATOM 2594 N N . LYS C 1 94 ? -13.368 -7.216 -63.583 1.00 26.27 94 LYS C N 1
ATOM 2595 C CA . LYS C 1 94 ? -14.190 -8.172 -64.315 1.00 26.70 94 LYS C CA 1
ATOM 2596 C C . LYS C 1 94 ? -14.548 -9.380 -63.469 1.00 26.78 94 LYS C C 1
ATOM 2597 O O . LYS C 1 94 ? -15.467 -10.126 -63.803 1.00 26.89 94 LYS C O 1
ATOM 2603 N N . ALA C 1 95 ? -13.81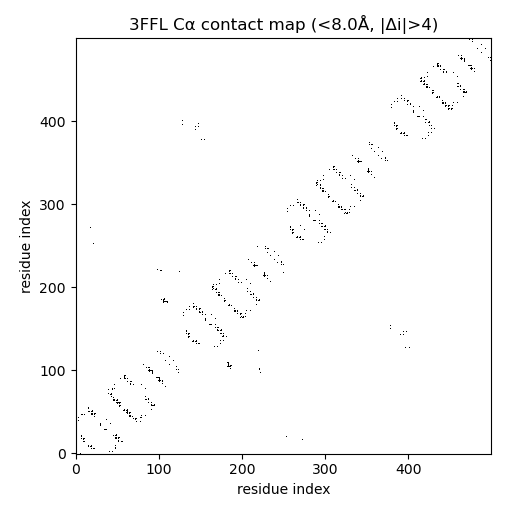7 -9.579 -62.378 1.00 26.86 95 ALA C N 1
ATOM 2604 C CA . ALA C 1 95 ? -14.153 -10.641 -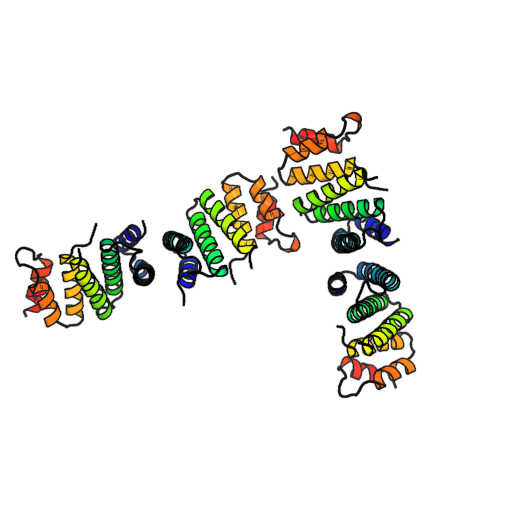61.443 1.00 26.96 95 ALA C CA 1
ATOM 2605 C C . ALA C 1 95 ? -15.422 -10.246 -60.709 1.00 26.99 95 ALA C C 1
ATOM 2606 O O . ALA C 1 95 ? -16.240 -11.094 -60.354 1.00 26.99 95 ALA C O 1
ATOM 2608 N N . LEU C 1 96 ? -15.579 -8.944 -60.493 1.00 26.99 96 LEU C N 1
ATOM 2609 C CA . LEU C 1 96 ? -16.741 -8.411 -59.791 1.00 26.99 96 LEU C CA 1
ATOM 2610 C C . LEU C 1 96 ? -18.001 -8.509 -60.648 1.00 26.99 96 LEU C C 1
ATOM 2611 O O . LEU C 1 96 ? -19.059 -8.916 -60.168 1.00 27.01 96 LEU C O 1
ATOM 2616 N N . CYS C 1 117 ? -17.457 4.788 -53.082 1.00 28.84 117 CYS C N 1
ATOM 2617 C CA . CYS C 1 117 ? -17.113 3.469 -53.611 1.00 28.82 117 CYS C CA 1
ATOM 2618 C C . CYS C 1 117 ? -16.108 3.539 -54.762 1.00 28.45 117 CYS C C 1
ATOM 2619 O O . CYS C 1 117 ? -15.235 4.405 -54.773 1.00 28.54 117 CYS C O 1
ATOM 2622 N N . LEU C 1 118 ? -16.245 2.637 -55.731 1.00 27.99 118 LEU C N 1
ATOM 2623 C CA . LEU C 1 118 ? -15.200 2.410 -56.733 1.00 27.52 118 LEU C CA 1
ATOM 2624 C C . LEU C 1 118 ? -15.148 3.446 -57.851 1.00 27.14 118 LEU C C 1
ATOM 2625 O O . LEU C 1 118 ? -16.165 4.031 -58.213 1.00 27.06 118 LEU C O 1
ATOM 2630 N N . PRO C 1 119 ? -13.946 3.673 -58.403 1.00 26.80 119 PRO C N 1
ATOM 2631 C CA . PRO C 1 119 ? -13.781 4.558 -59.554 1.00 26.44 119 PRO C CA 1
ATOM 2632 C C . PRO C 1 119 ? -14.422 3.985 -60.816 1.00 26.07 119 PRO C C 1
ATOM 2633 O O . PRO C 1 119 ? -14.377 2.775 -61.046 1.00 25.96 119 PRO C O 1
ATOM 2637 N N . SER C 1 120 ? -15.006 4.863 -61.627 1.00 25.67 120 SER C N 1
ATOM 2638 C CA . SER C 1 120 ? -15.720 4.462 -62.833 1.00 25.27 120 SER C CA 1
ATOM 2639 C C . SER C 1 120 ? -14.836 3.711 -63.810 1.00 24.98 120 SER C C 1
ATOM 2640 O O . SER C 1 120 ? -13.782 4.202 -64.211 1.00 25.11 120 SER C O 1
ATOM 2643 N N . GLU C 1 121 ? -15.276 2.520 -64.201 1.00 24.56 121 GLU C N 1
ATOM 2644 C CA . GLU C 1 121 ? -14.557 1.723 -65.188 1.00 24.18 121 GLU C CA 1
ATOM 2645 C C . GLU C 1 121 ? -14.333 2.522 -66.474 1.00 23.84 121 GLU C C 1
ATOM 2646 O O . GLU C 1 121 ? -13.312 2.369 -67.146 1.00 23.78 121 GLU C O 1
ATOM 2652 N N . ILE C 1 122 ? -15.290 3.384 -66.801 1.00 23.41 122 ILE C N 1
ATOM 2653 C CA . ILE C 1 122 ? -15.183 4.245 -67.969 1.00 23.05 122 ILE C CA 1
ATOM 2654 C C . ILE C 1 122 ? -14.080 5.286 -67.793 1.00 22.68 122 ILE C C 1
ATOM 2655 O O . ILE C 1 122 ? -13.382 5.625 -68.745 1.00 22.69 122 ILE C O 1
ATOM 2660 N N . GLU C 1 123 ? -13.921 5.792 -66.575 1.00 22.32 123 GLU C N 1
ATOM 2661 C CA . GLU C 1 123 ? -12.875 6.775 -66.301 1.00 22.01 123 GLU C CA 1
ATOM 2662 C C . GLU C 1 123 ? -11.490 6.149 -66.395 1.00 21.45 123 GLU C C 1
ATOM 2663 O O . GLU C 1 123 ? -10.550 6.769 -66.890 1.00 21.34 123 GLU C O 1
ATOM 2669 N N . VAL C 1 124 ? -11.362 4.923 -65.904 1.00 20.77 124 VAL C N 1
ATOM 2670 C CA . VAL C 1 124 ? -10.112 4.205 -66.034 1.00 20.11 124 VAL C CA 1
ATOM 2671 C C . VAL C 1 124 ? -9.779 4.083 -67.516 1.00 19.83 124 VAL C C 1
ATOM 2672 O O . VAL C 1 124 ? -8.728 4.533 -67.973 1.00 19.73 124 VAL C O 1
ATOM 2676 N N . LYS C 1 125 ? -10.687 3.475 -68.270 1.00 19.41 125 LYS C N 1
ATOM 2677 C CA . LYS C 1 125 ? -10.470 3.297 -69.694 1.00 19.08 125 LYS C CA 1
ATOM 2678 C C . LYS C 1 125 ? -10.007 4.594 -70.347 1.00 19.05 125 LYS C C 1
ATOM 2679 O O . LYS C 1 125 ? -9.135 4.588 -71.213 1.00 18.97 125 LYS C O 1
ATOM 2685 N N . TYR C 1 126 ? -10.580 5.712 -69.924 1.00 18.99 126 TYR C N 1
ATOM 2686 C CA . TYR C 1 126 ? -10.142 6.996 -70.444 1.00 18.91 126 TYR C CA 1
ATOM 2687 C C . TYR C 1 126 ? -8.664 7.222 -70.126 1.00 18.82 126 TYR C C 1
ATOM 2688 O O . TYR C 1 126 ? -7.836 7.356 -71.029 1.00 18.83 126 TYR C O 1
ATOM 2697 N N . LYS C 1 127 ? -8.333 7.266 -68.840 1.00 18.65 127 LYS C N 1
ATOM 2698 C CA . LYS C 1 127 ? -6.948 7.473 -68.432 1.00 18.56 127 LYS C CA 1
ATOM 2699 C C . LYS C 1 127 ? -6.032 6.516 -69.192 1.00 18.41 127 LYS C C 1
ATOM 2700 O O . LYS C 1 127 ? -4.939 6.884 -69.627 1.00 18.43 127 LYS C O 1
ATOM 2706 N N . LEU C 1 128 ? -6.492 5.283 -69.347 1.00 18.12 128 LEU C N 1
ATOM 2707 C CA . LEU C 1 128 ? -5.731 4.271 -70.048 1.00 17.79 128 LEU C CA 1
ATOM 2708 C C . LEU C 1 128 ? -5.457 4.730 -71.469 1.00 17.65 128 LEU C C 1
ATOM 2709 O O . LEU C 1 128 ? -4.343 4.606 -71.973 1.00 17.71 128 LEU C O 1
ATOM 2714 N N . ALA C 1 129 ? -6.481 5.268 -72.116 1.00 17.46 129 ALA C N 1
ATOM 2715 C CA . ALA C 1 129 ? -6.331 5.750 -73.479 1.00 17.22 129 ALA C CA 1
ATOM 2716 C C . ALA C 1 129 ? -5.403 6.952 -73.504 1.00 17.17 129 ALA C C 1
ATOM 2717 O O . ALA C 1 129 ? -4.689 7.167 -74.476 1.00 17.23 129 ALA C O 1
ATOM 2719 N N . GLU C 1 130 ? -5.415 7.736 -72.431 1.00 17.08 130 GLU C N 1
ATOM 2720 C CA . GLU C 1 130 ? -4.539 8.896 -72.345 1.00 17.01 130 GLU C CA 1
ATOM 2721 C C . GLU C 1 130 ? -3.082 8.461 -72.352 1.00 16.87 130 GLU C C 1
ATOM 2722 O O . GLU C 1 130 ? -2.228 9.124 -72.946 1.00 16.82 130 GLU C O 1
ATOM 2728 N N . CYS C 1 131 ? -2.801 7.351 -71.677 1.00 16.58 131 CYS C N 1
ATOM 2729 C CA . CYS C 1 131 ? -1.446 6.813 -71.633 1.00 16.38 131 CYS C CA 1
ATOM 2730 C C . CYS C 1 131 ? -1.023 6.366 -73.022 1.00 15.84 131 CYS C C 1
ATOM 2731 O O . CYS C 1 131 ? 0.040 6.745 -73.515 1.00 15.60 131 CYS C O 1
ATOM 2734 N N . TYR C 1 132 ? -1.863 5.545 -73.643 1.00 15.26 132 TYR C N 1
ATOM 2735 C CA . TYR C 1 132 ? -1.562 5.038 -74.963 1.00 14.68 132 TYR C CA 1
ATOM 2736 C C . TYR C 1 132 ? -1.304 6.212 -75.884 1.00 14.46 132 TYR C C 1
ATOM 2737 O O . TYR C 1 132 ? -0.366 6.199 -76.678 1.00 14.41 132 TYR C O 1
ATOM 2746 N N . THR C 1 133 ? -2.123 7.246 -75.759 1.00 14.07 133 THR C N 1
ATOM 2747 C CA . THR C 1 133 ? -1.979 8.392 -76.638 1.00 13.90 133 THR C CA 1
ATOM 2748 C C . THR C 1 133 ? -0.599 9.023 -76.479 1.00 13.76 133 THR C C 1
ATOM 2749 O O . THR C 1 133 ? 0.155 9.126 -77.440 1.00 13.67 133 THR C O 1
ATOM 2753 N N . VAL C 1 134 ? -0.267 9.438 -75.265 1.00 13.70 134 VAL C N 1
ATOM 2754 C CA . VAL C 1 134 ? 1.025 10.049 -75.021 1.00 13.67 134 VAL C CA 1
ATOM 2755 C C . VAL C 1 134 ? 2.147 9.148 -75.524 1.00 13.76 134 VAL C C 1
ATOM 2756 O O . VAL C 1 134 ? 3.132 9.630 -76.087 1.00 13.69 134 VAL C O 1
ATOM 2760 N N . LEU C 1 135 ? 1.993 7.842 -75.326 1.00 13.87 135 LEU C N 1
ATOM 2761 C CA . LEU C 1 135 ? 2.985 6.872 -75.789 1.00 14.06 135 LEU C CA 1
ATOM 2762 C C . LEU C 1 135 ? 2.952 6.701 -77.299 1.00 14.48 135 LEU C C 1
ATOM 2763 O O . LEU C 1 135 ? 3.820 6.052 -77.877 1.00 14.49 135 LEU C O 1
ATOM 2768 N N . LYS C 1 136 ? 1.933 7.272 -77.931 1.00 15.07 136 LYS C N 1
ATOM 2769 C CA . LYS C 1 136 ? 1.765 7.168 -79.374 1.00 15.58 136 LYS C CA 1
ATOM 2770 C C . LYS C 1 136 ? 1.382 5.765 -79.834 1.00 16.06 136 LYS C C 1
ATOM 2771 O O . LYS C 1 136 ? 1.606 5.398 -80.988 1.00 16.00 136 LYS C O 1
ATOM 2777 N N . GLN C 1 137 ? 0.802 4.983 -78.929 1.00 16.78 137 GLN C N 1
ATOM 2778 C CA . GLN C 1 137 ? 0.212 3.702 -79.303 1.00 17.58 137 GLN C CA 1
ATOM 2779 C C . GLN C 1 137 ? -1.249 3.915 -79.690 1.00 18.14 137 GLN C C 1
ATOM 2780 O O . GLN C 1 137 ? -2.164 3.442 -79.018 1.00 18.33 137 GLN C O 1
ATOM 2786 N N . ASP C 1 138 ? -1.460 4.634 -80.787 1.00 18.82 138 ASP C N 1
ATOM 2787 C CA . ASP C 1 138 ? -2.797 5.029 -81.204 1.00 19.44 138 ASP C CA 1
ATOM 2788 C C . ASP C 1 138 ? -3.744 3.841 -81.313 1.00 19.67 138 ASP C C 1
ATOM 2789 O O . ASP C 1 138 ? -4.882 3.898 -80.837 1.00 19.93 138 ASP C O 1
ATOM 2794 N N . LYS C 1 139 ? -3.279 2.767 -81.943 1.00 19.77 139 LYS C N 1
ATOM 2795 C CA . LYS C 1 139 ? -4.111 1.584 -82.129 1.00 19.90 139 LYS C CA 1
ATOM 2796 C C . LYS C 1 139 ? -4.667 1.088 -80.802 1.00 19.71 139 LYS C C 1
ATOM 2797 O O . LYS C 1 139 ? -5.836 0.714 -80.708 1.00 19.85 139 LYS C O 1
ATOM 2803 N N . ASP C 1 140 ? -3.831 1.096 -79.771 1.00 19.41 140 ASP C N 1
ATOM 2804 C CA . ASP C 1 140 ? -4.257 0.646 -78.450 1.00 19.10 140 ASP C CA 1
ATOM 2805 C C . ASP C 1 140 ? -5.198 1.644 -77.776 1.00 18.78 140 ASP C C 1
ATOM 2806 O O . ASP C 1 140 ? -6.121 1.253 -77.059 1.00 18.86 140 ASP C O 1
ATOM 2811 N N . ALA C 1 141 ? -4.970 2.931 -78.008 1.00 18.23 141 ALA C N 1
ATOM 2812 C CA . ALA C 1 141 ? -5.850 3.946 -77.452 1.00 17.85 141 ALA C CA 1
ATOM 2813 C C . ALA C 1 141 ? -7.222 3.823 -78.098 1.00 17.87 141 ALA C C 1
ATOM 2814 O O . ALA C 1 141 ? -8.249 3.796 -77.412 1.00 18.03 141 ALA C O 1
ATOM 2816 N N . ILE C 1 142 ? -7.238 3.743 -79.424 1.00 17.45 142 ILE C N 1
ATOM 2817 C CA . ILE C 1 142 ? -8.489 3.606 -80.144 1.00 16.98 142 ILE C CA 1
ATOM 2818 C C . ILE C 1 142 ? -9.233 2.375 -79.651 1.00 16.77 142 ILE C C 1
ATOM 2819 O O . ILE C 1 142 ? -10.410 2.454 -79.312 1.00 17.12 142 ILE C O 1
ATOM 2824 N N . ALA C 1 143 ? -8.543 1.242 -79.594 1.00 16.34 143 ALA C N 1
ATOM 2825 C CA . ALA C 1 143 ? -9.196 -0.018 -79.252 1.00 15.82 143 ALA C CA 1
ATOM 2826 C C . ALA C 1 143 ? -9.929 0.070 -77.921 1.00 15.59 143 ALA C C 1
ATOM 2827 O O . ALA C 1 143 ? -11.056 -0.408 -77.780 1.00 15.58 143 ALA C O 1
ATOM 2829 N N . ILE C 1 144 ? -9.304 0.689 -76.934 1.00 15.18 144 ILE C N 1
ATOM 2830 C CA . ILE C 1 144 ? -9.920 0.676 -75.622 1.00 14.92 144 ILE C CA 1
ATOM 2831 C C . ILE C 1 144 ? -11.122 1.607 -75.547 1.00 14.72 144 ILE C C 1
ATOM 2832 O O . ILE C 1 144 ? -12.102 1.309 -74.868 1.00 14.72 144 ILE C O 1
ATOM 2837 N N . LEU C 1 145 ? -11.044 2.730 -76.250 1.00 14.26 145 LEU C N 1
ATOM 2838 C CA . LEU C 1 145 ? -12.161 3.643 -76.297 1.00 13.96 145 LEU C CA 1
ATOM 2839 C C . LEU C 1 145 ? -13.263 3.036 -77.151 1.00 13.96 145 LEU C C 1
ATOM 2840 O O . LEU C 1 145 ? -14.417 2.945 -76.727 1.00 13.82 145 LEU C O 1
ATOM 2845 N N . ASP C 1 146 ? -12.905 2.604 -78.355 1.00 13.73 146 ASP C N 1
ATOM 2846 C CA . ASP C 1 146 ? -13.896 2.025 -79.246 1.00 13.50 146 ASP C CA 1
ATOM 2847 C C . ASP C 1 146 ? -14.716 0.964 -78.531 1.00 13.20 146 ASP C C 1
ATOM 2848 O O . ASP C 1 146 ? -15.894 0.777 -78.832 1.00 13.12 146 ASP C O 1
ATOM 2853 N N . GLY C 1 147 ? -14.077 0.270 -77.594 1.00 12.90 147 GLY C N 1
ATOM 2854 C CA . GLY C 1 147 ? -14.700 -0.837 -76.879 1.00 12.75 147 GLY C CA 1
ATOM 2855 C C . GLY C 1 147 ? -15.757 -0.421 -75.875 1.00 12.81 147 GLY C C 1
ATOM 2856 O O . GLY C 1 147 ? -16.425 -1.268 -75.285 1.00 12.76 147 GLY C O 1
ATOM 2857 N N . ILE C 1 148 ? -15.910 0.885 -75.673 1.00 12.84 148 ILE C N 1
ATOM 2858 C CA . ILE C 1 148 ? -16.993 1.404 -74.841 1.00 12.94 148 ILE C CA 1
ATOM 2859 C C . ILE C 1 148 ? -18.264 1.630 -75.652 1.00 13.09 148 ILE C C 1
ATOM 2860 O O . ILE C 1 148 ? -18.241 2.323 -76.666 1.00 12.99 148 ILE C O 1
ATOM 2865 N N . PRO C 1 149 ? -19.386 1.059 -75.199 1.00 13.20 149 PRO C N 1
ATOM 2866 C CA . PRO C 1 149 ? -20.642 1.273 -75.909 1.00 13.41 149 PRO C CA 1
ATOM 2867 C C . PRO C 1 149 ? -20.861 2.755 -76.202 1.00 13.65 149 PRO C C 1
ATOM 2868 O O . PRO C 1 149 ? -20.646 3.596 -75.332 1.00 13.66 149 PRO C O 1
ATOM 2872 N N . SER C 1 150 ? -21.282 3.073 -77.420 1.00 13.97 150 SER C N 1
ATOM 2873 C CA . SER C 1 150 ? -21.451 4.467 -77.816 1.00 14.46 150 SER C CA 1
ATOM 2874 C C . SER C 1 150 ? -22.365 5.226 -76.862 1.00 14.91 150 SER C C 1
ATOM 2875 O O . SER C 1 150 ? -22.072 6.358 -76.486 1.00 15.02 150 SER C O 1
ATOM 2878 N N . ARG C 1 151 ? -23.474 4.601 -76.481 1.00 15.48 151 ARG C N 1
ATOM 2879 C CA . ARG C 1 151 ? -24.400 5.190 -75.520 1.00 16.13 151 ARG C CA 1
ATOM 2880 C C . ARG C 1 151 ? -23.697 5.740 -74.279 1.00 16.53 151 ARG C C 1
ATOM 2881 O O . ARG C 1 151 ? -24.186 6.680 -73.655 1.00 16.68 151 ARG C O 1
ATOM 2889 N N . GLN C 1 152 ? -22.561 5.149 -73.917 1.00 16.91 152 GLN C N 1
ATOM 2890 C CA . GLN C 1 152 ? -21.9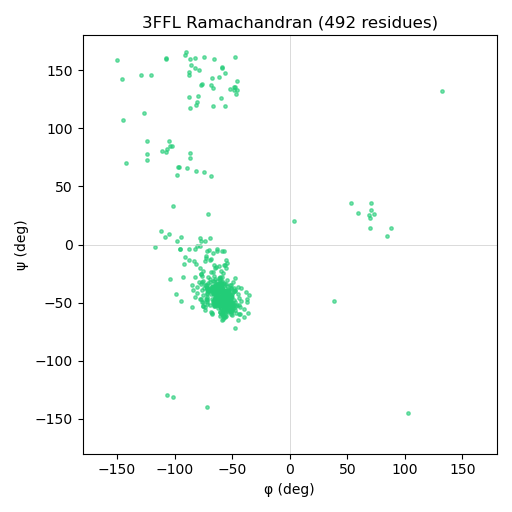04 5.482 -72.657 1.00 17.35 152 GLN C CA 1
ATOM 2891 C C . GLN C 1 152 ? -20.665 6.346 -72.835 1.00 17.58 152 GLN C C 1
ATOM 2892 O O . GLN C 1 152 ? -19.916 6.552 -71.882 1.00 17.70 152 GLN C O 1
ATOM 2898 N N . ARG C 1 153 ? -20.435 6.838 -74.047 1.00 17.78 153 ARG C N 1
ATOM 2899 C CA . ARG C 1 153 ? -19.222 7.607 -74.322 1.00 18.05 153 ARG C CA 1
ATOM 2900 C C . ARG C 1 153 ? -19.391 9.092 -74.003 1.00 18.31 153 ARG C C 1
ATOM 2901 O O . ARG C 1 153 ? -20.221 9.776 -74.598 1.00 18.41 153 ARG C O 1
ATOM 2909 N N . THR C 1 154 ? -18.604 9.581 -73.051 1.00 18.56 154 THR C N 1
ATOM 2910 C CA . THR C 1 154 ? -18.669 10.979 -72.641 1.00 18.74 154 THR C CA 1
ATOM 2911 C C . THR C 1 154 ? -18.034 11.885 -73.692 1.00 18.84 154 THR C C 1
ATOM 2912 O O . THR C 1 154 ? -17.265 11.420 -74.537 1.00 18.93 154 THR C O 1
ATOM 2916 N N . PRO C 1 155 ? -18.351 13.188 -73.641 1.00 18.81 155 PRO C N 1
ATOM 2917 C CA . PRO C 1 155 ? -17.735 14.160 -74.540 1.00 18.85 155 PRO C CA 1
ATOM 2918 C C . PRO C 1 155 ? -16.212 14.009 -74.597 1.00 19.00 155 PRO C C 1
ATOM 2919 O O . PRO C 1 155 ? -15.639 13.947 -75.684 1.00 18.98 155 PRO C O 1
ATOM 2923 N N . LYS C 1 156 ? -15.564 13.952 -73.436 1.00 19.17 156 LYS C N 1
ATOM 2924 C CA . LYS C 1 156 ? -14.121 13.733 -73.379 1.00 19.43 156 LYS C CA 1
ATOM 2925 C C . LYS C 1 156 ? -13.709 12.584 -74.285 1.00 19.41 156 LYS C C 1
ATOM 2926 O O . LYS C 1 156 ? -12.807 12.717 -75.112 1.00 19.44 156 LYS C O 1
ATOM 2932 N N . ILE C 1 157 ? -14.362 11.443 -74.103 1.00 19.35 157 ILE C N 1
ATOM 2933 C CA . ILE C 1 157 ? -14.007 10.241 -74.837 1.00 19.33 157 ILE C CA 1
ATOM 2934 C C . ILE C 1 157 ? -14.194 10.433 -76.334 1.00 19.65 157 ILE C C 1
ATOM 2935 O O . ILE C 1 157 ? -13.317 10.084 -77.125 1.00 19.58 157 ILE C O 1
ATOM 2940 N N . ASN C 1 158 ? -15.333 11.004 -76.716 1.00 19.97 158 ASN C N 1
ATOM 2941 C CA . ASN C 1 158 ? -15.626 11.251 -78.120 1.00 20.37 158 ASN C CA 1
ATOM 2942 C C . ASN C 1 158 ? -14.581 12.150 -78.765 1.00 20.74 158 ASN C C 1
ATOM 2943 O O . ASN C 1 158 ? -14.246 11.990 -79.940 1.00 20.84 158 ASN C O 1
ATOM 2948 N N . MET C 1 159 ? -14.067 13.099 -77.992 1.00 21.18 159 MET C N 1
ATOM 2949 C CA . MET C 1 159 ? -13.038 13.991 -78.497 1.00 21.65 159 MET C CA 1
ATOM 2950 C C . MET C 1 159 ? -11.729 13.239 -78.706 1.00 21.83 159 MET C C 1
ATOM 2951 O O . MET C 1 159 ? -11.144 13.284 -79.787 1.00 21.84 159 MET C O 1
ATOM 2956 N N . LEU C 1 160 ? -11.273 12.531 -77.682 1.00 22.10 160 LEU C N 1
ATOM 2957 C CA . LEU C 1 160 ? -10.058 11.751 -77.841 1.00 22.44 160 LEU C CA 1
ATOM 2958 C C . LEU C 1 160 ? -10.169 10.937 -79.131 1.00 22.67 160 LEU C C 1
ATOM 2959 O O . LEU C 1 160 ? -9.308 11.028 -80.008 1.00 22.71 160 LEU C O 1
ATOM 2964 N N . LEU C 1 161 ? -11.240 10.159 -79.255 1.00 22.82 161 LEU C N 1
ATOM 2965 C CA . LEU C 1 161 ? -11.457 9.363 -80.461 1.00 23.08 161 LEU C CA 1
ATOM 2966 C C . LEU C 1 161 ? -11.326 10.209 -81.725 1.00 23.38 161 LEU C C 1
ATOM 2967 O O . LEU C 1 161 ? -10.550 9.885 -82.624 1.00 23.49 161 LEU C O 1
ATOM 2972 N N . ALA C 1 162 ? -12.088 11.292 -81.797 1.00 23.76 162 ALA C N 1
ATOM 2973 C CA . ALA C 1 162 ? -12.040 12.162 -82.963 1.00 24.17 162 ALA C CA 1
ATOM 2974 C C . ALA C 1 162 ? -10.592 12.525 -83.278 1.00 24.50 162 ALA C C 1
ATOM 2975 O O . ALA C 1 162 ? -10.118 12.329 -84.398 1.00 24.58 162 ALA C O 1
ATOM 2977 N N . ASN C 1 163 ? -9.890 13.050 -82.280 1.00 24.86 163 ASN C N 1
ATOM 2978 C CA . ASN C 1 163 ? -8.487 13.391 -82.445 1.00 25.21 163 ASN C CA 1
ATOM 2979 C C . ASN C 1 163 ? -7.703 12.220 -83.022 1.00 25.40 163 ASN C C 1
ATOM 2980 O O . ASN C 1 163 ? -6.957 12.378 -83.986 1.00 25.58 163 ASN C O 1
ATOM 2985 N N . LEU C 1 164 ? -7.885 11.043 -82.431 1.00 25.58 164 LEU C N 1
ATOM 2986 C CA . LEU C 1 164 ? -7.135 9.857 -82.829 1.00 25.76 164 LEU C CA 1
ATOM 2987 C C . LEU C 1 164 ? -7.485 9.414 -84.244 1.00 26.07 164 LEU C C 1
ATOM 2988 O O . LEU C 1 164 ? -6.743 8.652 -84.862 1.00 26.19 164 LEU C O 1
ATOM 2993 N N . TYR C 1 165 ? -8.610 9.889 -84.763 1.00 26.33 165 TYR C N 1
ATOM 2994 C CA . TYR C 1 165 ? -9.042 9.458 -86.091 1.00 26.76 165 TYR C CA 1
ATOM 2995 C C . TYR C 1 165 ? -8.458 10.289 -87.228 1.00 26.90 165 TYR C C 1
ATOM 2996 O O . TYR C 1 165 ? -8.690 9.988 -88.395 1.00 27.05 165 TYR C O 1
ATOM 3005 N N . LYS C 1 166 ? -7.707 11.334 -86.892 1.00 27.12 166 LYS C N 1
ATOM 3006 C CA . LYS C 1 166 ? -7.075 12.179 -87.909 1.00 27.23 166 LYS C CA 1
ATOM 3007 C C . LYS C 1 166 ? -5.635 11.750 -88.197 1.00 27.24 166 LYS C C 1
ATOM 3008 O O . LYS C 1 166 ? -4.799 11.686 -87.291 1.00 27.22 166 LYS C O 1
ATOM 3014 N N . ASN D 1 22 ? 32.913 -12.573 -10.957 1.00 30.32 22 ASN D N 1
ATOM 3015 C CA . ASN D 1 22 ? 32.216 -11.375 -11.512 1.00 30.35 22 ASN D CA 1
ATOM 3016 C C . ASN D 1 22 ? 32.585 -10.096 -10.761 1.00 30.33 22 ASN D C 1
ATOM 3017 O O . ASN D 1 22 ? 32.567 -9.003 -11.328 1.00 30.34 22 ASN D O 1
ATOM 3022 N N . VAL D 1 23 ? 32.925 -10.239 -9.484 1.00 30.27 23 VAL D N 1
ATOM 3023 C CA . VAL D 1 23 ? 33.320 -9.098 -8.665 1.00 30.11 23 VAL D CA 1
ATOM 3024 C C . VAL D 1 23 ? 34.690 -8.571 -9.063 1.00 30.02 23 VAL D C 1
ATOM 3025 O O . VAL D 1 23 ? 34.942 -7.369 -9.005 1.00 29.98 23 VAL D O 1
ATOM 3029 N N . ILE D 1 24 ? 35.575 -9.472 -9.469 1.00 29.96 24 ILE D N 1
ATOM 3030 C CA . ILE D 1 24 ? 36.909 -9.071 -9.884 1.00 30.00 24 ILE D CA 1
ATOM 3031 C C . ILE D 1 24 ? 36.831 -8.030 -10.999 1.00 30.00 24 ILE D C 1
ATOM 3032 O O . ILE D 1 24 ? 37.525 -7.015 -10.965 1.00 29.93 24 ILE D O 1
ATOM 3037 N N . ASP D 1 25 ? 35.983 -8.283 -11.989 1.00 30.10 25 ASP D N 1
ATOM 3038 C CA . ASP D 1 25 ? 35.809 -7.337 -13.082 1.00 30.19 25 ASP D CA 1
ATOM 3039 C C . ASP D 1 25 ? 35.682 -5.925 -12.532 1.00 30.25 25 ASP D C 1
ATOM 3040 O O . ASP D 1 25 ? 36.534 -5.069 -12.774 1.00 30.34 25 ASP D O 1
ATOM 3045 N N . HIS D 1 26 ? 34.609 -5.695 -11.781 1.00 30.26 26 HIS D N 1
ATOM 3046 C CA . HIS D 1 26 ? 34.301 -4.368 -11.261 1.00 30.30 26 HIS D CA 1
ATOM 3047 C C . HIS D 1 26 ? 35.444 -3.786 -10.430 1.00 30.28 26 HIS D C 1
ATOM 3048 O O . HIS D 1 26 ? 35.496 -2.578 -10.200 1.00 30.42 26 HIS D O 1
ATOM 3055 N N . VAL D 1 27 ? 36.358 -4.644 -9.984 1.00 30.17 27 VAL D N 1
ATOM 3056 C CA . VAL D 1 27 ? 37.574 -4.179 -9.321 1.00 30.04 27 VAL D CA 1
ATOM 3057 C C . VAL D 1 27 ? 38.541 -3.674 -10.381 1.00 29.93 27 VAL D C 1
ATOM 3058 O O . VAL D 1 27 ? 39.410 -2.842 -10.111 1.00 29.97 27 VAL D O 1
ATOM 3062 N N . ARG D 1 28 ? 38.385 -4.197 -11.591 1.00 29.72 28 ARG D N 1
ATOM 3063 C CA . ARG D 1 28 ? 39.220 -3.800 -12.712 1.00 29.57 28 ARG D CA 1
ATOM 3064 C C . ARG D 1 28 ? 38.905 -2.360 -13.104 1.00 29.35 28 ARG D C 1
ATOM 3065 O O . ARG D 1 28 ? 39.783 -1.496 -13.104 1.00 29.29 28 ARG D O 1
ATOM 3073 N N . ASP D 1 29 ? 37.643 -2.111 -13.437 1.00 29.12 29 ASP D N 1
ATOM 3074 C CA . ASP D 1 29 ? 37.194 -0.769 -13.775 1.00 28.94 29 ASP D CA 1
ATOM 3075 C C . ASP D 1 29 ? 37.585 0.201 -12.670 1.00 28.79 29 ASP D C 1
ATOM 3076 O O . ASP D 1 29 ? 38.263 1.199 -12.918 1.00 28.77 29 ASP D O 1
ATOM 3081 N N . MET D 1 30 ? 37.155 -0.100 -11.447 1.00 28.54 30 MET D N 1
ATOM 3082 C CA . MET D 1 30 ? 37.434 0.770 -10.314 1.00 28.30 30 MET D CA 1
ATOM 3083 C C . MET D 1 30 ? 38.833 1.354 -10.441 1.00 28.28 30 MET D C 1
ATOM 3084 O O . MET D 1 30 ? 39.053 2.532 -10.164 1.00 28.16 30 MET D O 1
ATOM 3089 N N . ALA D 1 31 ? 39.776 0.518 -10.865 1.00 28.35 31 ALA D N 1
ATOM 3090 C CA . ALA D 1 31 ? 41.157 0.948 -11.058 1.00 28.40 31 ALA D CA 1
ATOM 3091 C C . ALA D 1 31 ? 41.227 2.049 -12.109 1.00 28.35 31 ALA D C 1
ATOM 3092 O O . ALA D 1 31 ? 41.815 3.107 -11.882 1.00 28.25 31 ALA D O 1
ATOM 3094 N N . ALA D 1 32 ? 40.615 1.791 -13.259 1.00 28.41 32 ALA D N 1
ATOM 3095 C CA . ALA D 1 32 ? 40.600 2.751 -14.353 1.00 28.31 32 ALA D CA 1
ATOM 3096 C C . ALA D 1 32 ? 40.245 4.215 -14.126 1.00 28.31 32 ALA D C 1
ATOM 3097 O O . ALA D 1 32 ? 41.106 5.087 -14.181 1.00 28.34 32 ALA D O 1
ATOM 3099 N N . ALA D 1 33 ? 38.972 4.482 -13.867 1.00 28.43 33 ALA D N 1
ATOM 3100 C CA . ALA D 1 33 ? 38.535 5.803 -13.434 1.00 28.51 33 ALA D CA 1
ATOM 3101 C C . ALA D 1 33 ? 38.467 5.890 -11.911 1.00 28.53 33 ALA D C 1
ATOM 3102 O O . ALA D 1 33 ? 38.996 6.827 -11.309 1.00 28.46 33 ALA D O 1
ATOM 3104 N N . GLY D 1 34 ? 37.822 4.898 -11.299 1.00 28.58 34 GLY D N 1
ATOM 3105 C CA . GLY D 1 34 ? 37.620 4.859 -9.849 1.00 28.64 34 GLY D CA 1
ATOM 3106 C C . GLY D 1 34 ? 38.852 5.134 -9.002 1.00 28.65 34 GLY D C 1
ATOM 3107 O O . GLY D 1 34 ? 39.990 5.031 -9.469 1.00 28.52 34 GLY D O 1
ATOM 3108 N N . LEU D 1 35 ? 38.621 5.480 -7.740 1.00 28.67 35 LEU D N 1
ATOM 3109 C CA . LEU D 1 35 ? 39.709 5.863 -6.857 1.00 28.65 35 LEU D CA 1
ATOM 3110 C C . LEU D 1 35 ? 40.346 4.654 -6.191 1.00 28.61 35 LEU D C 1
ATOM 3111 O O . LEU D 1 35 ? 39.714 3.613 -6.003 1.00 28.52 35 LEU D O 1
ATOM 3116 N N . HIS D 1 36 ? 41.606 4.832 -5.821 1.00 28.51 36 HIS D N 1
ATOM 3117 C CA . HIS D 1 36 ? 42.488 3.751 -5.427 1.00 28.50 36 HIS D CA 1
ATOM 3118 C C . HIS D 1 36 ? 42.258 3.368 -3.978 1.00 28.36 36 HIS D C 1
ATOM 3119 O O . HIS D 1 36 ? 42.468 2.224 -3.582 1.00 28.23 36 HIS D O 1
ATOM 3126 N N . SER D 1 37 ? 41.816 4.332 -3.185 1.00 28.32 37 SER D N 1
ATOM 3127 C CA . SER D 1 37 ? 41.413 4.033 -1.826 1.00 28.45 37 SER D CA 1
ATOM 3128 C C . SER D 1 37 ? 40.525 2.791 -1.840 1.00 28.49 37 SER D C 1
ATOM 3129 O O . SER D 1 37 ? 40.775 1.825 -1.117 1.00 28.48 37 SER D O 1
ATOM 3132 N N . ASN D 1 38 ? 39.494 2.818 -2.678 1.00 28.48 38 ASN D N 1
ATOM 3133 C CA . ASN D 1 38 ? 38.582 1.687 -2.801 1.00 28.62 38 ASN D CA 1
ATOM 3134 C C . ASN D 1 38 ? 39.288 0.386 -3.191 1.00 28.60 38 ASN D C 1
ATOM 3135 O O . ASN D 1 38 ? 39.250 -0.597 -2.450 1.00 28.73 38 ASN D O 1
ATOM 3140 N N . VAL D 1 39 ? 39.931 0.377 -4.353 1.00 28.49 39 VAL D N 1
ATOM 3141 C CA . VAL D 1 39 ? 40.552 -0.846 -4.851 1.00 28.46 39 VAL D CA 1
ATOM 3142 C C . VAL D 1 39 ? 41.522 -1.449 -3.832 1.00 28.54 39 VAL D C 1
ATOM 3143 O O . VAL D 1 39 ? 41.704 -2.670 -3.781 1.00 28.49 39 VAL D O 1
ATOM 3147 N N . ARG D 1 40 ? 42.139 -0.594 -3.021 1.00 28.57 40 ARG D N 1
ATOM 3148 C CA . ARG D 1 40 ? 43.077 -1.061 -2.008 1.00 28.71 40 ARG D CA 1
ATOM 3149 C C . ARG D 1 40 ? 42.353 -1.964 -1.017 1.00 28.84 40 ARG D C 1
ATOM 3150 O O . ARG D 1 40 ? 42.763 -3.101 -0.785 1.00 28.83 40 ARG D O 1
ATOM 3158 N N . LEU D 1 41 ? 41.274 -1.450 -0.435 1.00 28.94 41 LEU D N 1
ATOM 3159 C CA . LEU D 1 41 ? 40.500 -2.208 0.543 1.00 29.00 41 LEU D CA 1
ATOM 3160 C C . LEU D 1 41 ? 39.862 -3.439 -0.071 1.00 28.91 41 LEU D C 1
ATOM 3161 O O . LEU D 1 41 ? 39.939 -4.538 0.476 1.00 28.88 41 LEU D O 1
ATOM 3166 N N . LEU D 1 42 ? 39.221 -3.237 -1.211 1.00 28.85 42 LEU D N 1
ATOM 3167 C CA . LEU D 1 42 ? 38.501 -4.301 -1.882 1.00 28.83 42 LEU D CA 1
ATOM 3168 C C . LEU D 1 42 ? 39.424 -5.455 -2.276 1.00 28.87 42 LEU D C 1
ATOM 3169 O O . LEU D 1 42 ? 39.159 -6.612 -1.948 1.00 28.81 42 LEU D O 1
ATOM 3174 N N . SER D 1 43 ? 40.509 -5.140 -2.978 1.00 28.90 43 SER D N 1
ATOM 3175 C CA . SER D 1 43 ? 41.393 -6.179 -3.490 1.00 29.01 43 SER D CA 1
ATOM 3176 C C . SER D 1 43 ? 42.062 -6.929 -2.346 1.00 29.01 43 SER D C 1
ATOM 3177 O O . SER D 1 43 ? 42.294 -8.133 -2.429 1.00 28.96 43 SER D O 1
ATOM 3180 N N . SER D 1 44 ? 42.358 -6.214 -1.270 1.00 29.08 44 SER D N 1
ATOM 3181 C CA . SER D 1 44 ? 42.928 -6.842 -0.094 1.00 29.35 44 SER D CA 1
ATOM 3182 C C . SER D 1 44 ? 41.930 -7.798 0.539 1.00 29.43 44 SER D C 1
ATOM 3183 O O . SER D 1 44 ? 42.263 -8.940 0.860 1.00 29.56 44 SER D O 1
ATOM 3186 N N . LEU D 1 45 ? 40.702 -7.325 0.719 1.00 29.54 45 LEU D N 1
ATOM 3187 C CA . LEU D 1 45 ? 39.655 -8.146 1.303 1.00 29.61 45 LEU D CA 1
ATOM 3188 C C . LEU D 1 45 ? 39.454 -9.411 0.484 1.00 29.77 45 LEU D C 1
ATOM 3189 O O . LEU D 1 45 ? 39.279 -10.496 1.036 1.00 29.79 45 LEU D O 1
ATOM 3194 N N . LEU D 1 46 ? 39.475 -9.266 -0.836 1.00 30.02 46 LEU D N 1
ATOM 3195 C CA . LEU D 1 46 ? 39.295 -10.405 -1.722 1.00 30.29 46 LEU D CA 1
ATOM 3196 C C . LEU D 1 46 ? 40.440 -11.391 -1.539 1.00 30.48 46 LEU D C 1
ATOM 3197 O O . LEU D 1 46 ? 40.224 -12.600 -1.447 1.00 30.65 46 LEU D O 1
ATOM 3202 N N . LEU D 1 47 ? 41.661 -10.873 -1.479 1.00 30.54 47 LEU D N 1
ATOM 3203 C CA . LEU D 1 47 ? 42.816 -11.726 -1.246 1.00 30.70 47 LEU D CA 1
ATOM 3204 C C . LEU D 1 47 ? 42.646 -12.567 0.013 1.00 30.62 47 LEU D C 1
ATOM 3205 O O . LEU D 1 47 ? 42.704 -13.795 -0.037 1.00 30.78 47 LEU D O 1
ATOM 3210 N N . THR D 1 48 ? 42.435 -11.907 1.144 1.00 30.35 48 THR D N 1
ATOM 3211 C CA . THR D 1 48 ? 42.343 -12.618 2.404 1.00 30.15 48 THR D CA 1
ATOM 3212 C C . THR D 1 48 ? 41.193 -13.611 2.363 1.00 29.90 48 THR D C 1
ATOM 3213 O O . THR D 1 48 ? 41.180 -14.586 3.106 1.00 29.87 48 THR D O 1
ATOM 3217 N N . LEU D 1 49 ? 40.228 -13.364 1.484 1.00 29.75 49 LEU D N 1
ATOM 3218 C CA . LEU D 1 49 ? 39.093 -14.272 1.334 1.00 29.58 49 LEU D CA 1
ATOM 3219 C C . LEU D 1 49 ? 39.455 -15.475 0.478 1.00 29.46 49 LEU D C 1
ATOM 3220 O O . LEU D 1 49 ? 39.071 -16.607 0.779 1.00 29.35 49 LEU D O 1
ATOM 3225 N N . SER D 1 50 ? 40.188 -15.217 -0.598 1.00 29.37 50 SER D N 1
ATOM 3226 C CA . SER D 1 50 ? 40.629 -16.276 -1.490 1.00 29.38 50 SER D CA 1
ATOM 3227 C C . SER D 1 50 ? 41.447 -17.289 -0.704 1.00 29.44 50 SER D C 1
ATOM 3228 O O . SER D 1 50 ? 41.259 -18.500 -0.839 1.00 29.40 50 SER D O 1
ATOM 3231 N N . ASN D 1 51 ? 42.346 -16.770 0.130 1.00 29.49 51 ASN D N 1
ATOM 3232 C CA . ASN D 1 51 ? 43.250 -17.588 0.926 1.00 29.53 51 ASN D CA 1
ATOM 3233 C C . ASN D 1 51 ? 42.557 -18.449 1.973 1.00 29.68 51 ASN D C 1
ATOM 3234 O O . ASN D 1 51 ? 43.127 -19.426 2.449 1.00 29.72 51 ASN D O 1
ATOM 3239 N N . ASN D 1 52 ? 41.334 -18.083 2.338 1.00 29.92 52 ASN D N 1
ATOM 3240 C CA . ASN D 1 52 ? 40.565 -18.873 3.297 1.00 30.15 52 ASN D CA 1
ATOM 3241 C C . ASN D 1 52 ? 39.672 -19.888 2.600 1.00 30.27 52 ASN D C 1
ATOM 3242 O O . ASN D 1 52 ? 39.356 -20.941 3.156 1.00 30.24 52 ASN D O 1
ATOM 3247 N N . ASN D 1 53 ? 39.264 -19.558 1.378 1.00 30.46 53 ASN D N 1
ATOM 3248 C CA . ASN D 1 53 ? 38.592 -20.512 0.510 1.00 30.65 53 ASN D CA 1
ATOM 3249 C C . ASN D 1 53 ? 39.335 -20.639 -0.812 1.00 30.71 53 ASN D C 1
ATOM 3250 O O . ASN D 1 53 ? 39.056 -19.915 -1.766 1.00 30.75 53 ASN D O 1
ATOM 3255 N N . PRO D 1 54 ? 40.307 -21.559 -0.858 1.00 30.79 54 PRO D N 1
ATOM 3256 C CA . PRO D 1 54 ? 41.148 -21.780 -2.030 1.00 30.77 54 PRO D CA 1
ATOM 3257 C C . PRO D 1 54 ? 40.342 -22.159 -3.277 1.00 30.71 54 PRO D C 1
ATOM 3258 O O . PRO D 1 54 ? 40.907 -22.280 -4.365 1.00 30.74 54 PRO D O 1
ATOM 3262 N N . GLU D 1 55 ? 39.037 -22.344 -3.122 1.00 30.57 55 GLU D N 1
ATOM 3263 C CA . GLU D 1 55 ? 38.196 -22.724 -4.250 1.00 30.44 55 GLU D CA 1
ATOM 3264 C C . GLU D 1 55 ? 37.155 -21.662 -4.567 1.00 30.31 55 GLU D C 1
ATOM 3265 O O . GLU D 1 55 ? 36.378 -21.798 -5.511 1.00 30.40 55 GLU D O 1
ATOM 3271 N N . LEU D 1 56 ? 37.142 -20.600 -3.774 1.00 30.09 56 LEU D N 1
ATOM 3272 C CA . LEU D 1 56 ? 36.263 -19.481 -4.043 1.00 29.97 56 LEU D CA 1
ATOM 3273 C C . LEU D 1 56 ? 36.549 -18.951 -5.446 1.00 29.88 56 LEU D C 1
ATOM 3274 O O . LEU D 1 56 ? 35.648 -18.855 -6.280 1.00 29.92 56 LEU D O 1
ATOM 3279 N N . PHE D 1 57 ? 37.809 -18.611 -5.701 1.00 29.74 57 PHE D N 1
ATOM 3280 C CA . PHE D 1 57 ? 38.227 -18.124 -7.012 1.00 29.56 57 PHE D CA 1
ATOM 3281 C C . PHE D 1 57 ? 39.042 -19.169 -7.761 1.00 29.36 57 PHE D C 1
ATOM 3282 O O . PHE D 1 57 ? 39.601 -20.084 -7.158 1.00 29.42 57 PHE D O 1
ATOM 3290 N N . SER D 1 58 ? 39.112 -19.023 -9.079 1.00 29.10 58 SER D N 1
ATOM 3291 C CA . SER D 1 58 ? 39.899 -19.929 -9.904 1.00 28.86 58 SER D CA 1
ATOM 3292 C C . SER D 1 58 ? 41.331 -19.418 -10.054 1.00 28.74 58 SER D C 1
ATOM 3293 O O . SER D 1 58 ? 41.622 -18.261 -9.743 1.00 28.70 58 SER D O 1
ATOM 3296 N N . PRO D 1 59 ? 42.241 -20.284 -10.522 1.00 28.59 59 PRO D N 1
ATOM 3297 C CA . PRO D 1 59 ? 43.598 -19.805 -10.765 1.00 28.50 59 PRO D CA 1
ATOM 3298 C C . PRO D 1 59 ? 43.632 -18.516 -11.600 1.00 28.37 59 PRO D C 1
ATOM 3299 O O . PRO D 1 59 ? 44.117 -17.493 -11.118 1.00 28.50 59 PRO D O 1
ATOM 3303 N N . PRO D 1 60 ? 43.109 -18.549 -12.837 1.00 28.17 60 PRO D N 1
ATOM 3304 C CA . PRO D 1 60 ? 43.172 -17.315 -13.610 1.00 28.06 60 PRO D CA 1
ATOM 3305 C C . PRO D 1 60 ? 42.712 -16.117 -12.786 1.00 28.04 60 PRO D C 1
ATOM 3306 O O . PRO D 1 60 ? 43.301 -15.041 -12.869 1.00 27.98 60 PRO D O 1
ATOM 3310 N N . GLN D 1 61 ? 41.661 -16.308 -11.998 1.00 28.05 61 GLN D N 1
ATOM 3311 C CA . GLN D 1 61 ? 41.115 -15.229 -11.186 1.00 27.94 61 GLN D CA 1
ATOM 3312 C C . GLN D 1 61 ? 42.106 -14.772 -10.127 1.00 27.82 61 GLN D C 1
ATOM 3313 O O . GLN D 1 61 ? 42.388 -13.581 -10.004 1.00 27.93 61 GLN D O 1
ATOM 3319 N N . LYS D 1 62 ? 42.636 -15.715 -9.359 1.00 27.66 62 LYS D N 1
ATOM 3320 C CA . LYS D 1 62 ? 43.617 -15.364 -8.342 1.00 27.56 62 LYS D CA 1
ATOM 3321 C C . LYS D 1 62 ? 44.711 -14.513 -8.965 1.00 27.58 62 LYS D C 1
ATOM 3322 O O . LYS D 1 62 ? 45.205 -13.570 -8.351 1.00 27.56 62 LYS D O 1
ATOM 3328 N N . TYR D 1 63 ? 45.076 -14.842 -10.198 1.00 27.65 63 TYR D N 1
ATOM 3329 C CA . TYR D 1 63 ? 46.119 -14.108 -10.901 1.00 27.84 63 TYR D CA 1
ATOM 3330 C C . TYR D 1 63 ? 45.730 -12.642 -11.094 1.00 27.90 63 TYR D C 1
ATOM 3331 O O . TYR D 1 63 ? 46.478 -11.740 -10.714 1.00 27.86 63 TYR D O 1
ATOM 3340 N N . GLN D 1 64 ? 44.548 -12.413 -11.658 1.00 27.96 64 GLN D N 1
ATOM 3341 C CA . GLN D 1 64 ? 44.046 -11.058 -11.884 1.00 28.18 64 GLN D CA 1
ATOM 3342 C C . GLN D 1 64 ? 43.996 -10.269 -10.586 1.00 28.13 64 GLN D C 1
ATOM 3343 O O . GLN D 1 64 ? 44.443 -9.126 -10.519 1.00 28.12 64 GLN D O 1
ATOM 3349 N N . LEU D 1 65 ? 43.438 -10.885 -9.553 1.00 28.15 65 LEU D N 1
ATOM 3350 C CA . LEU D 1 65 ? 43.323 -10.232 -8.259 1.00 28.20 65 LEU D CA 1
ATOM 3351 C C . LEU D 1 65 ? 44.698 -9.829 -7.728 1.00 27.97 65 LEU D C 1
ATOM 3352 O O . LEU D 1 65 ? 44.898 -8.698 -7.282 1.00 27.85 65 LEU D O 1
ATOM 3357 N N . LEU D 1 66 ? 45.647 -10.757 -7.774 1.00 27.82 66 LEU D N 1
ATOM 3358 C CA . LEU D 1 66 ? 47.003 -10.447 -7.349 1.00 27.75 66 LEU D CA 1
ATOM 3359 C C . LEU D 1 66 ? 47.534 -9.241 -8.124 1.00 27.75 66 LEU D C 1
ATOM 3360 O O . LEU D 1 66 ? 48.060 -8.293 -7.536 1.00 27.95 66 LEU D O 1
ATOM 3365 N N . VAL D 1 67 ? 47.398 -9.269 -9.445 1.00 27.42 67 VAL D N 1
ATOM 3366 C CA . VAL D 1 67 ? 47.923 -8.178 -10.247 1.00 27.14 67 VAL D CA 1
ATOM 3367 C C . VAL D 1 67 ? 47.254 -6.871 -9.853 1.00 27.16 67 VAL D C 1
ATOM 3368 O O . VAL D 1 67 ? 47.916 -5.859 -9.630 1.00 27.09 67 VAL D O 1
ATOM 3372 N N . TYR D 1 68 ? 45.932 -6.892 -9.763 1.00 27.23 68 TYR D N 1
ATOM 3373 C CA . TYR D 1 68 ? 45.202 -5.677 -9.452 1.00 27.31 68 TYR D CA 1
ATOM 3374 C C . TYR D 1 68 ? 45.589 -5.140 -8.077 1.00 27.28 68 TYR D C 1
ATOM 3375 O O . TYR D 1 68 ? 45.746 -3.937 -7.891 1.00 27.35 68 TYR D O 1
ATOM 3384 N N . HIS D 1 69 ? 45.753 -6.032 -7.115 1.00 27.24 69 HIS D N 1
ATOM 3385 C CA . HIS D 1 69 ? 46.155 -5.610 -5.786 1.00 27.38 69 HIS D CA 1
ATOM 3386 C C . HIS D 1 69 ? 47.558 -4.994 -5.812 1.00 27.44 69 HIS D C 1
ATOM 3387 O O . HIS D 1 69 ? 47.823 -3.974 -5.164 1.00 27.39 69 HIS D O 1
ATOM 3394 N N . ALA D 1 70 ? 48.462 -5.625 -6.556 1.00 27.40 70 ALA D N 1
ATOM 3395 C CA . ALA D 1 70 ? 49.807 -5.098 -6.717 1.00 27.19 70 ALA D CA 1
ATOM 3396 C C . ALA D 1 70 ? 49.740 -3.680 -7.271 1.00 27.21 70 ALA D C 1
ATOM 3397 O O . ALA D 1 70 ? 50.350 -2.760 -6.722 1.00 27.22 70 ALA D O 1
ATOM 3399 N N . ASP D 1 71 ? 48.985 -3.506 -8.353 1.00 27.09 71 ASP D N 1
ATOM 3400 C CA . ASP D 1 71 ? 48.822 -2.191 -8.956 1.00 26.93 71 ASP D CA 1
ATOM 3401 C C . ASP D 1 71 ? 48.488 -1.167 -7.885 1.00 26.74 71 ASP D C 1
ATOM 3402 O O . ASP D 1 71 ? 49.093 -0.096 -7.827 1.00 26.73 71 ASP D O 1
ATOM 3407 N N . SER D 1 72 ? 47.526 -1.501 -7.033 1.00 26.42 72 SER D N 1
ATOM 3408 C CA . SER D 1 72 ? 47.123 -0.590 -5.971 1.00 26.48 72 SER D CA 1
ATOM 3409 C C . SER D 1 72 ? 48.240 -0.443 -4.952 1.00 26.21 72 SER D C 1
ATOM 3410 O O . SER D 1 72 ? 48.455 0.642 -4.416 1.00 26.10 72 SER D O 1
ATOM 3413 N N . LEU D 1 73 ? 48.952 -1.537 -4.696 1.00 26.13 73 LEU D N 1
ATOM 3414 C CA . LEU D 1 73 ? 50.111 -1.498 -3.808 1.00 26.16 73 LEU D CA 1
ATOM 3415 C C . LEU D 1 73 ? 51.241 -0.702 -4.424 1.00 26.15 73 LEU D C 1
ATOM 3416 O O . LEU D 1 73 ? 52.207 -0.388 -3.751 1.00 26.44 73 LEU D O 1
ATOM 3421 N N . PHE D 1 74 ? 51.132 -0.393 -5.707 1.00 26.27 74 PHE D N 1
ATOM 3422 C CA . PHE D 1 74 ? 52.182 0.345 -6.388 1.00 26.33 74 PHE D CA 1
ATOM 3423 C C . PHE D 1 74 ? 51.818 1.817 -6.466 1.00 26.41 74 PHE D C 1
ATOM 3424 O O . PHE D 1 74 ? 52.664 2.681 -6.257 1.00 26.39 74 PHE D O 1
ATOM 3432 N N . HIS D 1 75 ? 50.556 2.092 -6.781 1.00 26.50 75 HIS D N 1
ATOM 3433 C CA . HIS D 1 75 ? 50.056 3.458 -6.834 1.00 26.57 75 HIS D CA 1
ATOM 3434 C C . HIS D 1 75 ? 50.212 4.101 -5.466 1.00 26.56 75 HIS D C 1
ATOM 3435 O O . HIS D 1 75 ? 50.760 5.194 -5.336 1.00 26.56 75 HIS D O 1
ATOM 3442 N N . ASP D 1 76 ? 49.701 3.416 -4.448 1.00 26.69 76 ASP D N 1
ATOM 3443 C CA . ASP D 1 76 ? 50.070 3.713 -3.083 1.00 26.71 76 ASP D CA 1
ATOM 3444 C C . ASP D 1 76 ? 51.508 3.278 -3.187 1.00 26.77 76 ASP D C 1
ATOM 3445 O O . ASP D 1 76 ? 51.773 2.125 -3.479 1.00 27.18 76 ASP D O 1
ATOM 3450 N N . LYS D 1 77 ? 52.435 4.200 -2.964 1.00 26.47 77 LYS D N 1
ATOM 3451 C CA . LYS D 1 77 ? 53.849 3.877 -3.115 1.00 26.18 77 LYS D CA 1
ATOM 3452 C C . LYS D 1 77 ? 54.392 2.902 -2.062 1.00 25.87 77 LYS D C 1
ATOM 3453 O O . LYS D 1 77 ? 55.322 3.217 -1.326 1.00 25.71 77 LYS D O 1
ATOM 3459 N N . GLU D 1 78 ? 53.799 1.715 -2.000 1.00 25.63 78 GLU D N 1
ATOM 3460 C CA . GLU D 1 78 ? 54.355 0.613 -1.225 1.00 25.55 78 GLU D CA 1
ATOM 3461 C C . GLU D 1 78 ? 55.026 -0.355 -2.196 1.00 25.60 78 GLU D C 1
ATOM 3462 O O . GLU D 1 78 ? 54.430 -1.341 -2.627 1.00 25.30 78 GLU D O 1
ATOM 3468 N N . TYR D 1 79 ? 56.279 -0.062 -2.530 1.00 25.84 79 TYR D N 1
ATOM 3469 C CA . TYR D 1 79 ? 56.976 -0.759 -3.608 1.00 25.99 79 TYR D CA 1
ATOM 3470 C C . TYR D 1 79 ? 57.451 -2.170 -3.262 1.00 26.14 79 TYR D C 1
ATOM 3471 O O . TYR D 1 79 ? 57.299 -3.082 -4.067 1.00 26.22 79 TYR D O 1
ATOM 3480 N N . ARG D 1 80 ? 58.022 -2.366 -2.078 1.00 26.40 80 ARG D N 1
ATOM 3481 C CA . ARG D 1 80 ? 58.409 -3.718 -1.676 1.00 26.74 80 ARG D CA 1
ATOM 3482 C C . ARG D 1 80 ? 57.204 -4.661 -1.699 1.00 27.03 80 ARG D C 1
ATOM 3483 O O . ARG D 1 80 ? 57.273 -5.759 -2.246 1.00 27.08 80 ARG D O 1
ATOM 3491 N N . ASN D 1 81 ? 56.101 -4.233 -1.098 1.00 27.26 81 ASN D N 1
ATOM 3492 C CA . ASN D 1 81 ? 54.876 -5.028 -1.135 1.00 27.82 81 ASN D CA 1
ATOM 3493 C C . ASN D 1 81 ? 54.374 -5.339 -2.548 1.00 27.86 81 ASN D C 1
ATOM 3494 O O . ASN D 1 81 ? 53.907 -6.447 -2.812 1.00 27.94 81 ASN D O 1
ATOM 3499 N N . ALA D 1 82 ? 54.464 -4.366 -3.448 1.00 27.87 82 ALA D N 1
ATOM 3500 C CA . ALA D 1 82 ? 54.041 -4.592 -4.823 1.00 27.89 82 ALA D CA 1
ATOM 3501 C C . ALA D 1 82 ? 54.909 -5.684 -5.432 1.00 27.86 82 ALA D C 1
ATOM 3502 O O . ALA D 1 82 ? 54.427 -6.544 -6.162 1.00 28.00 82 ALA D O 1
ATOM 3504 N N . VAL D 1 83 ? 56.194 -5.659 -5.114 1.00 27.75 83 VAL D N 1
ATOM 3505 C CA . VAL D 1 83 ? 57.086 -6.701 -5.587 1.00 27.84 83 VAL D CA 1
ATOM 3506 C C . VAL D 1 83 ? 56.617 -8.082 -5.136 1.00 28.02 83 VAL D C 1
ATOM 3507 O O . VAL D 1 83 ? 56.602 -9.021 -5.926 1.00 28.07 83 VAL D O 1
ATOM 3511 N N . SER D 1 84 ? 56.240 -8.209 -3.869 1.00 28.18 84 SER D N 1
ATOM 3512 C CA . SER D 1 84 ? 55.736 -9.482 -3.367 1.00 28.58 84 SER D CA 1
ATOM 3513 C C . SER D 1 84 ? 54.568 -9.977 -4.205 1.00 28.69 84 SER D C 1
ATOM 3514 O O . SER D 1 84 ? 54.579 -11.100 -4.712 1.00 28.89 84 SER D O 1
ATOM 3517 N N . LYS D 1 85 ? 53.557 -9.128 -4.345 1.00 28.70 85 LYS D N 1
ATOM 3518 C CA . LYS D 1 85 ? 52.334 -9.503 -5.025 1.00 28.73 85 LYS D CA 1
ATOM 3519 C C . LYS D 1 85 ? 52.559 -9.800 -6.507 1.00 28.66 85 LYS D C 1
ATOM 3520 O O . LYS D 1 85 ? 52.073 -10.805 -7.023 1.00 28.76 85 LYS D O 1
ATOM 3526 N N . TYR D 1 86 ? 53.295 -8.932 -7.195 1.00 28.47 86 TYR D N 1
ATOM 3527 C CA . TYR D 1 86 ? 53.599 -9.171 -8.599 1.00 28.21 86 TYR D CA 1
ATOM 3528 C C . TYR D 1 86 ? 54.305 -10.509 -8.768 1.00 28.24 86 TYR D C 1
ATOM 3529 O O . TYR D 1 86 ? 54.009 -11.268 -9.690 1.00 28.11 86 TYR D O 1
ATOM 3538 N N . THR D 1 87 ? 55.242 -10.792 -7.870 1.00 28.46 87 THR D N 1
ATOM 3539 C CA . THR D 1 87 ? 56.033 -12.014 -7.957 1.00 28.73 87 THR D CA 1
ATOM 3540 C C . THR D 1 87 ? 55.143 -13.237 -7.807 1.00 28.92 87 THR D C 1
ATOM 3541 O O . THR D 1 87 ? 55.248 -14.187 -8.584 1.00 28.96 87 THR D O 1
ATOM 3545 N N . MET D 1 88 ? 54.270 -13.208 -6.805 1.00 29.06 88 MET D N 1
ATOM 3546 C CA . MET D 1 88 ? 53.314 -14.285 -6.609 1.00 29.31 88 MET D CA 1
ATOM 3547 C C . MET D 1 88 ? 52.433 -14.422 -7.845 1.00 29.25 88 MET D C 1
ATOM 3548 O O . MET D 1 88 ? 52.211 -15.522 -8.346 1.00 29.36 88 MET D O 1
ATOM 3553 N N . ALA D 1 89 ? 51.936 -13.295 -8.339 1.00 29.15 89 ALA D N 1
ATOM 3554 C CA . ALA D 1 89 ? 51.144 -13.294 -9.558 1.00 29.03 89 ALA D CA 1
ATOM 3555 C C . ALA D 1 89 ? 51.874 -14.048 -10.663 1.00 29.11 89 ALA D C 1
ATOM 3556 O O . ALA D 1 89 ? 51.300 -14.926 -11.297 1.00 29.05 89 ALA D O 1
ATOM 3558 N N . LEU D 1 90 ? 53.142 -13.709 -10.884 1.00 29.33 90 LEU D N 1
ATOM 3559 C CA . LEU D 1 90 ? 53.946 -14.374 -11.913 1.00 29.60 90 LEU D CA 1
ATOM 3560 C C . LEU D 1 90 ? 54.024 -15.883 -11.719 1.00 29.82 90 LEU D C 1
ATOM 3561 O O . LEU D 1 90 ? 54.092 -16.633 -12.691 1.00 29.83 90 LEU D O 1
ATOM 3566 N N . GLN D 1 91 ? 54.033 -16.326 -10.466 1.00 30.08 91 GLN D N 1
ATOM 3567 C CA . GLN D 1 91 ? 54.010 -17.753 -10.181 1.00 30.45 91 GLN D CA 1
ATOM 3568 C C . GLN D 1 91 ? 52.688 -18.340 -10.648 1.00 30.53 91 GLN D C 1
ATOM 3569 O O . GLN D 1 91 ? 52.655 -19.313 -11.403 1.00 30.61 91 GLN D O 1
ATOM 3575 N N . GLN D 1 92 ? 51.596 -17.733 -10.204 1.00 30.58 92 GLN D N 1
ATOM 3576 C CA . GLN D 1 92 ? 50.276 -18.195 -10.589 1.00 30.73 92 GLN D CA 1
ATOM 3577 C C . GLN D 1 92 ? 50.162 -18.276 -12.108 1.00 30.75 92 GLN D C 1
ATOM 3578 O O . GLN D 1 92 ? 49.652 -19.256 -12.650 1.00 30.81 92 GLN D O 1
ATOM 3584 N N . LYS D 1 93 ? 50.647 -17.243 -12.790 1.00 30.78 93 LYS D N 1
ATOM 3585 C CA . LYS D 1 93 ? 50.581 -17.190 -14.243 1.00 30.85 93 LYS D CA 1
ATOM 3586 C C . LYS D 1 93 ? 51.273 -18.389 -14.869 1.00 30.88 93 LYS D C 1
ATOM 3587 O O . LYS D 1 93 ? 50.736 -19.023 -15.780 1.00 30.79 93 LYS D O 1
ATOM 3593 N N . LYS D 1 94 ? 52.467 -18.698 -14.371 1.00 30.89 94 LYS D N 1
ATOM 3594 C CA . LYS D 1 94 ? 53.266 -19.791 -14.919 1.00 30.98 94 LYS D CA 1
ATOM 3595 C C . LYS D 1 94 ? 52.549 -21.131 -14.801 1.00 30.96 94 LYS D C 1
ATOM 3596 O O . LYS D 1 94 ? 52.770 -22.035 -15.607 1.00 31.00 94 LYS D O 1
ATOM 3602 N N . ALA D 1 95 ? 51.684 -21.256 -13.801 1.00 30.93 95 ALA D N 1
ATOM 3603 C CA . ALA D 1 95 ? 50.980 -22.509 -13.565 1.00 30.92 95 ALA D CA 1
ATOM 3604 C C . ALA D 1 95 ? 49.541 -22.500 -14.078 1.00 30.97 95 ALA D C 1
ATOM 3605 O O . ALA D 1 95 ? 48.672 -23.140 -13.487 1.00 31.08 95 ALA D O 1
ATOM 3607 N N . LEU D 1 96 ? 49.286 -21.782 -15.170 1.00 30.95 96 LEU D N 1
ATOM 3608 C CA . LEU D 1 96 ? 47.955 -21.782 -15.783 1.00 30.86 96 LEU D CA 1
ATOM 3609 C C . LEU D 1 96 ? 47.916 -22.681 -17.014 1.00 30.82 96 LEU D C 1
ATOM 3610 O O . LEU D 1 96 ? 48.872 -22.730 -17.786 1.00 30.79 96 LEU D O 1
ATOM 3615 N N . LEU D 1 118 ? 43.098 -11.420 -19.105 1.00 27.83 118 LEU D N 1
ATOM 3616 C CA . LEU D 1 118 ? 44.202 -11.589 -18.164 1.00 27.83 118 LEU D CA 1
ATOM 3617 C C . LEU D 1 118 ? 45.299 -10.565 -18.413 1.00 27.86 118 LEU D C 1
ATOM 3618 O O . LEU D 1 118 ? 45.716 -10.365 -19.554 1.00 27.79 118 LEU D O 1
ATOM 3623 N N . PRO D 1 119 ? 45.769 -9.906 -17.343 1.00 27.97 119 PRO D N 1
ATOM 3624 C CA . PRO D 1 119 ? 46.950 -9.053 -17.438 1.00 28.00 119 PRO D CA 1
ATOM 3625 C C . PRO D 1 119 ? 48.091 -9.778 -18.148 1.00 28.06 119 PRO D C 1
ATOM 3626 O O . PRO D 1 119 ? 48.375 -10.937 -17.844 1.00 28.05 119 PRO D O 1
ATOM 3630 N N . SER D 1 120 ? 48.733 -9.107 -19.097 1.00 28.16 120 SER D N 1
ATOM 3631 C CA . SER D 1 120 ? 49.811 -9.729 -19.849 1.00 28.31 120 SER D CA 1
ATOM 3632 C C . SER D 1 120 ? 51.010 -10.009 -18.965 1.00 28.46 120 SER D C 1
ATOM 3633 O O . SER D 1 120 ? 51.427 -9.161 -18.174 1.00 28.49 120 SER D O 1
ATOM 3636 N N . GLU D 1 121 ? 51.566 -11.206 -19.107 1.00 28.61 121 GLU D N 1
ATOM 3637 C CA . GLU D 1 121 ? 52.765 -11.579 -18.374 1.00 28.70 121 GLU D CA 1
ATOM 3638 C C . GLU D 1 121 ? 53.843 -10.512 -18.540 1.00 28.62 121 GLU D C 1
ATOM 3639 O O . GLU D 1 121 ? 54.603 -10.236 -17.610 1.00 28.66 121 GLU D O 1
ATOM 3645 N N . ILE D 1 122 ? 53.898 -9.906 -19.723 1.00 28.48 122 ILE D N 1
ATOM 3646 C CA . ILE D 1 122 ? 54.934 -8.921 -20.025 1.00 28.40 122 ILE D CA 1
ATOM 3647 C C . ILE D 1 122 ? 54.735 -7.603 -19.284 1.00 28.32 122 ILE D C 1
ATOM 3648 O O . ILE D 1 122 ? 55.665 -7.076 -18.680 1.00 28.33 122 ILE D O 1
ATOM 3653 N N . GLU D 1 123 ? 53.523 -7.068 -19.344 1.00 28.32 123 GLU D N 1
ATOM 3654 C CA . GLU D 1 123 ? 53.214 -5.818 -18.667 1.00 28.34 123 GLU D CA 1
ATOM 3655 C C . GLU D 1 123 ? 53.474 -5.948 -17.171 1.00 28.19 123 GLU D C 1
ATOM 3656 O O . GLU D 1 123 ? 53.846 -4.979 -16.507 1.00 28.19 123 GLU D O 1
ATOM 3662 N N . VAL D 1 124 ? 53.289 -7.154 -16.644 1.00 27.92 124 VAL D N 1
ATOM 3663 C CA . VAL D 1 124 ? 53.521 -7.396 -15.227 1.00 27.64 124 VAL D CA 1
ATOM 3664 C C . VAL D 1 124 ? 55.010 -7.384 -14.909 1.00 27.54 124 VAL D C 1
ATOM 3665 O O . VAL D 1 124 ? 55.442 -6.749 -13.948 1.00 27.51 124 VAL D O 1
ATOM 3669 N N . LYS D 1 125 ? 55.797 -8.093 -15.709 1.00 27.35 125 LYS D N 1
ATOM 3670 C CA . LYS D 1 125 ? 57.238 -8.095 -15.504 1.00 27.21 125 LYS D CA 1
ATOM 3671 C C . LYS D 1 125 ? 57.747 -6.655 -15.491 1.00 27.13 125 LYS D C 1
ATOM 3672 O O . LYS D 1 125 ? 58.591 -6.289 -14.674 1.00 26.98 125 LYS D O 1
ATOM 3678 N N . TYR D 1 126 ? 57.212 -5.837 -16.391 1.00 27.07 126 TYR D N 1
ATOM 3679 C CA . TYR D 1 126 ? 57.561 -4.423 -16.429 1.00 27.03 126 TYR D CA 1
ATOM 3680 C C . TYR D 1 126 ? 57.281 -3.729 -15.091 1.00 26.94 126 TYR D C 1
ATOM 3681 O O . TYR D 1 126 ? 58.197 -3.216 -14.453 1.00 26.93 126 TYR D O 1
ATOM 3690 N N . LYS D 1 127 ? 56.017 -3.707 -14.675 1.00 26.79 127 LYS D N 1
ATOM 3691 C CA . LYS D 1 127 ? 55.639 -3.034 -13.436 1.00 26.75 127 LYS D CA 1
ATOM 3692 C C . LYS D 1 127 ? 56.506 -3.512 -12.280 1.00 26.66 127 LYS D C 1
ATOM 3693 O O . LYS D 1 127 ? 56.840 -2.740 -11.378 1.00 26.68 127 LYS D O 1
ATOM 3699 N N . LEU D 1 128 ? 56.872 -4.788 -12.310 1.00 26.48 128 LEU D N 1
ATOM 3700 C CA . LEU D 1 128 ? 57.726 -5.353 -11.276 1.00 26.31 128 LEU D CA 1
ATOM 3701 C C . LEU D 1 128 ? 59.133 -4.777 -11.379 1.00 26.49 128 LEU D C 1
ATOM 3702 O O . LEU D 1 128 ? 59.840 -4.662 -10.382 1.00 26.57 128 LEU D O 1
ATOM 3707 N N . ALA D 1 129 ? 59.535 -4.410 -12.590 1.00 26.71 129 ALA D N 1
ATOM 3708 C CA . ALA D 1 129 ? 60.848 -3.819 -12.802 1.00 26.91 129 ALA D CA 1
ATOM 3709 C C . ALA D 1 129 ? 60.837 -2.346 -12.408 1.00 27.05 129 ALA D C 1
ATOM 3710 O O . ALA D 1 129 ? 61.846 -1.810 -11.944 1.00 27.02 129 ALA D O 1
ATOM 3712 N N . GLU D 1 130 ? 59.694 -1.693 -12.594 1.00 27.17 130 GLU D N 1
ATOM 3713 C CA . GLU D 1 130 ? 59.554 -0.311 -12.166 1.00 27.35 130 GLU D CA 1
ATOM 3714 C C . GLU D 1 130 ? 59.782 -0.235 -10.670 1.00 27.21 130 GLU D C 1
ATOM 3715 O O . GLU D 1 130 ? 60.503 0.638 -10.190 1.00 27.37 130 GLU D O 1
ATOM 3721 N N . CYS D 1 131 ? 59.172 -1.167 -9.943 1.00 27.02 131 CYS D N 1
ATOM 3722 C CA . CYS D 1 131 ? 59.304 -1.238 -8.493 1.00 26.95 131 CYS D CA 1
ATOM 3723 C C . CYS D 1 131 ? 60.763 -1.403 -8.081 1.00 26.82 131 CYS D C 1
ATOM 3724 O O . CYS D 1 131 ? 61.344 -0.524 -7.442 1.00 26.78 131 CYS D O 1
ATOM 3727 N N . TYR D 1 132 ? 61.352 -2.534 -8.454 1.00 26.66 132 TYR D N 1
ATOM 3728 C CA . TYR D 1 132 ? 62.753 -2.786 -8.163 1.00 26.42 132 TYR D CA 1
ATOM 3729 C C . TYR D 1 132 ? 63.584 -1.535 -8.408 1.00 26.52 132 TYR D C 1
ATOM 3730 O O . TYR D 1 132 ? 64.534 -1.254 -7.676 1.00 26.54 132 TYR D O 1
ATOM 3739 N N . THR D 1 133 ? 63.237 -0.788 -9.451 1.00 26.47 133 THR D N 1
ATOM 3740 C CA . THR D 1 133 ? 64.031 0.375 -9.822 1.00 26.47 133 THR D CA 1
ATOM 3741 C C . THR D 1 133 ? 63.866 1.514 -8.823 1.00 26.51 133 THR D C 1
ATOM 3742 O O . THR D 1 133 ? 64.842 2.165 -8.451 1.00 26.45 133 THR D O 1
ATOM 3746 N N . VAL D 1 134 ? 62.636 1.758 -8.386 1.00 26.45 134 VAL D N 1
ATOM 3747 C CA . VAL D 1 134 ? 62.408 2.797 -7.395 1.00 26.55 134 VAL D CA 1
ATOM 3748 C C . VAL D 1 134 ? 63.148 2.431 -6.110 1.00 26.61 134 VAL D C 1
ATOM 3749 O O . VAL D 1 134 ? 63.692 3.297 -5.421 1.00 26.65 134 VAL D O 1
ATOM 3753 N N . LEU D 1 135 ? 63.185 1.135 -5.812 1.00 26.61 135 LEU D N 1
ATOM 3754 C CA . LEU D 1 135 ? 63.880 0.622 -4.636 1.00 26.59 135 LEU D CA 1
ATOM 3755 C C . LEU D 1 135 ? 65.388 0.579 -4.842 1.00 26.83 135 LEU D C 1
ATOM 3756 O O . LEU D 1 135 ? 66.127 0.125 -3.975 1.00 26.87 135 LEU D O 1
ATOM 3761 N N . LYS D 1 136 ? 65.836 1.056 -5.999 1.00 27.17 136 LYS D N 1
ATOM 3762 C CA . LYS D 1 136 ? 67.255 1.043 -6.334 1.00 27.52 136 LYS D CA 1
ATOM 3763 C C . LYS D 1 136 ? 67.844 -0.356 -6.186 1.00 27.83 136 LYS D C 1
ATOM 3764 O O . LYS D 1 136 ? 68.997 -0.515 -5.784 1.00 27.76 136 LYS D O 1
ATOM 3770 N N . GLN D 1 137 ? 67.045 -1.367 -6.512 1.00 28.37 137 GLN D N 1
ATOM 3771 C CA . GLN D 1 137 ? 67.572 -2.691 -6.821 1.00 28.92 137 GLN D CA 1
ATOM 3772 C C . GLN D 1 137 ? 67.722 -2.887 -8.326 1.00 29.10 137 GLN D C 1
ATOM 3773 O O . GLN D 1 137 ? 67.025 -3.703 -8.928 1.00 29.02 137 GLN D O 1
ATOM 3779 N N . ASP D 1 138 ? 68.636 -2.133 -8.928 1.00 29.42 138 ASP D N 1
ATOM 3780 C CA . ASP D 1 138 ? 68.881 -2.224 -10.362 1.00 29.79 138 ASP D CA 1
ATOM 3781 C C . ASP D 1 138 ? 69.119 -3.668 -10.790 1.00 30.02 138 ASP D C 1
ATOM 3782 O O . ASP D 1 138 ? 68.570 -4.127 -11.792 1.00 30.06 138 ASP D O 1
ATOM 3787 N N . LYS D 1 139 ? 69.940 -4.380 -10.025 1.00 30.37 139 LYS D N 1
ATOM 3788 C CA . LYS D 1 139 ? 70.426 -5.692 -10.435 1.00 30.81 139 LYS D CA 1
ATOM 3789 C C . LYS D 1 139 ? 69.285 -6.700 -10.519 1.00 31.07 139 LYS D C 1
ATOM 3790 O O . LYS D 1 139 ? 69.281 -7.576 -11.384 1.00 31.16 139 LYS D O 1
ATOM 3796 N N . ASP D 1 140 ? 68.320 -6.571 -9.615 1.00 31.37 140 ASP D N 1
ATOM 3797 C CA . ASP D 1 140 ? 67.109 -7.390 -9.661 1.00 31.67 140 ASP D CA 1
ATOM 3798 C C . ASP D 1 140 ? 66.155 -6.904 -10.750 1.00 31.79 140 ASP D C 1
ATOM 3799 O O . ASP D 1 140 ? 65.373 -7.687 -11.298 1.00 31.71 140 ASP D O 1
ATOM 3804 N N . ALA D 1 141 ? 66.230 -5.614 -11.066 1.00 31.95 141 ALA D N 1
ATOM 3805 C CA . ALA D 1 141 ? 65.430 -5.049 -12.146 1.00 32.14 141 ALA D CA 1
ATOM 3806 C C . ALA D 1 141 ? 65.893 -5.610 -13.484 1.00 32.35 141 ALA D C 1
ATOM 3807 O O . ALA D 1 141 ? 65.118 -6.233 -14.208 1.00 32.33 141 ALA D O 1
ATOM 3809 N N . ILE D 1 142 ? 67.167 -5.387 -13.800 1.00 32.63 142 ILE D N 1
ATOM 3810 C CA . ILE D 1 142 ? 67.763 -5.913 -15.019 1.00 32.93 142 ILE D CA 1
ATOM 3811 C C . ILE D 1 142 ? 67.427 -7.389 -15.186 1.00 33.22 142 ILE D C 1
ATOM 3812 O O . ILE D 1 142 ? 66.856 -7.793 -16.200 1.00 33.23 142 ILE D O 1
ATOM 3817 N N . ALA D 1 143 ? 67.781 -8.186 -14.182 1.00 33.61 143 ALA D N 1
ATOM 3818 C CA . ALA D 1 143 ? 67.582 -9.634 -14.225 1.00 33.97 143 ALA D CA 1
ATOM 3819 C C . ALA D 1 143 ? 66.247 -10.020 -14.855 1.00 34.29 143 ALA D C 1
ATOM 3820 O O . ALA D 1 143 ? 66.209 -10.687 -15.893 1.00 34.35 143 ALA D O 1
ATOM 3822 N N . ILE D 1 144 ? 65.156 -9.597 -14.220 1.00 34.60 144 ILE D N 1
ATOM 3823 C CA . ILE D 1 144 ? 63.812 -9.892 -14.702 1.00 34.93 144 ILE D CA 1
ATOM 3824 C C . ILE D 1 144 ? 63.659 -9.543 -16.184 1.00 35.14 144 ILE D C 1
ATOM 3825 O O . ILE D 1 144 ? 63.230 -10.373 -16.989 1.00 35.21 144 ILE D O 1
ATOM 3830 N N . LEU D 1 145 ? 64.019 -8.316 -16.542 1.00 35.35 145 LEU D N 1
ATOM 3831 C CA . LEU D 1 145 ? 63.877 -7.859 -17.920 1.00 35.58 145 LEU D CA 1
ATOM 3832 C C . LEU D 1 145 ? 64.704 -8.698 -18.892 1.00 35.77 145 LEU D C 1
ATOM 3833 O O . LEU D 1 145 ? 64.329 -8.865 -20.051 1.00 35.73 145 LEU D O 1
ATOM 3838 N N . ASP D 1 146 ? 65.828 -9.227 -18.419 1.00 36.04 146 ASP D N 1
ATOM 3839 C CA . ASP D 1 146 ? 66.673 -10.065 -19.263 1.00 36.30 146 ASP D CA 1
ATOM 3840 C C . ASP D 1 146 ? 65.949 -11.347 -19.656 1.00 36.44 146 ASP D C 1
ATOM 3841 O O . ASP D 1 146 ? 66.096 -11.830 -20.778 1.00 36.52 146 ASP D O 1
ATOM 3846 N N . GLY D 1 147 ? 65.164 -11.889 -18.729 1.00 36.61 147 GLY D N 1
ATOM 3847 C CA . GLY D 1 147 ? 64.408 -13.112 -18.977 1.00 36.83 147 GLY D CA 1
ATOM 3848 C C . GLY D 1 147 ? 63.254 -12.916 -19.942 1.00 37.01 147 GLY D C 1
ATOM 3849 O O . GLY D 1 147 ? 62.268 -13.649 -19.903 1.00 37.05 147 GLY D O 1
ATOM 3850 N N . ILE D 1 148 ? 63.383 -11.919 -20.811 1.00 37.19 148 ILE D N 1
ATOM 3851 C CA . ILE D 1 148 ? 62.371 -11.631 -21.816 1.00 37.38 148 ILE D CA 1
ATOM 3852 C C . ILE D 1 148 ? 63.005 -11.582 -23.193 1.00 37.67 148 ILE D C 1
ATOM 3853 O O . ILE D 1 148 ? 63.806 -10.691 -23.472 1.00 37.63 148 ILE D O 1
ATOM 3858 N N . PRO D 1 149 ? 62.652 -12.538 -24.063 1.00 37.97 149 PRO D N 1
ATOM 3859 C CA . PRO D 1 149 ? 63.140 -12.468 -25.434 1.00 38.21 149 PRO D CA 1
ATOM 3860 C C . PRO D 1 149 ? 62.950 -11.052 -25.973 1.00 38.48 149 PRO D C 1
ATOM 3861 O O . PRO D 1 149 ? 61.857 -10.494 -25.863 1.00 38.45 149 PRO D O 1
ATOM 3865 N N . SER D 1 150 ? 64.004 -10.475 -26.541 1.00 38.81 150 SER D N 1
ATOM 3866 C CA . SER D 1 150 ? 63.951 -9.089 -27.003 1.00 39.19 150 SER D CA 1
ATOM 3867 C C . SER D 1 150 ? 62.993 -8.900 -28.179 1.00 39.51 150 SER D C 1
ATOM 3868 O O . SER D 1 150 ? 62.742 -7.774 -28.607 1.00 39.60 150 SER D O 1
ATOM 3871 N N . ARG D 1 151 ? 62.467 -10.005 -28.700 1.00 39.85 151 ARG D N 1
ATOM 3872 C CA . ARG D 1 151 ? 61.447 -9.947 -29.743 1.00 40.15 151 ARG D CA 1
ATOM 3873 C C . ARG D 1 151 ? 60.075 -9.618 -29.162 1.00 40.36 151 ARG D C 1
ATOM 3874 O O . ARG D 1 151 ? 59.070 -9.630 -29.875 1.00 40.41 151 ARG D O 1
ATOM 3882 N N . GLN D 1 152 ? 60.037 -9.328 -27.866 1.00 40.64 152 GLN D N 1
ATOM 3883 C CA . GLN D 1 152 ? 58.791 -8.984 -27.194 1.00 40.91 152 GLN D CA 1
ATOM 3884 C C . GLN D 1 152 ? 59.040 -7.900 -26.159 1.00 41.10 152 GLN D C 1
ATOM 3885 O O . GLN D 1 152 ? 58.971 -8.158 -24.958 1.00 41.16 152 GLN D O 1
ATOM 3891 N N . ARG D 1 153 ? 59.330 -6.686 -26.612 1.00 41.34 153 ARG D N 1
ATOM 3892 C CA . ARG D 1 153 ? 59.647 -5.617 -25.675 1.00 41.59 153 ARG D CA 1
ATOM 3893 C C . ARG D 1 153 ? 59.138 -4.247 -26.112 1.00 41.77 153 ARG D C 1
ATOM 3894 O O . ARG D 1 153 ? 59.672 -3.633 -27.035 1.00 41.70 153 ARG D O 1
ATOM 3902 N N . THR D 1 154 ? 58.097 -3.778 -25.430 1.00 42.07 154 THR D N 1
ATOM 3903 C CA . THR D 1 154 ? 57.500 -2.478 -25.711 1.00 42.35 154 THR D CA 1
ATOM 3904 C C . THR D 1 154 ? 58.537 -1.369 -25.553 1.00 42.64 154 THR D C 1
ATOM 3905 O O . THR D 1 154 ? 59.495 -1.519 -24.792 1.00 42.72 154 THR D O 1
ATOM 3909 N N . PRO D 1 155 ? 58.352 -0.251 -26.276 1.00 42.86 155 PRO D N 1
ATOM 3910 C CA . PRO D 1 155 ? 59.240 0.903 -26.148 1.00 43.08 155 PRO D CA 1
ATOM 3911 C C . PRO D 1 155 ? 59.361 1.381 -24.703 1.00 43.31 155 PRO D C 1
ATOM 3912 O O . PRO D 1 155 ? 60.273 2.142 -24.377 1.00 43.30 155 PRO D O 1
ATOM 3916 N N . LYS D 1 156 ? 58.437 0.942 -23.853 1.00 43.60 156 LYS D N 1
ATOM 3917 C CA . LYS D 1 156 ? 58.523 1.219 -22.427 1.00 43.91 156 LYS D CA 1
ATOM 3918 C C . LYS D 1 156 ? 59.703 0.463 -21.827 1.00 44.11 156 LYS D C 1
ATOM 3919 O O . LYS D 1 156 ? 60.409 0.979 -20.960 1.00 44.17 156 LYS D O 1
ATOM 3925 N N . ILE D 1 157 ? 59.912 -0.762 -22.300 1.00 44.36 157 ILE D N 1
ATOM 3926 C CA . ILE D 1 157 ? 60.990 -1.607 -21.798 1.00 44.62 157 ILE D CA 1
ATOM 3927 C C . ILE D 1 157 ? 62.349 -1.187 -22.353 1.00 44.76 157 ILE D C 1
ATOM 3928 O O . ILE D 1 157 ? 63.321 -1.064 -21.606 1.00 44.81 157 ILE D O 1
ATOM 3933 N N . ASN D 1 158 ? 62.417 -0.967 -23.662 1.00 44.88 158 ASN D N 1
ATOM 3934 C CA . ASN D 1 158 ? 63.641 -0.476 -24.271 1.00 45.00 158 ASN D CA 1
ATOM 3935 C C . ASN D 1 158 ? 64.140 0.753 -23.527 1.00 45.06 158 ASN D C 1
ATOM 3936 O O . ASN D 1 158 ? 65.298 0.822 -23.121 1.00 45.07 158 ASN D O 1
ATOM 3941 N N . MET D 1 159 ? 63.249 1.722 -23.351 1.00 45.15 159 MET D N 1
ATOM 3942 C CA . MET D 1 159 ? 63.592 2.970 -22.688 1.00 45.25 159 MET D CA 1
ATOM 3943 C C . MET D 1 159 ? 64.065 2.750 -21.253 1.00 45.38 159 MET D C 1
ATOM 3944 O O . MET D 1 159 ? 64.867 3.528 -20.735 1.00 45.41 159 MET D O 1
ATOM 3949 N N . LEU D 1 160 ? 63.575 1.694 -20.610 1.00 45.52 160 LEU D N 1
ATOM 3950 C CA . LEU D 1 160 ? 63.875 1.479 -19.194 1.00 45.63 160 LEU D CA 1
ATOM 3951 C C . LEU D 1 160 ? 65.166 0.699 -18.958 1.00 45.73 160 LEU D C 1
ATOM 3952 O O . LEU D 1 160 ? 65.670 0.656 -17.839 1.00 45.84 160 LEU D O 1
ATOM 3957 N N . LEU D 1 161 ? 65.699 0.080 -20.005 1.00 45.83 161 LEU D N 1
ATOM 3958 C CA . LEU D 1 161 ? 66.970 -0.628 -19.887 1.00 45.94 161 LEU D CA 1
ATOM 3959 C C . LEU D 1 161 ? 68.140 0.292 -20.219 1.00 46.11 161 LEU D C 1
ATOM 3960 O O . LEU D 1 161 ? 69.300 -0.052 -19.993 1.00 46.21 161 LEU D O 1
ATOM 3965 N N . ALA D 1 162 ? 67.827 1.464 -20.761 1.00 46.21 162 ALA D N 1
ATOM 3966 C CA . ALA D 1 162 ? 68.840 2.477 -21.007 1.00 46.26 162 ALA D CA 1
ATOM 3967 C C . ALA D 1 162 ? 69.290 3.053 -19.672 1.00 46.33 162 ALA D C 1
ATOM 3968 O O . ALA D 1 162 ? 70.473 3.325 -19.465 1.00 46.35 162 ALA D O 1
ATOM 3970 N N . ASN D 1 163 ? 68.335 3.229 -18.764 1.00 46.40 163 ASN D N 1
ATOM 3971 C CA . ASN D 1 163 ? 68.623 3.779 -17.444 1.00 46.51 163 ASN D CA 1
ATOM 3972 C C . ASN D 1 163 ? 69.462 2.825 -16.600 1.00 46.54 163 ASN D C 1
ATOM 3973 O O . ASN D 1 163 ? 70.317 3.252 -15.822 1.00 46.53 163 ASN D O 1
ATOM 3978 N N . LEU D 1 164 ? 69.210 1.531 -16.759 1.00 46.54 164 LEU D N 1
ATOM 3979 C CA . LEU D 1 164 ? 70.001 0.515 -16.081 1.00 46.54 164 LEU D CA 1
ATOM 3980 C C . LEU D 1 164 ? 71.218 0.157 -16.933 1.00 46.52 164 LEU D C 1
ATOM 3981 O O . LEU D 1 164 ? 71.162 0.209 -18.162 1.00 46.50 164 LEU D O 1
ATOM 3986 N N . TYR D 1 165 ? 72.318 -0.199 -16.276 1.00 46.52 165 TYR D N 1
ATOM 3987 C CA . TYR D 1 165 ? 73.585 -0.480 -16.957 1.00 46.54 165 TYR D CA 1
ATOM 3988 C C . TYR D 1 165 ? 74.565 0.682 -16.811 1.00 46.43 165 TYR D C 1
ATOM 3989 O O . TYR D 1 165 ? 74.236 1.828 -17.117 1.00 46.33 165 TYR D O 1
#

Foldseek 3Di:
DDPLVVLVVCVVVPVLVVNQVVLVVVVVVCVVPPPVDDLLSLLSSLQSNLVSCVVVPVLVVSLVSLVVSVVSVVPDVRPDNLNSLQVNLVSCVVVVNLVVSLVSLVPPDPVPADPSSVVSNVVSVD/DCLLVVLLVCLVVVVLVVLQVRLVVVLVVCVVVVVPDDLLSNLSSLQSNLSSCVVVPVLVVSLVSLVVSLVSVVVDVRPDPVVSLLVNLVSCVVVVVLVVSCVSLVPPPPVPADPSSVVSNVVSVD/DVLVVLVVCVVVVVQVVSQVVLVVVLVVCVVVVPPDDLLSNLSSLQSNLVSCVVVPNLVVSLVSLVVSLVSCVVDVHDDNLVSLQVNLVSCVVVVVLVVSLVSLVPDDPVPADPSSVVSNVVSVD/DVLVVLVVCVVPNDLVVNQVVLVVVLVVCVVPVPPDDLQSLLSSLQSNLVSCVVVPVLVVSLVSLVVSLVSVVPDHDDNQVSLLSNLVSCVVVVVLVVSVVSLVPDDPVDADPSSVVVVVVRD